Protein AF-A0A4Z1T992-F1 (afdb_monomer)

Secondary structure (DSSP, 8-state):
--------------------------------PPP-TTPBPTT-EE--TTS-S-EESSBSSTTEEEETTEEEEGGGSTTEEEETTEEEEE-TT-SSEEEETTEEEETTSTTGGGTEEEEETTEEEEEPTT-SEEEETTEEEETT--STTT---TTEEEEEEE---TT------------SS--EEEEEEEPTTEEEE-TTT-EEEE-SSTTEEEE-SSTTSEEEEPTTEEEEE-TTS-EEEEEEPSTTEEEEEE-SSSEEEEEE-TTEEEETTEEEE-STTGGGTBS--SSS-S-B-TTPEEETTEEE-HHHHHHTTSB-GGGEEEETTEEEESSBSTTEEEETTEEEE--TTS--HHHHHEE-TTSPPP-TT--S-SEE--BBTBS-B-EEEETTEEEESSS--S-SSS--S----------------------------------------

pLDDT: mean 76.05, std 22.94, range [24.72, 97.44]

Organism: Giardia muris (NCBI:txid5742)

Mean predicted aligned error: 16.73 Å

Radius of gyration: 36.57 Å; Cα contacts (8 Å, |Δi|>4): 1011; chains: 1; bounding box: 57×117×129 Å

Foldseek 3Di:
DDDDDDDDDDDDDDDDDDDDDDDDDPPPPPPPDPFDQFDADVPQWDDAFPDDDIFGLFGSDQQWETELRITDGPVVAPQWCGGRRFTPARAQQDWAWADASRYTYGCVDPPNVLFADTDHGRFGDHTDDQRQWDADPRYIDGLCDVDPVRPHAHQQRGKDWDADPPPDDDDDDDDDDDDPGDIDIGRPAGAFQWEQEDDPRRHTDGAPAPQARYAYNDSQFGDHGHFQWEFDADPVRTGRYTHGAAPQARDWYQLDVGIFGLFGAAQWERELRHTDGNDPVVCQAAVDGGGFGPDGFQAFQDENRHTYDLVSCCVSQQANSVQWDDDPGYIAGLWGAFQWEAEQRGTDGNDVPDDDPCQQFADDLVRHTHDRRGGFGNDTDWRPDPDTQDWDDDSRYTYTPPPPPVPPDDDPDDDDDDPDDDDDDDDDDDDDDDDDDDDDDDDDDDDDDDDDD

InterPro domains:
  IPR005127 Giardia variant-specific surface protein [PF03302] (28-208)
  IPR009030 Growth factor receptor cysteine-rich domain superfamily [SSF57184] (242-381)
  IPR052798 Giardia Variant Surface Antigen [PTHR23275] (45-227)

Solvent-accessible surface area (backbone atoms only — not comparable to full-atom values): 25648 Å² total; per-residue (Å²): 136,85,88,85,85,90,79,90,92,81,89,85,89,84,78,90,78,91,83,86,88,79,90,78,82,81,78,76,78,76,78,78,72,79,59,52,76,64,33,53,29,92,88,25,65,47,72,52,74,98,50,93,67,76,27,23,40,24,18,42,27,52,76,24,15,8,49,48,34,38,35,36,65,51,82,80,41,69,73,38,47,60,54,76,1,19,29,85,40,22,8,74,85,21,58,50,27,20,45,46,64,30,14,35,23,34,40,91,38,78,61,22,45,52,42,30,66,37,35,54,52,9,25,54,78,35,65,27,89,85,11,30,41,44,73,56,95,75,41,61,37,48,22,39,36,62,49,84,87,66,61,33,40,60,51,22,26,21,49,46,70,42,75,53,70,92,75,74,76,90,83,76,96,74,95,75,90,86,67,102,64,57,62,48,78,44,68,73,40,40,33,81,34,16,7,52,32,58,95,90,72,47,40,44,38,67,35,71,38,61,55,30,27,25,20,37,63,43,38,76,33,40,70,39,46,31,83,33,21,15,48,38,65,46,98,82,70,46,28,64,44,31,44,76,34,50,75,70,22,45,35,29,42,55,60,78,91,46,70,26,24,36,27,22,44,80,52,12,22,14,43,67,37,36,51,40,66,58,42,85,68,44,53,51,36,25,75,39,37,69,8,36,27,82,44,32,29,80,43,16,29,46,49,77,41,17,28,18,44,57,65,51,29,28,73,51,50,51,26,46,62,92,33,50,47,77,56,90,51,25,22,26,28,31,37,25,40,67,19,15,28,13,50,70,29,26,62,35,59,44,53,76,88,51,95,30,78,41,60,60,32,35,22,29,70,90,68,44,80,64,37,60,75,32,22,43,30,53,39,46,39,58,57,87,88,56,85,79,44,46,39,44,73,52,75,29,13,29,31,56,72,72,55,78,67,86,84,78,84,84,74,95,69,95,82,83,78,82,97,67,93,76,81,90,80,92,80,89,81,89,85,87,86,81,90,81,85,90,82,92,82,86,89,84,82,91,83,84,86,80,89,85,137

Structure (mmCIF, N/CA/C/O backbone):
data_AF-A0A4Z1T992-F1
#
_entry.id   AF-A0A4Z1T992-F1
#
loop_
_atom_site.group_PDB
_atom_site.id
_atom_site.type_symbol
_atom_site.label_atom_id
_atom_site.label_alt_id
_atom_site.label_comp_id
_atom_site.label_asym_id
_atom_site.label_entity_id
_atom_site.label_seq_id
_atom_site.pdbx_PDB_ins_code
_atom_site.Cartn_x
_atom_site.Cartn_y
_atom_site.Cartn_z
_atom_site.occupancy
_atom_site.B_iso_or_equiv
_atom_site.auth_seq_id
_atom_site.auth_comp_id
_atom_site.auth_asym_id
_atom_site.auth_atom_id
_atom_site.pdbx_PDB_model_num
ATOM 1 N N . MET A 1 1 ? 26.446 76.862 36.528 1.00 33.88 1 MET A N 1
ATOM 2 C CA . MET A 1 1 ? 26.186 77.324 37.906 1.00 33.88 1 MET A CA 1
ATOM 3 C C . MET A 1 1 ? 25.173 76.369 38.517 1.00 33.88 1 MET A C 1
ATOM 5 O O . MET A 1 1 ? 24.024 76.376 38.109 1.00 33.88 1 MET A O 1
ATOM 9 N N . GLU A 1 2 ? 25.657 75.465 39.367 1.00 33.19 2 GLU A N 1
ATOM 10 C CA . GLU A 1 2 ? 24.891 74.583 40.277 1.00 33.19 2 GLU A CA 1
ATOM 11 C C . GLU A 1 2 ? 24.255 75.405 41.434 1.00 33.19 2 GLU A C 1
ATOM 13 O O . GLU A 1 2 ? 24.558 76.603 41.489 1.00 33.19 2 GLU A O 1
ATOM 18 N N . PRO A 1 3 ? 23.520 74.835 42.430 1.00 53.84 3 PRO A N 1
ATOM 19 C CA . PRO A 1 3 ? 23.007 73.456 42.619 1.00 53.84 3 PRO A CA 1
ATOM 20 C C . PRO A 1 3 ? 21.569 73.370 43.217 1.00 53.84 3 PRO A C 1
ATOM 22 O O . PRO A 1 3 ? 20.945 74.383 43.519 1.00 53.84 3 PRO A O 1
ATOM 25 N N . GLY A 1 4 ? 21.063 72.151 43.486 1.00 32.84 4 GLY A N 1
ATOM 26 C CA . GLY A 1 4 ? 19.988 71.962 44.482 1.00 32.84 4 GLY A CA 1
ATOM 27 C C . GLY A 1 4 ? 19.237 70.621 44.474 1.00 32.84 4 GLY A C 1
ATOM 28 O O . GLY A 1 4 ? 18.138 70.533 43.943 1.00 32.84 4 GLY A O 1
ATOM 29 N N . ARG A 1 5 ? 19.809 69.590 45.112 1.00 37.47 5 ARG A N 1
ATOM 30 C CA . ARG A 1 5 ? 19.173 68.300 45.475 1.00 37.47 5 ARG A CA 1
ATOM 31 C C . ARG A 1 5 ? 18.140 68.492 46.613 1.00 37.47 5 ARG A C 1
ATOM 33 O O . ARG A 1 5 ? 18.311 69.414 47.408 1.00 37.47 5 ARG A O 1
ATOM 40 N N . PRO A 1 6 ? 17.183 67.563 46.809 1.00 44.34 6 PRO A N 1
ATOM 41 C CA . PRO A 1 6 ? 17.029 67.014 48.165 1.00 44.34 6 PRO A CA 1
ATOM 42 C C . PRO A 1 6 ? 16.838 65.488 48.222 1.00 44.34 6 PRO A C 1
ATOM 44 O O . PRO A 1 6 ? 16.458 64.834 47.254 1.00 44.34 6 PRO A O 1
ATOM 47 N N . ALA A 1 7 ? 17.153 64.941 49.397 1.00 32.97 7 ALA A N 1
ATOM 48 C CA . ALA A 1 7 ? 17.085 63.539 49.787 1.00 32.97 7 ALA A CA 1
ATOM 49 C C . ALA A 1 7 ? 16.072 63.338 50.938 1.00 32.97 7 ALA A C 1
ATOM 51 O O . ALA A 1 7 ? 15.952 64.211 51.788 1.00 32.97 7 ALA A O 1
ATOM 52 N N . MET A 1 8 ? 15.402 62.175 50.926 1.00 31.38 8 MET A N 1
ATOM 53 C CA . MET A 1 8 ? 15.015 61.262 52.030 1.00 31.38 8 MET A CA 1
ATOM 54 C C . MET A 1 8 ? 14.632 61.831 53.421 1.00 31.38 8 MET A C 1
ATOM 56 O O . MET A 1 8 ? 15.491 62.403 54.079 1.00 31.38 8 MET A O 1
ATOM 60 N N . LEU A 1 9 ? 13.439 61.487 53.953 1.00 30.03 9 LEU A N 1
ATOM 61 C CA . LEU A 1 9 ? 13.254 60.632 55.158 1.00 30.03 9 LEU A CA 1
ATOM 62 C C . LEU A 1 9 ? 11.778 60.485 55.608 1.00 30.03 9 LEU A C 1
ATOM 64 O O . LEU A 1 9 ? 11.014 61.444 55.594 1.00 30.03 9 LEU A O 1
ATOM 68 N N . GLY A 1 10 ? 11.457 59.294 56.126 1.00 29.19 10 GLY A N 1
ATOM 69 C CA . GLY A 1 10 ? 10.310 58.968 56.988 1.00 29.19 10 GLY A CA 1
ATOM 70 C C . GLY A 1 10 ? 10.193 57.438 57.138 1.00 29.19 10 GLY A C 1
ATOM 71 O O . GLY A 1 10 ? 9.613 56.808 56.267 1.00 29.19 10 GLY A O 1
ATOM 72 N N . THR A 1 11 ? 11.027 56.764 57.953 1.00 29.67 11 THR A N 1
ATOM 73 C CA . THR A 1 11 ? 10.772 56.287 59.347 1.00 29.67 11 THR A CA 1
ATOM 74 C C . THR A 1 11 ? 9.511 55.418 59.488 1.00 29.67 11 THR A C 1
ATOM 76 O O . THR A 1 11 ? 8.469 55.862 59.037 1.00 29.67 11 THR A O 1
ATOM 79 N N . ILE A 1 12 ? 9.418 54.251 60.141 1.00 29.84 12 ILE A N 1
ATOM 80 C CA . ILE A 1 12 ? 10.212 53.368 61.028 1.00 29.84 12 ILE A CA 1
ATOM 81 C C . ILE A 1 12 ? 9.361 52.069 61.098 1.00 29.84 12 ILE A C 1
ATOM 83 O O . ILE A 1 12 ? 8.152 52.204 61.230 1.00 29.84 12 ILE A O 1
ATOM 87 N N . ASP A 1 13 ? 9.929 50.855 61.061 1.00 26.92 13 ASP A N 1
ATOM 88 C CA . ASP A 1 13 ? 9.727 49.849 62.130 1.00 26.92 13 ASP A CA 1
ATOM 89 C C . ASP A 1 13 ? 10.720 48.680 62.007 1.00 26.92 13 ASP A C 1
ATOM 91 O O . ASP A 1 13 ? 11.212 48.324 60.937 1.00 26.92 13 ASP A O 1
ATOM 95 N N . ARG A 1 14 ? 11.084 48.184 63.180 1.00 31.66 14 ARG A N 1
ATOM 96 C CA . ARG A 1 14 ? 12.170 47.303 63.5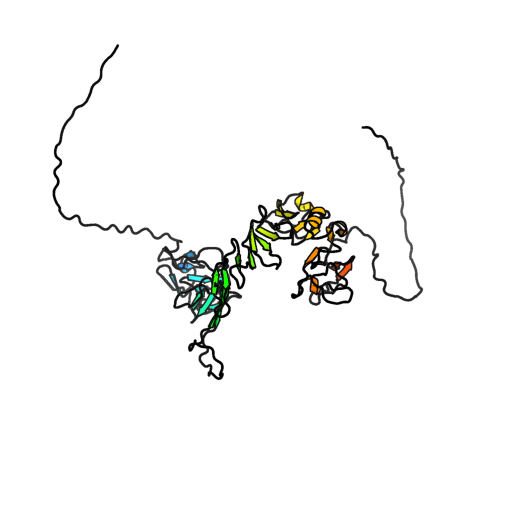60 1.00 31.66 14 ARG A CA 1
ATOM 97 C C . ARG A 1 14 ? 11.798 45.825 63.418 1.00 31.66 14 ARG A C 1
ATOM 99 O O . ARG A 1 14 ? 10.664 45.410 63.596 1.00 31.66 14 ARG A O 1
ATOM 106 N N . SER A 1 15 ? 12.878 45.050 63.364 1.00 30.42 15 SER A N 1
ATOM 107 C CA . SER A 1 15 ? 13.039 43.747 64.018 1.00 30.42 15 SER A CA 1
ATOM 108 C C . SER A 1 15 ? 12.667 42.493 63.227 1.00 30.42 15 SER A C 1
ATOM 110 O O . SER A 1 15 ? 11.578 41.941 63.307 1.00 30.42 15 SER A O 1
ATOM 112 N N . SER A 1 16 ? 13.711 41.950 62.601 1.00 34.00 16 SER A N 1
ATOM 113 C CA . SER A 1 16 ? 13.962 40.511 62.507 1.00 34.00 16 SER A CA 1
ATOM 114 C C . SER A 1 16 ? 13.819 39.830 63.880 1.00 34.00 16 SER A C 1
ATOM 116 O O . SER A 1 16 ? 14.447 40.259 64.848 1.00 34.00 16 SER A O 1
ATOM 118 N N . GLY A 1 17 ? 13.083 38.720 63.930 1.00 30.17 17 GLY A N 1
ATOM 119 C CA . GLY A 1 17 ? 13.064 37.778 65.049 1.00 30.17 17 GLY A CA 1
ATOM 120 C C . GLY A 1 17 ? 12.374 36.473 64.646 1.00 30.17 17 GLY A C 1
ATOM 121 O O . GLY A 1 17 ? 11.154 36.383 64.663 1.00 30.17 17 GLY A O 1
ATOM 122 N N . ARG A 1 18 ? 13.159 35.465 64.251 1.00 32.31 18 ARG A N 1
ATOM 123 C CA . ARG A 1 18 ? 12.724 34.062 64.121 1.00 32.31 18 ARG A CA 1
ATOM 124 C C . ARG A 1 18 ? 12.409 33.484 65.509 1.00 32.31 18 ARG A C 1
ATOM 126 O O . ARG A 1 18 ? 13.279 33.584 66.367 1.00 32.31 18 ARG A O 1
ATOM 133 N N . ALA A 1 19 ? 11.283 32.777 65.669 1.00 27.88 19 ALA A N 1
ATOM 134 C CA . ALA A 1 19 ? 11.243 31.339 66.004 1.00 27.88 19 ALA A CA 1
ATOM 135 C C . ALA A 1 19 ? 9.816 30.804 66.290 1.00 27.88 19 ALA A C 1
ATOM 137 O O . ALA A 1 19 ? 9.136 31.294 67.180 1.00 27.88 19 ALA A O 1
ATOM 138 N N . ALA A 1 20 ? 9.499 29.714 65.576 1.00 30.11 20 ALA A N 1
ATOM 139 C CA . ALA A 1 20 ? 8.668 28.549 65.922 1.00 30.11 20 ALA A CA 1
ATOM 140 C C . ALA A 1 20 ? 7.120 28.626 65.993 1.00 30.11 20 ALA A C 1
ATOM 142 O O . ALA A 1 20 ? 6.535 29.023 66.990 1.00 30.11 20 ALA A O 1
ATOM 143 N N . SER A 1 21 ? 6.537 28.048 64.931 1.00 39.34 21 SER A N 1
ATOM 144 C CA . SER A 1 21 ? 5.567 26.936 64.885 1.00 39.34 21 SER A CA 1
ATOM 145 C C . SER A 1 21 ? 4.194 27.059 65.554 1.00 39.34 21 SER A C 1
ATOM 147 O O . SER A 1 21 ? 4.052 26.733 66.725 1.00 39.34 21 SER A O 1
ATOM 149 N N . GLU A 1 22 ? 3.160 27.250 64.728 1.00 29.02 22 GLU A N 1
ATOM 150 C CA . GLU A 1 22 ? 1.873 26.573 64.914 1.00 29.02 22 GLU A CA 1
ATOM 151 C C . GLU A 1 22 ? 1.229 26.246 63.551 1.00 29.02 22 GLU A C 1
ATOM 153 O O . GLU A 1 22 ? 1.060 27.106 62.696 1.00 29.02 22 GLU A O 1
ATOM 158 N N . ILE A 1 23 ? 1.022 24.942 63.362 1.00 42.75 23 ILE A N 1
ATOM 159 C CA . ILE A 1 23 ? 0.140 24.187 62.456 1.00 42.75 23 ILE A CA 1
ATOM 160 C C . ILE A 1 23 ? -0.719 25.034 61.494 1.00 42.75 23 ILE A C 1
ATOM 162 O O . ILE A 1 23 ? -1.724 25.603 61.907 1.00 42.75 23 ILE A O 1
ATOM 166 N N . ASP A 1 24 ? -0.393 24.988 60.196 1.00 30.33 24 ASP A N 1
ATOM 167 C CA . ASP A 1 24 ? -1.313 25.380 59.122 1.00 30.33 24 ASP A CA 1
ATOM 168 C C . ASP A 1 24 ? -1.914 24.119 58.489 1.00 30.33 24 ASP A C 1
ATOM 170 O O . ASP A 1 24 ? -1.213 23.216 58.018 1.00 30.33 24 ASP A O 1
ATOM 174 N N . VAL A 1 25 ? -3.239 24.042 58.536 1.00 35.78 25 VAL A N 1
ATOM 175 C CA . VAL A 1 25 ? -4.049 22.995 57.919 1.00 35.78 25 VAL A CA 1
ATOM 176 C C . VAL A 1 25 ? -3.916 23.141 56.403 1.00 35.78 25 VAL A C 1
ATOM 178 O O . VAL A 1 25 ? -4.382 24.116 55.823 1.00 35.78 25 VAL A O 1
ATOM 181 N N . LEU A 1 26 ? -3.272 22.169 55.753 1.00 34.31 26 LEU A N 1
ATOM 182 C CA . LEU A 1 26 ? -3.256 22.045 54.295 1.00 34.31 26 LEU A CA 1
ATOM 183 C C . LEU A 1 26 ? -4.685 21.774 53.795 1.00 34.31 26 LEU A C 1
ATOM 185 O O . LEU A 1 26 ? -5.116 20.623 53.712 1.00 34.31 26 LEU A O 1
ATOM 189 N N . GLU A 1 27 ? -5.412 22.828 53.425 1.00 41.97 27 GLU A N 1
ATOM 190 C CA . GLU A 1 27 ? -6.503 22.726 52.458 1.00 41.97 27 GLU A CA 1
ATOM 191 C C . GLU A 1 27 ? -5.894 22.326 51.108 1.00 41.97 27 GLU A C 1
ATOM 193 O O . GLU A 1 27 ? -5.412 23.147 50.327 1.00 41.97 27 GLU A O 1
ATOM 198 N N . GLY A 1 28 ? -5.870 21.021 50.844 1.00 37.41 28 GLY A N 1
ATOM 199 C CA . GLY A 1 28 ? -5.603 20.491 49.517 1.00 37.41 28 GLY A CA 1
ATOM 200 C C . GLY A 1 28 ? -6.733 20.891 48.574 1.00 37.41 28 GLY A C 1
ATOM 201 O O . GLY A 1 28 ? -7.710 20.159 48.438 1.00 37.41 28 GLY A O 1
ATOM 202 N N . SER A 1 29 ? -6.599 22.035 47.902 1.00 42.22 29 SER A N 1
ATOM 203 C CA . SER A 1 29 ? -7.359 22.311 46.682 1.00 42.22 29 SER A CA 1
ATOM 204 C C . SER A 1 29 ? -6.937 21.295 45.621 1.00 42.22 29 SER A C 1
ATOM 206 O O . SER A 1 29 ? -5.952 21.480 44.910 1.00 42.22 29 SER A O 1
ATOM 208 N N . MET A 1 30 ? -7.670 20.183 45.526 1.00 40.59 30 MET A N 1
ATOM 209 C CA . MET A 1 30 ? -7.748 19.433 44.278 1.00 40.59 30 MET A CA 1
ATOM 210 C C . MET A 1 30 ? -8.446 20.343 43.268 1.00 40.59 30 MET A C 1
ATOM 212 O O . MET A 1 30 ? -9.668 20.479 43.284 1.00 40.59 30 MET A O 1
ATOM 216 N N . GLU A 1 31 ? -7.676 20.989 42.397 1.00 42.19 31 GLU A N 1
ATOM 217 C CA . GLU A 1 31 ? -8.233 21.612 41.202 1.00 42.19 31 GLU A CA 1
ATOM 218 C C . GLU A 1 31 ? -8.830 20.499 40.329 1.00 42.19 31 GLU A C 1
ATOM 220 O O . GLU A 1 31 ? -8.120 19.755 39.649 1.00 42.19 31 GLU A O 1
ATOM 225 N N . VAL A 1 32 ? -10.155 20.344 40.373 1.00 45.44 32 VAL A N 1
ATOM 226 C CA . VAL A 1 32 ? -10.884 19.487 39.436 1.00 45.44 32 VAL A CA 1
ATOM 227 C C . VAL A 1 32 ? -10.828 20.185 38.083 1.00 45.44 32 VAL A C 1
ATOM 229 O O . VAL A 1 32 ? -11.654 21.041 37.769 1.00 45.44 32 VAL A O 1
ATOM 232 N N . LYS A 1 33 ? -9.808 19.859 37.289 1.00 53.69 33 LYS A N 1
ATOM 233 C CA . LYS A 1 33 ? -9.723 20.282 35.892 1.00 53.69 33 LYS A CA 1
ATOM 234 C C . LYS A 1 33 ? -11.014 19.824 35.202 1.00 53.69 33 LYS A C 1
ATOM 236 O O . LYS A 1 33 ? -11.331 18.634 35.228 1.00 53.69 33 LYS A O 1
ATOM 241 N N . ALA A 1 34 ? -11.791 20.762 34.661 1.00 58.47 34 ALA A N 1
ATOM 242 C CA . ALA A 1 34 ? -12.993 20.428 33.905 1.00 58.47 34 ALA A CA 1
ATOM 243 C C . ALA A 1 34 ? -12.615 19.442 32.787 1.00 58.47 34 ALA A C 1
ATOM 245 O O . ALA A 1 34 ? -11.603 19.627 32.114 1.00 58.47 34 ALA A O 1
ATOM 246 N N . ARG A 1 35 ? -13.383 18.359 32.642 1.00 65.56 35 ARG A N 1
ATOM 247 C CA . ARG A 1 35 ? -13.155 17.352 31.599 1.00 65.56 35 ARG A CA 1
ATOM 248 C C . ARG A 1 35 ? -13.489 17.977 30.247 1.00 65.56 35 ARG A C 1
ATOM 250 O O . ARG A 1 35 ? -14.603 18.466 30.068 1.00 65.56 35 ARG A O 1
ATOM 257 N N . ASP A 1 36 ? -12.543 17.952 29.316 1.00 76.25 36 ASP A N 1
ATOM 258 C CA . ASP A 1 36 ? -12.736 18.514 27.980 1.00 76.25 36 ASP A CA 1
ATOM 259 C C . ASP A 1 36 ? -13.710 17.628 27.180 1.00 76.25 36 ASP A C 1
ATOM 261 O O . ASP A 1 36 ? -13.411 16.470 26.878 1.00 76.25 36 ASP A O 1
ATOM 265 N N . ALA A 1 37 ? -14.897 18.156 26.864 1.00 79.75 37 ALA A N 1
ATOM 266 C CA . ALA A 1 37 ? -15.877 17.475 26.016 1.00 79.75 37 ALA A CA 1
ATOM 267 C C . ALA A 1 37 ? -15.282 17.184 24.627 1.00 79.75 37 ALA A C 1
ATOM 269 O O . ALA A 1 37 ? -14.562 18.008 24.059 1.00 79.75 37 ALA A O 1
ATOM 270 N N . GLY A 1 38 ? -15.565 16.003 24.082 1.00 86.75 38 GLY A N 1
ATOM 271 C CA . GLY A 1 38 ? -15.025 15.521 22.814 1.00 86.75 38 GLY A CA 1
ATOM 272 C C . GLY A 1 38 ? -13.570 15.036 22.866 1.00 86.75 38 GLY A C 1
ATOM 273 O O . GLY A 1 38 ? -13.066 14.556 21.848 1.00 86.75 38 GLY A O 1
ATOM 274 N N . ALA A 1 39 ? -12.885 15.117 24.013 1.00 93.44 39 ALA A N 1
ATOM 275 C CA . ALA A 1 39 ? -11.504 14.660 24.159 1.00 93.44 39 ALA A CA 1
ATOM 276 C C . ALA A 1 39 ? -11.415 13.232 24.720 1.00 93.44 39 ALA A C 1
ATOM 278 O O . ALA A 1 39 ? -12.139 12.855 25.647 1.00 93.44 39 ALA A O 1
ATOM 279 N N . CYS A 1 40 ? -10.453 12.448 24.219 1.00 95.69 40 CYS A N 1
ATOM 280 C CA . CYS A 1 40 ? -10.077 11.198 24.877 1.00 95.69 40 CYS A CA 1
ATOM 281 C C . CYS A 1 40 ? -9.511 11.495 26.273 1.00 95.69 40 CYS A C 1
ATOM 283 O O . CYS A 1 40 ? -8.884 12.533 26.488 1.00 95.69 40 CYS A O 1
ATOM 285 N N . GLU A 1 41 ? -9.680 10.566 27.208 1.00 95.38 41 GLU A N 1
ATOM 286 C CA . GLU A 1 41 ? -8.963 10.618 28.482 1.00 95.38 41 GLU A CA 1
ATOM 287 C C . GLU A 1 41 ? -7.443 10.501 28.253 1.00 95.38 41 GLU A C 1
ATOM 289 O O . GLU A 1 41 ? -6.984 9.864 27.299 1.00 95.38 41 GLU A O 1
ATOM 294 N N . THR A 1 42 ? -6.643 11.123 29.123 1.00 93.44 42 THR A N 1
ATOM 295 C CA . THR A 1 42 ? -5.175 11.072 29.057 1.00 93.44 42 THR A CA 1
ATOM 296 C C . THR A 1 42 ? -4.673 9.627 29.002 1.00 93.44 42 THR A C 1
ATOM 298 O O . THR A 1 42 ? -4.944 8.837 29.900 1.00 93.44 42 THR A O 1
ATOM 301 N N . GLY A 1 43 ? -3.907 9.286 27.960 1.00 92.25 43 GLY A N 1
ATOM 302 C CA . GLY A 1 43 ? -3.372 7.932 27.758 1.00 92.25 43 GLY A CA 1
ATOM 303 C C . GLY A 1 43 ? -4.371 6.923 27.176 1.00 92.25 43 GLY A C 1
ATOM 304 O O . GLY A 1 43 ? -3.991 5.790 26.894 1.00 92.25 43 GLY A O 1
ATOM 305 N N . SER A 1 44 ? -5.61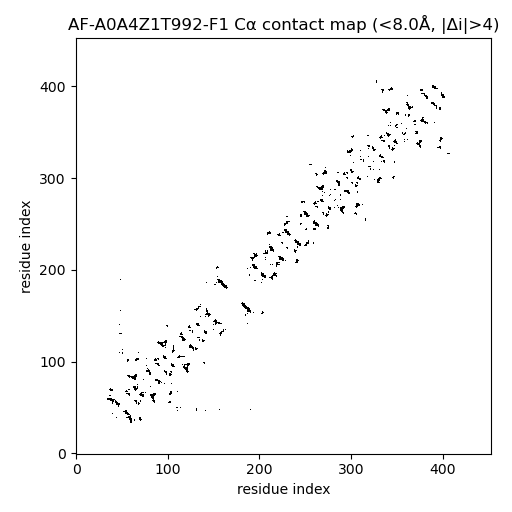7 7.329 26.926 1.00 94.88 44 SER A N 1
ATOM 306 C CA . SER A 1 44 ? -6.679 6.476 26.376 1.00 94.88 44 SER A CA 1
ATOM 307 C C . SER A 1 44 ? -6.803 6.604 24.857 1.00 94.88 44 SER A C 1
ATOM 309 O O . SER A 1 44 ? -7.898 6.487 24.307 1.00 94.88 44 SER A O 1
ATOM 311 N N . THR A 1 45 ? -5.692 6.846 24.162 1.00 95.56 45 THR A N 1
ATOM 312 C CA . THR A 1 45 ? -5.627 6.916 22.698 1.00 95.56 45 THR A CA 1
ATOM 313 C C . THR A 1 45 ? -4.993 5.664 22.097 1.00 95.56 45 THR A C 1
ATOM 315 O O . THR A 1 45 ? -4.183 4.986 22.728 1.00 95.56 45 THR A O 1
ATOM 318 N N . PHE A 1 46 ? -5.363 5.332 20.861 1.00 94.25 46 PHE A N 1
ATOM 319 C CA . PHE A 1 46 ? -4.742 4.257 20.087 1.00 94.25 46 PHE A CA 1
ATOM 320 C C . PHE A 1 46 ? -4.869 4.494 18.582 1.00 94.25 46 PHE A C 1
ATOM 322 O O . PHE A 1 46 ? -5.597 5.380 18.139 1.00 94.25 46 PHE A O 1
ATOM 329 N N . THR A 1 47 ? -4.164 3.689 17.794 1.00 94.44 47 THR A N 1
ATOM 330 C CA . THR A 1 47 ? -4.234 3.691 16.330 1.00 94.44 47 THR A CA 1
ATOM 331 C C . THR A 1 47 ? -4.715 2.336 15.826 1.00 94.44 47 THR A C 1
ATOM 333 O O . THR A 1 47 ? -4.538 1.309 16.485 1.00 94.44 47 THR A O 1
ATOM 336 N N . ILE A 1 48 ? -5.343 2.332 14.652 1.00 94.75 48 ILE A N 1
ATOM 337 C CA . ILE A 1 48 ? -5.775 1.109 13.972 1.00 94.75 48 ILE A CA 1
ATOM 338 C C . ILE A 1 48 ? -4.904 0.957 12.724 1.00 94.75 48 ILE A C 1
ATOM 340 O O . ILE A 1 48 ? -4.874 1.877 11.901 1.00 94.75 48 ILE A O 1
ATOM 344 N N . PRO A 1 49 ? -4.183 -0.165 12.552 1.00 91.56 49 PRO A N 1
ATOM 345 C CA . PRO A 1 49 ? -3.335 -0.360 11.383 1.00 91.56 49 PRO A CA 1
ATOM 346 C C . PRO A 1 49 ? -4.120 -0.207 10.076 1.00 91.56 49 PRO A C 1
ATOM 348 O O . PRO A 1 49 ? -5.179 -0.804 9.900 1.00 91.56 49 PRO A O 1
ATOM 351 N N . GLY A 1 50 ? -3.593 0.600 9.152 1.00 86.56 50 GLY A N 1
ATOM 352 C CA . GLY A 1 50 ? -4.246 0.875 7.869 1.00 86.56 50 GLY A CA 1
ATOM 353 C C . GLY A 1 50 ? -5.383 1.902 7.927 1.00 86.56 50 GLY A C 1
ATOM 354 O O . GLY A 1 50 ? -6.053 2.099 6.913 1.00 86.56 50 GLY A O 1
ATOM 355 N N . VAL A 1 51 ? -5.591 2.567 9.069 1.00 91.31 51 VAL A N 1
ATOM 356 C CA . VAL A 1 51 ? -6.515 3.698 9.193 1.00 91.31 51 VAL A CA 1
ATOM 357 C C . VAL A 1 51 ? -5.772 4.934 9.677 1.00 91.31 51 VAL A C 1
ATOM 359 O O . VAL A 1 51 ? -5.023 4.884 10.649 1.00 91.31 51 VAL A O 1
ATOM 362 N N . GLU A 1 52 ? -5.992 6.054 8.997 1.00 88.44 52 GLU A N 1
ATOM 363 C CA . GLU A 1 52 ? -5.438 7.336 9.412 1.00 88.44 52 GLU A CA 1
ATOM 364 C C . GLU A 1 52 ? -6.198 7.905 10.613 1.00 88.44 52 GLU A C 1
ATOM 366 O O . GLU A 1 52 ? -7.431 7.937 10.639 1.00 88.44 52 GLU A O 1
ATOM 371 N N . GLY A 1 53 ? -5.442 8.398 11.591 1.00 90.25 53 GLY A N 1
ATOM 372 C CA . GLY A 1 53 ? -5.971 9.068 12.772 1.00 90.25 53 GLY A CA 1
ATOM 373 C C . GLY A 1 53 ? -5.712 8.326 14.079 1.00 90.25 53 GLY A C 1
ATOM 374 O O . GLY A 1 53 ? -5.212 7.200 14.120 1.00 90.25 53 GLY A O 1
ATOM 375 N N . THR A 1 54 ? -6.062 9.014 15.160 1.00 94.19 54 THR A N 1
ATOM 376 C CA . THR A 1 54 ? -5.973 8.525 16.535 1.00 94.19 54 THR A CA 1
ATOM 377 C C . THR A 1 54 ? -7.383 8.396 17.095 1.00 94.19 54 THR A C 1
ATOM 379 O O . THR A 1 54 ? -8.204 9.297 16.916 1.00 94.19 54 THR A O 1
ATOM 382 N N . PHE A 1 55 ? -7.651 7.290 17.781 1.00 95.88 55 PHE A N 1
ATOM 383 C CA . PHE A 1 55 ? -8.969 6.919 18.287 1.00 95.88 55 PHE A CA 1
ATOM 384 C C . PHE A 1 55 ? -8.968 6.822 19.813 1.00 95.88 55 PHE A C 1
ATOM 386 O O . PHE A 1 55 ? -7.937 6.531 20.421 1.00 95.88 55 PHE A O 1
ATOM 393 N N . CYS A 1 56 ? -10.121 7.052 20.438 1.00 96.50 56 CYS A N 1
ATOM 394 C CA . CYS A 1 56 ? -10.287 6.967 21.885 1.00 96.50 56 CYS A CA 1
ATOM 395 C C . CYS A 1 56 ? -10.704 5.555 22.319 1.00 96.50 56 CYS A C 1
ATOM 397 O O . CYS A 1 56 ? -11.657 4.996 21.780 1.00 96.50 56 CYS A O 1
ATOM 399 N N . LYS A 1 57 ? -10.043 5.015 23.347 1.00 95.12 57 LYS A N 1
ATOM 400 C CA . LYS A 1 57 ? -10.531 3.869 24.136 1.00 95.12 57 LYS A CA 1
ATOM 401 C C . LYS A 1 57 ? -11.524 4.300 25.217 1.00 95.12 57 LYS A C 1
ATOM 403 O O . LYS A 1 57 ? -12.360 3.513 25.637 1.00 95.12 57 LYS A O 1
ATOM 408 N N . LYS A 1 58 ? -11.390 5.544 25.690 1.00 95.94 58 LYS A N 1
ATOM 409 C CA . LYS A 1 58 ? -12.209 6.151 26.741 1.00 95.94 58 LYS A CA 1
ATOM 410 C C . LYS A 1 58 ? -12.242 7.669 26.596 1.00 95.94 58 LYS A C 1
ATOM 412 O O . LYS A 1 58 ? -11.228 8.283 26.256 1.00 95.94 58 LYS A O 1
ATOM 417 N N . CYS A 1 59 ? -13.403 8.254 26.852 1.00 96.56 59 CYS A N 1
ATOM 418 C CA . CYS A 1 59 ? -13.641 9.690 26.816 1.00 96.56 59 CYS A CA 1
ATOM 419 C C . CYS A 1 59 ? -13.411 10.345 28.171 1.00 96.56 59 CYS A C 1
ATOM 421 O O . CYS A 1 59 ? -13.640 9.738 29.217 1.00 96.56 59 CYS A O 1
ATOM 423 N N . SER A 1 60 ? -12.961 11.599 28.140 1.00 94.75 60 SER A N 1
ATOM 424 C CA . SER A 1 60 ? -12.757 12.396 29.349 1.00 94.75 60 SER A CA 1
ATOM 425 C C . SER A 1 60 ? -14.082 12.722 30.034 1.00 94.75 60 SER A C 1
ATOM 427 O O . SER A 1 60 ? -14.162 12.699 31.262 1.00 94.75 60 SER A O 1
ATOM 429 N N . ALA A 1 61 ? -15.129 13.020 29.261 1.00 92.88 61 ALA A N 1
ATOM 430 C CA . ALA A 1 61 ? -16.461 13.300 29.782 1.00 92.88 61 ALA A CA 1
ATOM 431 C C . ALA A 1 61 ? -17.243 12.004 30.065 1.00 92.88 61 ALA A C 1
ATOM 433 O O . ALA A 1 61 ? -17.329 11.124 29.213 1.00 92.88 61 ALA A O 1
ATOM 434 N N . ASP A 1 62 ? -17.870 11.911 31.245 1.00 89.31 62 ASP A N 1
ATOM 435 C CA . ASP A 1 62 ? -18.626 10.712 31.660 1.00 89.31 62 ASP A CA 1
ATOM 436 C C . ASP A 1 62 ? -19.881 10.456 30.813 1.00 89.31 62 ASP A C 1
ATOM 438 O O . ASP A 1 62 ? -20.325 9.313 30.708 1.00 89.31 62 ASP A O 1
ATOM 442 N N . ALA A 1 63 ? -20.443 11.514 30.220 1.00 90.00 63 ALA A N 1
ATOM 443 C CA . ALA A 1 63 ? -21.628 11.465 29.361 1.00 90.00 63 ALA A CA 1
ATOM 444 C C . ALA A 1 63 ? -21.304 11.172 27.883 1.00 90.00 63 ALA A C 1
ATOM 446 O O . ALA A 1 63 ? -22.204 11.159 27.042 1.00 90.00 63 ALA A O 1
ATOM 447 N N . GLU A 1 64 ? -20.030 10.961 27.558 1.00 94.69 64 GLU A N 1
ATOM 448 C CA . GLU A 1 64 ? -19.570 10.622 26.217 1.00 94.69 64 GLU A CA 1
ATOM 449 C C . GLU A 1 64 ? -19.038 9.193 26.183 1.00 94.69 64 GLU A C 1
ATOM 451 O O . GLU A 1 64 ? -18.668 8.614 27.202 1.00 94.69 64 GLU A O 1
ATOM 456 N N . ALA A 1 65 ? -18.967 8.625 24.987 1.00 96.31 65 ALA A N 1
ATOM 457 C CA . ALA A 1 65 ? -18.217 7.406 24.741 1.00 96.31 65 ALA A CA 1
ATOM 458 C C . ALA A 1 65 ? -17.615 7.429 23.329 1.00 96.31 65 ALA A C 1
ATOM 460 O O . ALA A 1 65 ? -18.044 8.232 22.491 1.00 96.31 65 ALA A O 1
ATOM 461 N N . PRO A 1 66 ? -16.617 6.577 23.036 1.00 97.12 66 PRO A N 1
ATOM 462 C CA . PRO A 1 66 ? -16.060 6.489 21.700 1.00 97.12 66 PRO A CA 1
ATOM 463 C C . PRO A 1 66 ? -17.090 5.912 20.723 1.00 97.12 66 PRO A C 1
ATOM 465 O O . PRO A 1 66 ? -17.429 4.731 20.777 1.00 97.12 66 PRO A O 1
ATOM 468 N N . ILE A 1 67 ? -17.555 6.739 19.790 1.00 95.81 67 ILE A N 1
ATOM 469 C CA . ILE A 1 67 ? -18.407 6.349 18.668 1.00 95.81 67 ILE A CA 1
ATOM 470 C C . ILE A 1 67 ? -17.585 6.513 17.393 1.00 95.81 67 ILE A C 1
ATOM 472 O O . ILE A 1 67 ? -17.114 7.607 17.079 1.00 95.81 67 ILE A O 1
ATOM 476 N N . ASN A 1 68 ? -17.347 5.410 16.678 1.00 95.12 68 ASN A N 1
ATOM 477 C CA . ASN A 1 68 ? -16.388 5.357 15.565 1.00 95.12 68 ASN A CA 1
ATOM 478 C C . ASN A 1 68 ? -15.005 5.924 15.950 1.00 95.12 68 ASN A C 1
ATOM 480 O O . ASN A 1 68 ? -14.338 6.600 15.166 1.00 95.12 68 ASN A O 1
ATOM 484 N N . GLY A 1 69 ? -14.592 5.666 17.195 1.00 93.69 69 GLY A N 1
ATOM 485 C CA . GLY A 1 69 ? -13.298 6.060 17.747 1.00 93.69 69 GLY A CA 1
ATOM 486 C C . GLY A 1 69 ? -13.155 7.537 18.124 1.00 93.69 69 GLY A C 1
ATOM 487 O O . GLY A 1 69 ? -12.072 7.930 18.548 1.00 93.69 69 GLY A O 1
ATOM 488 N N . LYS A 1 70 ? -14.214 8.351 18.028 1.00 95.62 70 LYS A N 1
ATOM 489 C CA . LYS A 1 70 ? -14.239 9.733 18.536 1.00 95.62 70 LYS A CA 1
ATOM 490 C C . LYS A 1 70 ? -15.211 9.859 19.698 1.00 95.62 70 LYS A C 1
ATOM 492 O O . LYS A 1 70 ? -16.253 9.214 19.694 1.00 95.62 70 LYS A O 1
ATOM 497 N N . CYS A 1 71 ? -14.890 10.706 20.667 1.00 96.38 71 CYS A N 1
ATOM 498 C CA . CYS A 1 71 ? -15.798 10.976 21.772 1.00 96.38 71 CYS A CA 1
ATOM 499 C C . CYS A 1 71 ? -17.024 11.744 21.293 1.00 96.38 71 CYS A C 1
ATOM 501 O O . CYS A 1 71 ? -16.910 12.791 20.658 1.00 96.38 71 CYS A O 1
ATOM 503 N N . GLY A 1 72 ? -18.194 11.175 21.563 1.00 93.56 72 GLY A N 1
ATOM 504 C CA . GLY A 1 72 ? -19.475 11.739 21.179 1.00 93.56 72 GLY A CA 1
ATOM 505 C C . GLY A 1 72 ? -20.592 11.274 22.101 1.00 93.56 72 GLY A C 1
ATOM 506 O O . GLY A 1 72 ? -20.379 10.491 23.029 1.00 93.56 72 GLY A O 1
ATOM 507 N N . ALA A 1 73 ? -21.796 11.777 21.836 1.00 91.00 73 ALA A N 1
ATOM 508 C CA . ALA A 1 73 ? -22.975 11.451 22.624 1.00 91.00 73 ALA A CA 1
ATOM 509 C C . ALA A 1 73 ? -23.309 9.953 22.541 1.00 91.00 73 ALA A C 1
ATOM 511 O O . ALA A 1 73 ? -23.374 9.373 21.455 1.00 91.00 73 ALA A O 1
ATOM 512 N N . THR A 1 74 ? -23.589 9.345 23.693 1.00 86.12 74 THR A N 1
ATOM 513 C CA . THR A 1 74 ? -23.939 7.919 23.812 1.00 86.12 74 THR A CA 1
ATOM 514 C C . THR A 1 74 ? -25.265 7.569 23.134 1.00 86.12 74 THR A C 1
ATOM 516 O O . THR A 1 74 ? -25.470 6.434 22.723 1.00 86.12 74 THR A O 1
ATOM 519 N N . THR A 1 75 ? -26.137 8.559 22.922 1.00 86.69 75 THR A N 1
ATOM 520 C CA . THR A 1 75 ? -27.416 8.418 22.209 1.00 86.69 75 THR A CA 1
ATOM 521 C C . THR A 1 75 ? -27.271 8.165 20.706 1.00 86.69 75 THR A C 1
ATOM 523 O O . THR A 1 75 ? -28.270 7.905 20.039 1.00 86.69 75 THR A O 1
ATOM 526 N N . ALA A 1 76 ? -26.052 8.229 20.157 1.00 86.12 76 ALA A N 1
ATOM 527 C CA . ALA A 1 76 ? -25.785 7.927 18.753 1.00 86.12 76 ALA A CA 1
ATOM 528 C C . ALA A 1 76 ? -25.995 6.444 18.395 1.00 86.12 76 ALA A C 1
ATOM 530 O O . ALA A 1 76 ? -26.154 6.129 17.217 1.00 86.12 76 ALA A O 1
ATOM 531 N N . VAL A 1 77 ? -25.988 5.544 19.385 1.00 89.00 77 VAL A N 1
ATOM 532 C CA . VAL A 1 77 ? -26.188 4.103 19.196 1.00 89.00 77 VAL A CA 1
ATOM 533 C C . VAL A 1 77 ? -27.356 3.656 20.066 1.00 89.00 77 VAL A C 1
ATOM 535 O O . VAL A 1 77 ? -27.329 3.793 21.288 1.00 89.00 77 VAL A O 1
ATOM 538 N N . THR A 1 78 ? -28.409 3.149 19.429 1.00 89.56 78 THR A N 1
ATOM 539 C CA . THR A 1 78 ? -29.609 2.671 20.123 1.00 89.56 78 THR A CA 1
ATOM 540 C C . THR A 1 78 ? -29.271 1.475 21.014 1.00 89.56 78 THR A C 1
ATOM 542 O O . THR A 1 78 ? -28.516 0.594 20.611 1.00 89.56 78 THR A O 1
ATOM 545 N N . ASP A 1 79 ? -29.821 1.459 22.229 1.00 89.56 79 ASP A N 1
ATOM 546 C CA . ASP A 1 79 ? -29.620 0.410 23.242 1.00 89.56 79 ASP A CA 1
ATOM 547 C C . ASP A 1 79 ? -28.157 0.184 23.675 1.00 89.56 79 ASP A C 1
ATOM 549 O O . ASP A 1 79 ? -27.837 -0.830 24.297 1.00 89.56 79 ASP A O 1
ATOM 553 N N . ALA A 1 80 ? -27.249 1.118 23.375 1.00 93.31 80 ALA A N 1
ATOM 554 C CA . ALA A 1 80 ? -25.878 1.032 23.856 1.00 93.31 80 ALA A CA 1
ATOM 555 C C . ALA A 1 80 ? -25.804 1.269 25.372 1.00 93.31 80 ALA A C 1
ATOM 557 O O . ALA A 1 80 ? -26.371 2.221 25.911 1.00 93.31 80 ALA A O 1
ATOM 558 N N . GLU A 1 81 ? -25.052 0.413 26.061 1.00 95.12 81 GLU A N 1
ATOM 559 C CA . GLU A 1 81 ? -24.740 0.578 27.478 1.00 95.12 81 GLU A CA 1
ATOM 560 C C . GLU A 1 81 ? -23.400 1.304 27.578 1.00 95.12 81 GLU A C 1
ATOM 562 O O . GLU A 1 81 ? -22.340 0.688 27.440 1.00 95.12 81 GLU A O 1
ATOM 567 N N . CYS A 1 82 ? -23.451 2.620 27.784 1.00 94.75 82 CYS A N 1
ATOM 568 C CA . CYS A 1 82 ? -22.261 3.451 27.916 1.00 94.75 82 CYS A CA 1
ATOM 569 C C . CYS A 1 82 ? -22.304 4.277 29.203 1.00 94.75 82 CYS A C 1
ATOM 571 O O . CYS A 1 82 ? -23.301 4.932 29.506 1.00 94.75 82 CYS A O 1
ATOM 573 N N . ALA A 1 83 ? -21.211 4.239 29.958 1.00 92.94 83 ALA A N 1
ATOM 574 C CA . A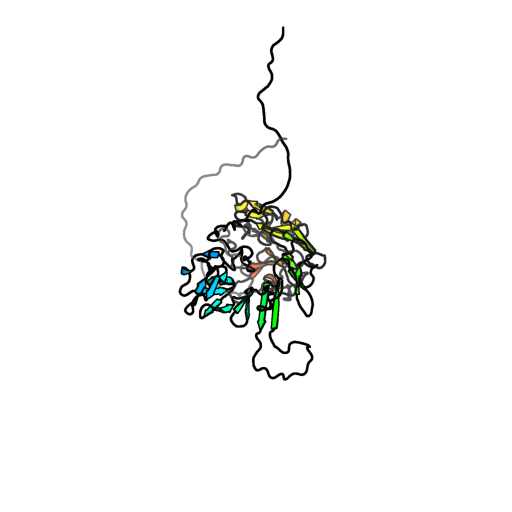LA A 1 83 ? -21.036 4.960 31.209 1.00 92.94 83 ALA A CA 1
ATOM 575 C C . ALA A 1 83 ? -19.551 5.250 31.448 1.00 92.94 83 ALA A C 1
ATOM 577 O O . ALA A 1 83 ? -18.682 4.474 31.050 1.00 92.94 83 ALA A O 1
ATOM 578 N N . ASN A 1 84 ? -19.259 6.344 32.156 1.00 93.00 84 ASN A N 1
ATOM 579 C CA . ASN A 1 84 ? -17.901 6.710 32.574 1.00 93.00 84 ASN A CA 1
ATOM 580 C C . ASN A 1 84 ? -16.904 6.780 31.404 1.00 93.00 84 ASN A C 1
ATOM 582 O O . ASN A 1 84 ? -15.772 6.298 31.507 1.00 93.00 84 ASN A O 1
ATOM 586 N N . GLY A 1 85 ? -17.332 7.337 30.269 1.00 94.38 85 GLY A N 1
ATOM 587 C CA . GLY A 1 85 ? -16.456 7.527 29.118 1.00 94.38 85 GLY A CA 1
ATOM 588 C C . GLY A 1 85 ? -16.298 6.311 28.198 1.00 94.38 85 GLY A C 1
ATOM 589 O O . GLY A 1 85 ? -15.516 6.406 27.255 1.00 94.38 85 GLY A O 1
ATOM 590 N N . VAL A 1 86 ? -16.960 5.173 28.451 1.00 96.94 86 VAL A N 1
ATOM 591 C CA . VAL A 1 86 ? -16.839 3.934 27.651 1.00 96.94 86 VAL A CA 1
ATOM 592 C C . VAL A 1 86 ? -18.185 3.248 27.437 1.00 96.94 86 VAL A C 1
ATOM 594 O O . VAL A 1 86 ? -19.114 3.431 28.218 1.00 96.94 86 VAL A O 1
ATOM 597 N N . CYS A 1 87 ? -18.272 2.408 26.412 1.00 96.62 87 CYS A N 1
ATOM 598 C CA . CYS A 1 87 ? -19.364 1.469 26.188 1.00 96.62 87 CYS A CA 1
ATOM 599 C C . CYS A 1 87 ? -18.950 0.047 26.576 1.00 96.62 87 CYS A C 1
ATOM 601 O O . CYS A 1 87 ? -17.834 -0.387 26.289 1.00 96.62 87 CYS A O 1
ATOM 603 N N . THR A 1 88 ? -19.863 -0.690 27.203 1.00 95.62 88 THR A N 1
ATOM 604 C CA . THR A 1 88 ? -19.738 -2.130 27.482 1.00 95.62 88 THR A CA 1
ATOM 605 C C . THR A 1 88 ? -20.572 -2.971 26.527 1.00 95.62 88 THR A C 1
ATOM 607 O O . THR A 1 88 ? -20.303 -4.160 26.375 1.00 95.62 88 THR A O 1
ATOM 610 N N . LYS A 1 89 ? -21.564 -2.361 25.866 1.00 95.19 89 LYS A N 1
ATOM 611 C CA . LYS A 1 89 ? -22.368 -2.963 24.798 1.00 95.19 89 LYS A CA 1
ATOM 612 C C . LYS A 1 89 ? -22.797 -1.906 23.791 1.00 95.19 89 LYS A C 1
ATOM 614 O O . LYS A 1 89 ? -23.011 -0.754 24.156 1.00 95.19 89 LYS A O 1
ATOM 619 N N . CYS A 1 90 ? -23.006 -2.332 22.552 1.00 95.12 90 CYS A N 1
ATOM 620 C CA . CYS A 1 90 ? -23.480 -1.479 21.460 1.00 95.12 90 CYS A CA 1
ATOM 621 C C . CYS A 1 90 ? -24.915 -1.810 21.029 1.00 95.12 90 CYS A C 1
ATOM 623 O O . CYS A 1 90 ? -25.261 -1.586 19.876 1.00 95.12 90 CYS A O 1
ATOM 625 N N . GLY A 1 91 ? -25.713 -2.360 21.952 1.00 90.50 91 GLY A N 1
ATOM 626 C CA . GLY A 1 91 ? -27.094 -2.793 21.737 1.00 90.50 91 GLY A CA 1
ATOM 627 C C . GLY A 1 91 ? -27.221 -4.270 21.356 1.00 90.50 91 GLY A C 1
ATOM 628 O O . GLY A 1 91 ? -26.601 -4.731 20.399 1.00 90.50 91 GLY A O 1
ATOM 629 N N . ASP A 1 92 ? -28.077 -5.010 22.065 1.00 89.62 92 ASP A N 1
ATOM 630 C CA . ASP A 1 92 ? -28.350 -6.436 21.793 1.00 89.62 92 ASP A CA 1
ATOM 631 C C . ASP A 1 92 ? -29.121 -6.649 20.474 1.00 89.62 92 ASP A C 1
ATOM 633 O O . ASP A 1 92 ? -29.092 -7.728 19.884 1.00 89.62 92 ASP A O 1
ATOM 637 N N . SER A 1 93 ? -29.781 -5.598 19.984 1.00 90.56 93 SER A N 1
ATOM 638 C CA . SER A 1 93 ? -30.481 -5.569 18.693 1.00 90.56 93 SER A CA 1
ATOM 639 C C . SER A 1 93 ? -29.602 -5.043 17.551 1.00 90.56 93 SER A C 1
ATOM 641 O O . SER A 1 93 ? -30.050 -4.983 16.406 1.00 90.56 93 SER A O 1
ATOM 643 N N . SER A 1 94 ? -28.372 -4.613 17.850 1.00 91.56 94 SER A N 1
ATOM 644 C CA . SER A 1 94 ? -27.507 -3.955 16.873 1.00 91.56 94 SER A CA 1
ATOM 645 C C . SER A 1 94 ? -26.957 -4.941 15.844 1.00 91.56 94 SER A C 1
ATOM 647 O O . SER A 1 94 ? -26.451 -6.016 16.188 1.00 91.56 94 SER A O 1
ATOM 649 N N . THR A 1 95 ? -27.043 -4.538 14.575 1.00 94.19 95 THR A N 1
ATOM 650 C CA . THR A 1 95 ? -26.600 -5.308 13.396 1.00 94.19 95 THR A CA 1
ATOM 651 C C . THR A 1 95 ? -25.558 -4.569 12.555 1.00 94.19 95 THR A C 1
ATOM 653 O O . THR A 1 95 ? -25.031 -5.124 11.593 1.00 94.19 95 THR A O 1
ATOM 656 N N . ASP A 1 96 ? -25.226 -3.332 12.921 1.00 94.50 96 ASP A N 1
ATOM 657 C CA . ASP A 1 96 ? -24.276 -2.472 12.217 1.00 94.50 96 ASP A CA 1
ATOM 658 C C . ASP A 1 96 ? -23.219 -1.857 13.146 1.00 94.50 96 ASP A C 1
ATOM 660 O O . ASP A 1 96 ? -22.124 -1.558 12.669 1.00 94.50 96 ASP A O 1
ATOM 664 N N . TYR A 1 97 ? -23.488 -1.732 14.453 1.00 96.25 97 TYR A N 1
ATOM 665 C CA . TYR A 1 97 ? -22.510 -1.306 15.459 1.00 96.25 97 TYR A CA 1
ATOM 666 C C . TYR A 1 97 ? -21.968 -2.467 16.282 1.00 96.25 97 TYR A C 1
ATOM 668 O O . TYR A 1 97 ? -22.740 -3.178 16.914 1.00 96.25 97 TYR A O 1
ATOM 676 N N . PHE A 1 98 ? -20.646 -2.593 16.377 1.00 97.12 98 PHE A N 1
ATOM 677 C CA . PHE A 1 98 ? -19.985 -3.568 17.243 1.00 97.12 98 PHE A CA 1
ATOM 678 C C . PHE A 1 98 ? -19.126 -2.915 18.324 1.00 97.12 98 PHE A C 1
ATOM 680 O O . PHE A 1 98 ? -18.584 -1.822 18.140 1.00 97.12 98 PHE A O 1
ATOM 687 N N . LEU A 1 99 ? -18.976 -3.624 19.442 1.00 97.25 99 LEU A N 1
ATOM 688 C CA . LEU A 1 99 ? -18.099 -3.235 20.535 1.00 97.25 99 LEU A CA 1
ATOM 689 C C . LEU A 1 99 ? -16.631 -3.489 20.185 1.00 97.25 99 LEU A C 1
ATOM 691 O O . LEU A 1 99 ? -16.250 -4.597 19.803 1.00 97.25 99 LEU A O 1
ATOM 695 N N . PHE A 1 100 ? -15.793 -2.475 20.380 1.00 97.06 100 PHE A N 1
ATOM 696 C CA . PHE A 1 100 ? -14.347 -2.580 20.222 1.00 97.06 100 PHE A CA 1
ATOM 697 C C . PHE A 1 100 ? -13.642 -1.551 21.113 1.00 97.06 100 PHE A C 1
ATOM 699 O O . PHE A 1 100 ? -13.971 -0.372 21.070 1.00 97.06 100 PHE A O 1
ATOM 706 N N . TYR A 1 101 ? -12.710 -1.992 21.966 1.00 94.88 101 TYR A N 1
ATOM 707 C CA . TYR A 1 101 ? -11.978 -1.149 22.931 1.00 94.88 101 TYR A CA 1
ATOM 708 C C . TYR A 1 101 ? -12.804 -0.037 23.597 1.00 94.88 101 TYR A C 1
ATOM 710 O O . TYR A 1 101 ? -12.446 1.136 23.537 1.00 94.88 101 TYR A O 1
ATOM 718 N N . GLY A 1 102 ? -13.918 -0.411 24.230 1.00 93.62 102 GLY A N 1
ATOM 719 C CA . GLY A 1 102 ? -14.738 0.527 24.998 1.00 93.62 102 GLY A CA 1
ATOM 720 C C . GLY A 1 102 ? -15.564 1.497 24.151 1.00 93.62 102 GLY A C 1
ATOM 721 O O . GLY A 1 102 ? -16.103 2.452 24.698 1.00 93.62 102 GLY A O 1
ATOM 722 N N . GLY A 1 103 ? -15.678 1.279 22.840 1.00 96.06 103 GLY A N 1
ATOM 723 C CA . GLY A 1 103 ? -16.485 2.099 21.942 1.00 96.06 103 GLY A CA 1
ATOM 724 C C . GLY A 1 103 ? -17.347 1.289 20.983 1.00 96.06 103 GLY A C 1
ATOM 725 O O . GLY A 1 103 ? -17.150 0.084 20.81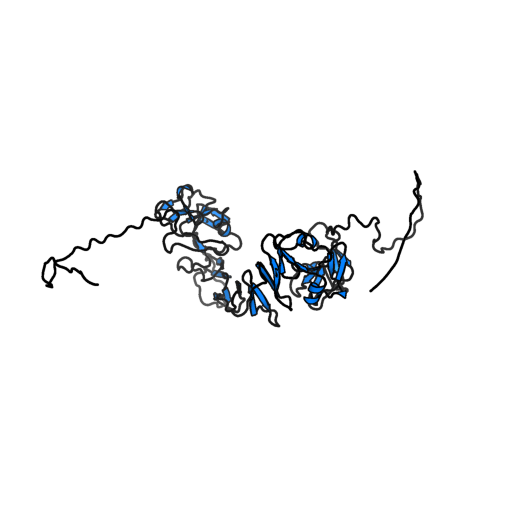6 1.00 96.06 103 GLY A O 1
ATOM 726 N N . CYS A 1 104 ? -18.276 1.978 20.324 1.00 97.25 104 CYS A N 1
ATOM 727 C CA . CYS A 1 104 ? -19.174 1.408 19.325 1.00 97.25 104 CYS A CA 1
ATOM 728 C C . CYS A 1 104 ? -18.789 1.860 17.918 1.00 97.25 104 CYS A C 1
ATOM 730 O O . CYS A 1 104 ? -18.723 3.056 17.626 1.00 97.25 104 CYS A O 1
ATOM 732 N N . TYR A 1 105 ? -18.540 0.891 17.040 1.00 97.19 105 TYR A N 1
ATOM 733 C CA . TYR A 1 105 ? -17.989 1.109 15.705 1.00 97.19 105 TYR A CA 1
ATOM 734 C C . TYR A 1 105 ? -18.921 0.558 14.641 1.00 97.19 105 TYR A C 1
ATOM 736 O O . TYR A 1 105 ? -19.405 -0.561 14.770 1.00 97.19 105 TYR A O 1
ATOM 744 N N . LYS A 1 106 ? -19.145 1.335 13.584 1.00 96.31 106 LYS A N 1
ATOM 745 C CA . LYS A 1 106 ? -20.075 0.991 12.512 1.00 96.31 106 LYS A CA 1
ATOM 746 C C . LYS A 1 106 ? -19.379 0.249 11.369 1.00 96.31 106 LYS A C 1
ATOM 748 O O . LYS A 1 106 ? -18.270 0.614 10.986 1.00 96.31 106 LYS A O 1
ATOM 753 N N . THR A 1 107 ? -20.017 -0.763 10.787 1.00 95.81 107 THR A N 1
ATOM 754 C CA . THR A 1 107 ? -19.427 -1.589 9.710 1.00 95.81 107 THR A CA 1
ATOM 755 C C . THR A 1 107 ? -19.330 -0.907 8.346 1.00 95.81 107 THR A C 1
ATOM 757 O O . THR A 1 107 ? -18.568 -1.364 7.498 1.00 95.81 107 THR A O 1
ATOM 760 N N . ASP A 1 108 ? -20.060 0.182 8.108 1.00 94.69 108 ASP A N 1
ATOM 761 C CA . ASP A 1 108 ? -20.059 0.917 6.832 1.00 94.69 108 ASP A CA 1
ATOM 762 C C . ASP A 1 108 ? -19.185 2.184 6.858 1.00 94.69 108 ASP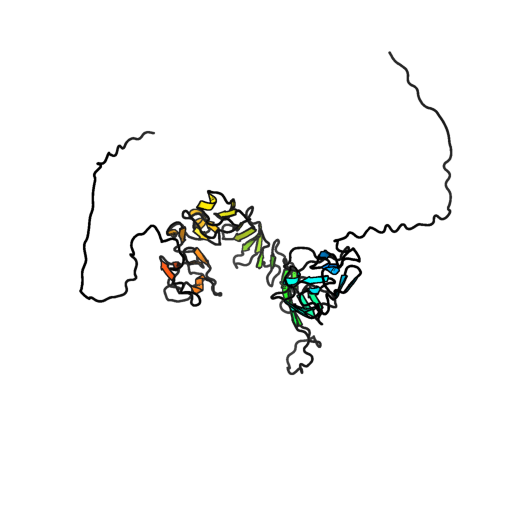 A C 1
ATOM 764 O O . ASP A 1 108 ? -18.937 2.800 5.821 1.00 94.69 108 ASP A O 1
ATOM 768 N N . THR A 1 109 ? -18.672 2.553 8.034 1.00 93.19 109 THR A N 1
ATOM 769 C CA . THR A 1 109 ? -17.958 3.810 8.269 1.00 93.19 109 THR A CA 1
ATOM 770 C C . THR A 1 109 ? -16.571 3.546 8.849 1.00 93.19 109 THR A C 1
ATOM 772 O O . THR A 1 109 ? -16.382 2.656 9.676 1.00 93.19 109 THR A O 1
ATOM 775 N N . SER A 1 110 ? -15.573 4.328 8.427 1.00 93.50 110 SER A N 1
ATOM 776 C CA . SER A 1 110 ? -14.226 4.249 9.004 1.00 93.50 110 SER A CA 1
ATOM 777 C C . SER A 1 110 ? -14.236 4.707 10.473 1.00 93.50 110 SER A C 1
ATOM 779 O O . SER A 1 110 ? -14.859 5.729 10.773 1.00 93.50 110 SER A O 1
ATOM 781 N N . PRO A 1 111 ? -13.561 3.992 11.394 1.00 96.00 111 PRO A N 1
ATOM 782 C CA . PRO A 1 111 ? -12.647 2.873 11.133 1.00 96.00 111 PRO A CA 1
ATOM 783 C C . PRO A 1 111 ? -13.305 1.481 11.139 1.00 96.00 111 PRO A C 1
ATOM 785 O O . PRO A 1 111 ? -12.649 0.500 10.791 1.00 96.00 111 PRO A O 1
ATOM 788 N N . GLY A 1 112 ? -14.573 1.356 11.543 1.00 96.06 112 GLY A N 1
ATOM 789 C CA . GLY A 1 112 ? -15.213 0.057 11.768 1.00 96.06 112 GLY A CA 1
ATOM 790 C C . GLY A 1 112 ? -15.328 -0.811 10.510 1.00 96.06 112 GLY A C 1
ATOM 791 O O . GLY A 1 112 ? -15.127 -2.025 10.585 1.00 96.06 112 GLY A O 1
ATOM 792 N N . ASN A 1 113 ? -15.500 -0.188 9.340 1.00 95.31 113 ASN A N 1
ATOM 793 C CA . ASN A 1 113 ? -15.509 -0.858 8.035 1.00 95.31 113 ASN A CA 1
ATOM 794 C C . ASN A 1 113 ? -14.179 -1.516 7.624 1.00 95.31 113 ASN A C 1
ATOM 796 O O . ASN A 1 113 ? -14.134 -2.209 6.609 1.00 95.31 113 ASN A O 1
ATOM 800 N N . LYS A 1 114 ? -13.094 -1.308 8.379 1.00 96.25 114 LYS A N 1
ATOM 801 C CA . LYS A 1 114 ? -11.813 -2.014 8.205 1.00 96.25 114 LYS A CA 1
ATOM 802 C C . LYS A 1 114 ? -11.650 -3.208 9.137 1.00 96.25 114 LYS A C 1
ATOM 804 O O . LYS A 1 114 ? -10.744 -4.009 8.933 1.00 96.25 114 LYS A O 1
ATOM 809 N N . LEU A 1 115 ? -12.503 -3.322 10.153 1.00 96.75 115 LEU A N 1
ATOM 810 C CA . LEU A 1 115 ? -12.378 -4.326 11.203 1.00 96.75 115 LEU A CA 1
ATOM 811 C C . LEU A 1 115 ? -13.393 -5.450 11.028 1.00 96.75 115 LEU A C 1
ATOM 813 O O . LEU A 1 115 ? -13.010 -6.621 10.992 1.00 96.75 115 LEU A O 1
ATOM 817 N N . CYS A 1 116 ? -14.670 -5.082 10.909 1.00 97.44 116 CYS A N 1
ATOM 818 C CA . CYS A 1 116 ? -15.787 -6.008 11.002 1.00 97.44 116 CYS A CA 1
ATOM 819 C C . CYS A 1 116 ? -16.679 -5.983 9.762 1.00 97.44 116 CYS A C 1
ATOM 821 O O . CYS A 1 116 ? -16.978 -4.920 9.214 1.00 97.44 116 CYS A O 1
ATOM 823 N N . LYS A 1 117 ? -17.095 -7.173 9.333 1.00 96.75 117 LYS A N 1
ATOM 824 C CA . LYS A 1 117 ? -17.998 -7.408 8.207 1.00 96.75 117 LYS A CA 1
ATOM 825 C C . LYS A 1 117 ? -19.409 -7.736 8.687 1.00 96.75 117 LYS A C 1
ATOM 827 O O . LYS A 1 117 ? -20.359 -7.151 8.177 1.00 96.75 117 LYS A O 1
ATOM 832 N N . THR A 1 118 ? -19.531 -8.617 9.681 1.00 96.19 118 THR A N 1
ATOM 833 C CA . THR A 1 118 ? -20.827 -9.071 10.209 1.00 96.19 118 THR A CA 1
ATOM 834 C C . THR A 1 118 ? -20.939 -8.773 11.694 1.00 96.19 118 THR A C 1
ATOM 836 O O . THR A 1 118 ? -20.077 -9.171 12.482 1.00 96.19 118 THR A O 1
ATOM 839 N N . VAL A 1 119 ? -22.035 -8.122 12.084 1.00 96.88 119 VAL A N 1
ATOM 840 C CA . VAL A 1 119 ? -22.355 -7.827 13.482 1.00 96.88 119 VAL A CA 1
ATOM 841 C C . VAL A 1 119 ? -23.602 -8.585 13.901 1.00 96.88 119 VAL A C 1
ATOM 843 O O . VAL A 1 119 ? -24.609 -8.587 13.196 1.00 96.88 119 VAL A O 1
ATOM 846 N N . VAL A 1 120 ? -23.530 -9.206 15.075 1.00 95.81 120 VAL A N 1
ATOM 847 C CA . VAL A 1 120 ? -24.668 -9.847 15.734 1.00 95.81 120 VAL A CA 1
ATOM 848 C C . VAL A 1 120 ? -24.681 -9.400 17.186 1.00 95.81 120 VAL A C 1
ATOM 850 O O . VAL A 1 120 ? -23.668 -9.526 17.874 1.00 95.81 120 VAL A O 1
ATOM 853 N N . ALA A 1 121 ? -25.819 -8.877 17.643 1.00 94.25 121 ALA A N 1
ATOM 854 C CA . ALA A 1 121 ? -26.024 -8.422 19.017 1.00 94.25 121 ALA A CA 1
ATOM 855 C C . ALA A 1 121 ? -24.908 -7.494 19.525 1.00 94.25 121 ALA A C 1
ATOM 857 O O . ALA A 1 121 ? -24.332 -7.695 20.595 1.00 94.25 121 ALA A O 1
ATOM 858 N N . GLY A 1 122 ? -24.533 -6.514 18.701 1.00 94.94 122 GLY A N 1
ATOM 859 C CA . GLY A 1 122 ? -23.509 -5.547 19.080 1.00 94.94 122 GLY A CA 1
ATOM 860 C C . GLY A 1 122 ? -22.078 -6.098 19.112 1.00 94.94 122 GLY A C 1
ATOM 861 O O . GLY A 1 122 ? -21.184 -5.427 19.631 1.00 94.94 122 GLY A O 1
ATOM 862 N N . LYS A 1 123 ? -21.827 -7.303 18.582 1.00 96.31 123 LYS A N 1
ATOM 863 C CA . LYS A 1 123 ? -20.500 -7.936 18.525 1.00 96.31 123 LYS A CA 1
ATOM 864 C C . LYS A 1 123 ? -20.080 -8.234 17.097 1.00 96.31 123 LYS A C 1
ATOM 866 O O . LYS A 1 123 ? -20.901 -8.611 16.264 1.00 96.31 123 LYS A O 1
ATOM 871 N N . CYS A 1 124 ? -18.781 -8.130 16.835 1.00 97.12 124 CYS A N 1
ATOM 872 C CA . CYS A 1 124 ? -18.229 -8.574 15.567 1.00 97.12 124 CYS A CA 1
ATOM 873 C C . CYS A 1 124 ? -18.150 -10.102 15.527 1.00 97.12 124 CYS A C 1
ATOM 875 O O . CYS A 1 124 ? -17.552 -10.707 16.413 1.00 97.12 124 CYS A O 1
ATOM 877 N N . THR A 1 125 ? -18.734 -10.710 14.497 1.00 95.81 125 THR A N 1
ATOM 878 C CA . THR A 1 125 ? -18.742 -12.171 14.301 1.00 95.81 125 THR A CA 1
ATOM 879 C C . THR A 1 125 ? -17.915 -12.593 13.096 1.00 95.81 125 THR A C 1
ATOM 881 O O . THR A 1 125 ? -17.226 -13.606 13.169 1.00 95.81 125 THR A O 1
ATOM 884 N N . ASP A 1 126 ? -17.882 -11.759 12.052 1.00 95.50 126 ASP A N 1
ATOM 885 C CA . ASP A 1 126 ? -17.004 -11.938 10.900 1.00 95.50 126 ASP A CA 1
ATOM 886 C C . ASP A 1 126 ? -16.123 -10.712 10.705 1.00 95.50 126 ASP A C 1
ATOM 888 O O . ASP A 1 126 ? -16.600 -9.575 10.659 1.00 95.50 126 ASP A O 1
ATOM 892 N N . LEU A 1 127 ? -14.829 -10.954 10.535 1.00 96.50 127 LEU A N 1
ATOM 893 C CA . LEU A 1 127 ? -13.841 -9.924 10.242 1.00 96.50 127 LEU A CA 1
ATOM 894 C C . LEU A 1 127 ? -13.904 -9.511 8.770 1.00 96.50 127 LEU A C 1
ATOM 896 O O . LEU A 1 127 ? -14.293 -10.292 7.901 1.00 96.50 127 LEU A O 1
ATOM 900 N N . GLN A 1 128 ? -13.462 -8.289 8.486 1.00 95.06 128 GLN A N 1
ATOM 901 C CA . GLN A 1 128 ? -13.174 -7.887 7.110 1.00 95.06 128 GLN A CA 1
ATOM 902 C C . GLN A 1 128 ? -11.970 -8.639 6.539 1.00 95.06 128 GLN A C 1
ATOM 904 O O . GLN A 1 128 ? -11.085 -9.100 7.269 1.00 95.06 128 GLN A O 1
ATOM 909 N N . ASP A 1 129 ? -11.904 -8.709 5.211 1.00 90.69 129 ASP A N 1
ATOM 910 C CA . ASP A 1 129 ? -10.752 -9.277 4.518 1.00 90.69 129 ASP A CA 1
ATOM 911 C C . ASP A 1 129 ? -9.481 -8.492 4.869 1.00 90.69 129 ASP A C 1
ATOM 913 O O . ASP A 1 129 ? -9.434 -7.266 4.759 1.00 90.69 129 ASP A O 1
ATOM 917 N N . ASN A 1 130 ? -8.435 -9.209 5.290 1.00 88.81 130 ASN A N 1
ATOM 918 C CA . ASN A 1 130 ? -7.179 -8.629 5.785 1.00 88.81 130 ASN A CA 1
ATOM 919 C C . ASN A 1 130 ? -7.355 -7.652 6.965 1.00 88.81 130 ASN A C 1
ATOM 921 O O . ASN A 1 130 ? -6.538 -6.745 7.132 1.00 88.81 130 ASN A O 1
ATOM 925 N N . SER A 1 131 ? -8.398 -7.840 7.784 1.00 94.56 131 SER A N 1
ATOM 926 C CA . SER A 1 131 ? -8.602 -7.072 9.014 1.00 94.56 131 SER A CA 1
ATOM 927 C C . SER A 1 131 ? -7.341 -7.087 9.896 1.00 94.56 131 SER A C 1
ATOM 929 O O . SER A 1 131 ? -6.707 -8.138 10.050 1.00 94.56 131 SER A O 1
ATOM 931 N N . PRO A 1 132 ? -6.969 -5.948 10.511 1.00 95.81 132 PRO A N 1
ATOM 932 C CA . PRO A 1 132 ? -5.860 -5.871 11.458 1.00 95.81 132 PRO A CA 1
ATOM 933 C C . PRO A 1 132 ? -6.229 -6.394 12.857 1.00 95.81 132 PRO A C 1
ATOM 935 O O . PRO A 1 132 ? -5.537 -6.119 13.840 1.00 95.81 132 PRO A O 1
ATOM 938 N N . ALA A 1 133 ? -7.347 -7.111 12.962 1.00 96.50 133 ALA A N 1
ATOM 939 C CA . ALA A 1 133 ? -7.908 -7.624 14.195 1.00 96.50 133 ALA A CA 1
ATOM 940 C C . ALA A 1 133 ? -8.204 -9.124 14.097 1.00 96.50 133 ALA A C 1
ATOM 942 O O . ALA A 1 133 ? -8.243 -9.708 13.015 1.00 96.50 133 ALA A O 1
ATOM 943 N N . PHE A 1 134 ? -8.433 -9.740 15.249 1.00 95.75 134 PHE A N 1
ATOM 944 C CA . PHE A 1 134 ? -8.899 -11.112 15.382 1.00 95.75 134 PHE A CA 1
ATOM 945 C C . PHE A 1 134 ? -9.949 -11.210 16.489 1.00 95.75 134 PHE A C 1
ATOM 947 O O . PHE A 1 134 ? -10.018 -10.355 17.373 1.00 95.75 134 PHE A O 1
ATOM 954 N N . ILE A 1 135 ? -10.774 -12.255 16.433 1.00 94.19 135 ILE A N 1
ATOM 955 C CA . ILE A 1 135 ? -11.800 -12.525 17.443 1.00 94.19 135 ILE A CA 1
ATOM 956 C C . ILE A 1 135 ? -11.313 -13.668 18.329 1.00 94.19 135 ILE A C 1
ATOM 958 O O . ILE A 1 135 ? -11.000 -14.751 17.833 1.00 94.19 135 ILE A O 1
ATOM 962 N N . LYS A 1 136 ? -11.287 -13.434 19.640 1.00 92.19 136 LYS A N 1
ATOM 963 C CA . LYS A 1 136 ? -10.999 -14.436 20.668 1.00 92.19 136 LYS A CA 1
ATOM 964 C C . LYS A 1 136 ? -12.101 -14.378 21.714 1.00 92.19 136 LYS A C 1
ATOM 966 O O . LYS A 1 136 ? -12.365 -13.319 22.270 1.00 92.19 136 LYS A O 1
ATOM 971 N N . SER A 1 137 ? -12.762 -15.510 21.955 1.00 89.88 137 SER A N 1
ATOM 972 C CA . SER A 1 137 ? -13.865 -15.611 22.924 1.00 89.88 137 SER A CA 1
ATOM 973 C C . SER A 1 137 ? -14.959 -14.547 22.723 1.00 89.88 137 SER A C 1
ATOM 975 O O . SER A 1 137 ? -15.389 -13.912 23.679 1.00 89.88 137 SER A O 1
ATOM 977 N N . GLU A 1 138 ? -15.381 -14.327 21.470 1.00 90.19 138 GLU A N 1
ATOM 978 C CA . GLU A 1 138 ? -16.357 -13.292 21.058 1.00 90.19 138 GLU A CA 1
ATOM 979 C C . GLU A 1 138 ? -15.917 -11.830 21.271 1.00 90.19 138 GLU A C 1
ATOM 981 O O . GLU A 1 138 ? -16.705 -10.911 21.043 1.00 90.19 138 GLU A O 1
ATOM 986 N N . VAL A 1 139 ? -14.668 -11.594 21.680 1.00 92.69 139 VAL A N 1
ATOM 987 C CA . VAL A 1 139 ? -14.092 -10.256 21.842 1.00 92.69 139 VAL A CA 1
ATOM 988 C C . VAL A 1 139 ? -13.140 -9.964 20.686 1.00 92.69 139 VAL A C 1
ATOM 990 O O . VAL A 1 139 ? -12.344 -10.812 20.279 1.00 92.69 139 VAL A O 1
ATOM 993 N N . LEU A 1 140 ? -13.242 -8.754 20.141 1.00 95.69 140 LEU A N 1
ATOM 994 C CA . LEU A 1 140 ? -12.414 -8.274 19.042 1.00 95.69 140 LEU A CA 1
ATOM 995 C C . LEU A 1 140 ? -11.152 -7.583 19.579 1.00 95.69 140 LEU A C 1
ATOM 997 O O . LEU A 1 140 ? -11.254 -6.607 20.323 1.00 95.69 140 LEU A O 1
ATOM 1001 N N . TYR A 1 141 ? -9.979 -8.042 19.144 1.00 96.00 141 TYR A N 1
ATOM 1002 C CA . TYR A 1 141 ? -8.672 -7.495 19.521 1.00 96.00 141 TYR A CA 1
ATOM 1003 C C . TYR A 1 141 ? -7.846 -7.140 18.289 1.00 96.00 141 TYR A C 1
ATOM 1005 O O . TYR A 1 141 ? -7.952 -7.805 17.260 1.00 96.00 141 TYR A O 1
ATOM 1013 N N . LEU A 1 142 ? -6.973 -6.135 18.384 1.00 96.62 142 LEU A N 1
ATOM 1014 C CA . LEU A 1 142 ? -5.969 -5.902 17.341 1.00 96.62 142 LEU A CA 1
ATOM 1015 C C . LEU A 1 142 ? -4.911 -7.003 17.356 1.00 96.62 142 LEU A C 1
ATOM 1017 O O . LEU A 1 142 ? -4.490 -7.457 18.416 1.00 96.62 142 LEU A O 1
ATOM 1021 N N . CYS A 1 143 ? -4.389 -7.358 16.184 1.00 95.38 143 CYS A N 1
ATOM 1022 C CA . CYS A 1 143 ? -3.273 -8.299 16.063 1.00 95.38 143 CYS A CA 1
ATOM 1023 C C . CYS A 1 143 ? -2.024 -7.850 16.846 1.00 95.38 143 CYS A C 1
ATOM 1025 O O . CYS A 1 143 ? -1.233 -8.693 17.273 1.00 95.38 143 CYS A O 1
ATOM 1027 N N . SER A 1 144 ? -1.867 -6.538 17.046 1.00 94.12 144 SER A N 1
ATOM 1028 C CA . SER A 1 144 ? -0.787 -5.918 17.813 1.00 94.12 144 SER A CA 1
ATOM 1029 C C . SER A 1 144 ? -1.044 -5.817 19.319 1.00 94.12 144 SER A C 1
ATOM 1031 O O . SER A 1 144 ? -0.188 -5.303 20.035 1.00 94.12 144 SER A O 1
ATOM 1033 N N . ASP A 1 145 ? -2.213 -6.238 19.807 1.00 94.25 145 ASP A N 1
ATOM 1034 C CA . ASP A 1 145 ? -2.562 -6.156 21.225 1.00 94.25 145 ASP A CA 1
ATOM 1035 C C . ASP A 1 145 ? -1.852 -7.251 22.019 1.00 94.25 145 ASP A C 1
ATOM 1037 O O . ASP A 1 145 ? -2.198 -8.428 21.942 1.00 94.25 145 ASP A O 1
ATOM 1041 N N . THR A 1 146 ? -0.834 -6.856 22.775 1.00 92.50 146 THR A N 1
ATOM 1042 C CA . THR A 1 146 ? -0.006 -7.756 23.583 1.00 92.50 146 THR A CA 1
ATOM 1043 C C . THR A 1 146 ? -0.529 -7.949 25.003 1.00 92.50 146 THR A C 1
ATOM 1045 O O . THR A 1 146 ? 0.167 -8.560 25.815 1.00 92.50 146 THR A O 1
ATOM 1048 N N . SER A 1 147 ? -1.728 -7.446 25.323 1.00 90.31 147 SER A N 1
ATOM 1049 C CA . SER A 1 147 ? -2.364 -7.740 26.607 1.00 90.31 147 SER A CA 1
ATOM 1050 C C . SER A 1 147 ? -2.520 -9.247 26.803 1.00 90.31 147 SER A C 1
ATOM 1052 O O . SER A 1 147 ? -2.669 -10.012 25.844 1.00 90.31 147 SER A O 1
ATOM 1054 N N . GLU A 1 148 ? -2.478 -9.678 28.063 1.00 87.69 148 GLU A N 1
ATOM 1055 C CA . GLU A 1 148 ? -2.586 -11.095 28.424 1.00 87.69 148 GLU A CA 1
ATOM 1056 C C . GLU A 1 148 ? -3.896 -11.714 27.908 1.00 87.69 148 GLU A C 1
ATOM 1058 O O . GLU A 1 148 ? -3.899 -12.848 27.423 1.00 87.69 148 GLU A O 1
ATOM 1063 N N . ASP A 1 149 ? -4.982 -10.935 27.922 1.00 87.69 149 ASP A N 1
ATOM 1064 C CA . ASP A 1 149 ? -6.291 -11.351 27.418 1.00 87.69 149 ASP A CA 1
ATOM 1065 C C . ASP A 1 149 ? -6.285 -11.554 25.898 1.00 87.69 149 ASP A C 1
ATOM 1067 O O . ASP A 1 149 ? -6.749 -12.589 25.405 1.00 87.69 149 ASP A O 1
ATOM 1071 N N . ALA A 1 150 ? -5.717 -10.605 25.147 1.00 89.00 150 ALA A N 1
ATOM 1072 C CA . ALA A 1 150 ? -5.660 -10.673 23.692 1.00 89.00 150 ALA A CA 1
ATOM 1073 C C . ALA A 1 150 ? -4.709 -11.785 23.219 1.00 89.00 150 ALA A C 1
ATOM 1075 O O . ALA A 1 150 ? -5.102 -12.673 22.460 1.00 89.00 150 ALA A O 1
ATOM 1076 N N . GLY A 1 151 ? -3.458 -11.772 23.688 1.00 87.38 151 GLY A N 1
ATOM 1077 C CA . GLY A 1 151 ? -2.413 -12.695 23.235 1.00 87.38 151 GLY A CA 1
ATOM 1078 C C . GLY A 1 151 ? -1.884 -12.410 21.822 1.00 87.38 151 GLY A C 1
ATOM 1079 O O . GLY A 1 151 ? -1.298 -13.299 21.195 1.00 87.38 151 GLY A O 1
ATOM 1080 N N . GLY A 1 152 ? -2.079 -11.189 21.314 1.00 90.88 152 GLY A N 1
ATOM 1081 C CA . GLY A 1 152 ? -1.496 -10.719 20.061 1.00 90.88 152 GLY A CA 1
ATOM 1082 C C . GLY A 1 152 ? 0.025 -10.558 20.140 1.00 90.88 152 GLY A C 1
ATOM 1083 O O . GLY A 1 152 ? 0.681 -10.885 21.135 1.00 90.88 152 GLY A O 1
ATOM 1084 N N . LYS A 1 153 ? 0.624 -10.089 19.043 1.00 90.38 153 LYS A N 1
ATOM 1085 C CA . LYS A 1 153 ? 2.080 -9.947 18.913 1.00 90.38 153 LYS A CA 1
ATOM 1086 C C . LYS A 1 153 ? 2.442 -8.519 18.573 1.00 90.38 153 LYS A C 1
ATOM 1088 O O . LYS A 1 153 ? 1.878 -7.937 17.653 1.00 90.38 153 LYS A O 1
ATOM 1093 N N . GLU A 1 154 ? 3.424 -7.988 19.291 1.00 91.38 154 GLU A N 1
ATOM 1094 C CA . GLU A 1 154 ? 3.919 -6.634 19.082 1.00 91.38 154 GLU A CA 1
ATOM 1095 C C . GLU A 1 154 ? 4.246 -6.396 17.602 1.00 91.38 154 GLU A C 1
ATOM 1097 O O . GLU A 1 154 ? 4.804 -7.264 16.924 1.00 91.38 154 GLU A O 1
ATOM 1102 N N . ASN A 1 155 ? 3.871 -5.222 17.100 1.00 92.19 155 ASN A N 1
ATOM 1103 C CA . ASN A 1 155 ? 4.119 -4.796 15.724 1.00 92.19 155 ASN A CA 1
ATOM 1104 C C . ASN A 1 155 ? 3.481 -5.686 14.640 1.00 92.19 155 ASN A C 1
ATOM 1106 O O . ASN A 1 155 ? 3.821 -5.558 13.463 1.00 92.19 155 ASN A O 1
ATOM 1110 N N . CYS A 1 156 ? 2.532 -6.554 15.001 1.00 92.81 156 CYS A N 1
ATOM 1111 C CA . CYS A 1 156 ? 1.766 -7.335 14.041 1.00 92.81 156 CYS A CA 1
ATOM 1112 C C . CYS A 1 156 ? 0.623 -6.510 13.434 1.00 92.81 156 CYS A C 1
ATOM 1114 O O . CYS A 1 156 ? -0.252 -6.023 14.144 1.00 92.81 156 CYS A O 1
ATOM 1116 N N . GLY A 1 157 ? 0.627 -6.368 12.109 1.00 92.25 157 GLY A N 1
ATOM 1117 C CA . GLY A 1 157 ? -0.381 -5.621 11.359 1.00 92.25 157 GLY A CA 1
ATOM 1118 C C . GLY A 1 157 ? -1.602 -6.456 10.997 1.00 92.25 157 GLY A C 1
ATOM 1119 O O . GLY A 1 157 ? -2.717 -5.992 11.184 1.00 92.25 157 GLY A O 1
ATOM 1120 N N . THR A 1 158 ? -1.408 -7.684 10.515 1.00 93.12 158 THR A N 1
ATOM 1121 C CA . THR A 1 158 ? -2.502 -8.636 10.250 1.00 93.12 158 THR A CA 1
ATOM 1122 C C . THR A 1 158 ? -2.135 -10.017 10.762 1.00 93.12 158 THR A C 1
ATOM 1124 O O . THR A 1 158 ? -0.957 -10.376 10.826 1.00 93.12 158 THR A O 1
ATOM 1127 N N . CYS A 1 159 ? -3.135 -10.817 11.113 1.00 92.69 159 CYS A N 1
ATOM 1128 C CA . CYS A 1 159 ? -2.920 -12.103 11.752 1.00 92.69 159 CYS A CA 1
ATOM 1129 C C . CYS A 1 159 ? -3.986 -13.131 11.373 1.00 92.69 159 CYS A C 1
ATOM 1131 O O . CYS A 1 159 ? -5.018 -12.826 10.779 1.00 92.69 159 CYS A O 1
ATOM 1133 N N . THR A 1 160 ? -3.705 -14.384 11.706 1.00 91.00 160 THR A N 1
ATOM 1134 C CA . THR A 1 160 ? -4.706 -15.441 11.823 1.00 91.00 160 THR A CA 1
ATOM 1135 C C . THR A 1 160 ? -4.740 -15.943 13.238 1.00 91.00 160 THR A C 1
ATOM 1137 O O . THR A 1 160 ? -3.696 -16.133 13.859 1.00 91.00 160 THR A O 1
ATOM 1140 N N . TYR A 1 161 ? -5.949 -16.215 13.696 1.00 89.94 161 TYR A N 1
ATOM 1141 C CA . TYR A 1 161 ? -6.202 -16.834 14.973 1.00 89.94 161 TYR A CA 1
ATOM 1142 C C . TYR A 1 161 ? -7.095 -18.050 14.748 1.00 89.94 161 TYR A C 1
ATOM 1144 O O . TYR A 1 161 ? -8.170 -17.934 14.161 1.00 89.94 161 TYR A O 1
ATOM 1152 N N . ALA A 1 162 ? -6.622 -19.216 15.172 1.00 86.25 162 ALA A N 1
ATOM 1153 C CA . ALA A 1 162 ? -7.418 -20.430 15.225 1.00 86.25 162 ALA A CA 1
ATOM 1154 C C . ALA A 1 162 ? -7.731 -20.736 16.689 1.00 86.25 162 ALA A C 1
ATOM 1156 O O . ALA A 1 162 ? -6.819 -21.001 17.475 1.00 86.25 162 ALA A O 1
ATOM 1157 N N . ALA A 1 163 ? -9.018 -20.687 17.035 1.00 76.06 163 ALA A N 1
ATOM 1158 C CA . ALA A 1 163 ? -9.502 -21.109 18.341 1.00 76.06 163 ALA A CA 1
ATOM 1159 C C . ALA A 1 163 ? -9.297 -22.627 18.522 1.00 76.06 163 ALA A C 1
ATOM 1161 O O . ALA A 1 163 ? -9.296 -23.375 17.534 1.00 76.06 163 ALA A O 1
ATOM 1162 N N . PRO A 1 164 ? -9.166 -23.118 19.766 1.00 69.75 164 PRO A N 1
ATOM 1163 C CA . PRO A 1 164 ? -9.019 -24.538 20.011 1.00 69.75 164 PRO A CA 1
ATOM 1164 C C . PRO A 1 164 ? -10.313 -25.243 19.617 1.00 69.75 164 PRO A C 1
ATOM 1166 O O . PRO A 1 164 ? -11.395 -24.898 20.092 1.00 69.75 164 PRO A O 1
ATOM 1169 N N . THR A 1 165 ? -10.212 -26.276 18.786 1.00 62.38 165 THR A N 1
ATOM 1170 C CA . THR A 1 165 ? -11.353 -27.162 18.560 1.00 62.38 165 THR A CA 1
ATOM 1171 C C . THR A 1 165 ? -11.538 -28.044 19.792 1.00 62.38 165 THR A C 1
ATOM 1173 O O . THR A 1 165 ? -10.692 -28.871 20.142 1.00 62.38 165 THR A O 1
ATOM 1176 N N . THR A 1 166 ? -12.662 -27.876 20.482 1.00 51.88 166 THR A N 1
ATOM 1177 C CA . THR A 1 166 ? -13.095 -28.772 21.554 1.00 51.88 166 THR A CA 1
ATOM 1178 C C . THR A 1 166 ? -13.507 -30.116 20.943 1.00 51.88 166 THR A C 1
ATOM 1180 O O . THR A 1 166 ? -14.664 -30.337 20.609 1.00 51.88 166 THR A O 1
ATOM 1183 N N . GLY A 1 167 ? -12.548 -31.030 20.747 1.00 53.31 167 GLY A N 1
ATOM 1184 C CA . GLY A 1 167 ? -12.855 -32.401 20.304 1.00 53.31 167 GLY A CA 1
ATOM 1185 C C . GLY A 1 167 ? -11.820 -33.122 19.437 1.00 53.31 167 GLY A C 1
ATOM 1186 O O . GLY A 1 167 ? -12.046 -34.280 19.086 1.00 53.31 167 GLY A O 1
ATOM 1187 N N . GLY A 1 168 ? -10.684 -32.505 19.098 1.00 49.00 168 GLY A N 1
ATOM 1188 C CA . GLY A 1 168 ? -9.631 -33.181 18.336 1.00 49.00 168 GLY A CA 1
ATOM 1189 C C . GLY A 1 168 ? -8.956 -34.295 19.144 1.00 49.00 168 GLY A C 1
ATOM 1190 O O . GLY A 1 168 ? -8.041 -34.031 19.923 1.00 49.00 168 GLY A O 1
ATOM 1191 N N . ARG A 1 169 ? -9.380 -35.555 18.967 1.00 48.94 169 ARG A N 1
ATOM 1192 C CA . ARG A 1 169 ? -8.604 -36.720 19.423 1.00 48.94 169 ARG A CA 1
ATOM 1193 C C . ARG A 1 169 ? -7.236 -36.673 18.744 1.00 48.94 169 ARG A C 1
ATOM 1195 O O . ARG A 1 169 ? -7.139 -36.842 17.533 1.00 48.94 169 ARG A O 1
ATOM 1202 N N . SER A 1 170 ? -6.196 -36.447 19.542 1.00 51.12 170 SER A N 1
ATOM 1203 C CA . SER A 1 170 ? -4.803 -36.531 19.114 1.00 51.12 170 SER A CA 1
ATOM 1204 C C . SER A 1 170 ? -4.516 -37.947 18.607 1.00 51.12 170 SER A C 1
ATOM 1206 O O . SER A 1 170 ? -4.456 -38.898 19.385 1.00 51.12 170 SER A O 1
ATOM 1208 N N . GLY A 1 171 ? -4.412 -38.090 17.289 1.00 47.94 171 GLY A N 1
ATOM 1209 C CA . GLY A 1 171 ? -4.034 -39.314 16.595 1.00 47.94 171 GLY A CA 1
ATOM 1210 C C . GLY A 1 171 ? -2.928 -38.999 15.600 1.00 47.94 171 GLY A C 1
ATOM 1211 O O . GLY A 1 171 ? -3.185 -38.902 14.407 1.00 47.94 171 GLY A O 1
ATOM 1212 N N . GLY A 1 172 ? -1.706 -38.793 16.090 1.00 46.94 172 GLY A N 1
ATOM 1213 C CA . GLY A 1 172 ? -0.541 -38.579 15.237 1.00 46.94 172 GLY A CA 1
ATOM 1214 C C . GLY A 1 172 ? 0.753 -38.496 16.038 1.00 46.94 172 GLY A C 1
ATOM 1215 O O . GLY A 1 172 ? 0.997 -37.515 16.733 1.00 46.94 172 GLY A O 1
ATOM 1216 N N . ASN A 1 173 ? 1.581 -39.537 15.934 1.00 46.81 173 ASN A N 1
ATOM 1217 C CA . ASN A 1 173 ? 2.972 -39.527 16.381 1.00 46.81 173 ASN A CA 1
ATOM 1218 C C . ASN A 1 173 ? 3.786 -38.577 15.488 1.00 46.81 173 ASN A C 1
ATOM 1220 O O . ASN A 1 173 ? 3.917 -38.829 14.293 1.00 46.81 173 ASN A O 1
ATOM 1224 N N . GLY A 1 174 ? 4.368 -37.528 16.064 1.00 40.91 174 GLY A N 1
ATOM 1225 C CA . GLY A 1 174 ? 5.322 -36.655 15.376 1.00 40.91 174 GLY A CA 1
ATOM 1226 C C . GLY A 1 174 ? 5.577 -35.385 16.175 1.00 40.91 174 GLY A C 1
ATOM 1227 O O . GLY A 1 174 ? 4.718 -34.515 16.241 1.00 40.91 174 GLY A O 1
ATOM 1228 N N . GLY A 1 175 ? 6.731 -35.320 16.839 1.00 44.94 175 GLY A N 1
ATOM 1229 C CA . GLY A 1 175 ? 7.074 -34.310 17.836 1.00 44.94 175 GLY A CA 1
ATOM 1230 C C . GLY A 1 175 ? 6.939 -32.863 17.362 1.00 44.94 175 GLY A C 1
ATOM 1231 O O . GLY A 1 175 ? 7.649 -32.418 16.468 1.00 44.94 175 GLY A O 1
ATOM 1232 N N . SER A 1 176 ? 6.095 -32.109 18.059 1.00 42.94 176 SER A N 1
ATOM 1233 C CA . SER A 1 176 ? 6.252 -30.670 18.229 1.00 42.94 176 SER A CA 1
ATOM 1234 C C . SER A 1 176 ? 5.981 -30.360 19.694 1.00 42.94 176 SER A C 1
ATOM 1236 O O . SER A 1 176 ? 4.895 -30.606 20.226 1.00 42.94 176 SER A O 1
ATOM 1238 N N . THR A 1 177 ? 7.025 -29.938 20.394 1.00 43.66 177 THR A N 1
ATOM 1239 C CA . THR A 1 177 ? 6.974 -29.610 21.812 1.00 43.66 177 THR A CA 1
ATOM 1240 C C . THR A 1 177 ? 6.218 -28.298 22.012 1.00 43.66 177 THR A C 1
ATOM 1242 O O . THR A 1 177 ? 6.637 -27.253 21.519 1.00 43.66 177 THR A O 1
ATOM 1245 N N . THR A 1 178 ? 5.179 -28.367 22.851 1.00 40.69 178 THR A N 1
ATOM 1246 C CA . THR A 1 178 ? 4.457 -27.265 23.527 1.00 40.69 178 THR A CA 1
ATOM 1247 C C . THR A 1 178 ? 3.397 -26.488 22.732 1.00 40.69 178 THR A C 1
ATOM 1249 O O . THR A 1 178 ? 3.628 -25.389 22.246 1.00 40.69 178 THR A O 1
ATOM 1252 N N . SER A 1 179 ? 2.158 -26.993 22.756 1.00 46.38 179 SER A N 1
ATOM 1253 C CA . SER A 1 179 ? 0.993 -26.249 23.292 1.00 46.38 179 SER A CA 1
ATOM 1254 C C . SER A 1 179 ? -0.193 -27.204 23.475 1.00 46.38 179 SER A C 1
ATOM 1256 O O . SER A 1 179 ? -0.986 -27.467 22.577 1.00 46.38 179 SER A O 1
ATOM 1258 N N . ARG A 1 180 ? -0.322 -27.753 24.687 1.00 45.62 180 ARG A N 1
ATOM 1259 C CA . ARG A 1 180 ? -1.468 -28.569 25.124 1.00 45.62 180 ARG A CA 1
ATOM 1260 C C . ARG A 1 180 ? -2.656 -27.668 25.512 1.00 45.62 180 ARG A C 1
ATOM 1262 O O . ARG A 1 180 ? -3.172 -27.785 26.617 1.00 45.62 180 ARG A O 1
ATOM 1269 N N . ALA A 1 181 ? -3.007 -26.747 24.613 1.00 50.69 181 ALA A N 1
ATOM 1270 C CA . ALA A 1 181 ? -4.202 -25.898 24.573 1.00 50.69 181 ALA A CA 1
ATOM 1271 C C . ALA A 1 181 ? -4.169 -25.162 23.216 1.00 50.69 181 ALA A C 1
ATOM 1273 O O . ALA A 1 181 ? -3.405 -24.219 23.043 1.00 50.69 181 ALA A O 1
ATOM 1274 N N . GLY A 1 182 ? -4.882 -25.697 22.222 1.00 62.22 182 GLY A N 1
ATOM 1275 C CA . GLY A 1 182 ? -4.670 -25.453 20.788 1.00 62.22 182 GLY A CA 1
ATOM 1276 C C . GLY A 1 182 ? -5.151 -24.112 20.227 1.00 62.22 182 GLY A C 1
ATOM 1277 O O . GLY A 1 182 ? -5.869 -24.119 19.233 1.00 62.22 182 GLY A O 1
ATOM 1278 N N . GLU A 1 183 ? -4.756 -22.989 20.823 1.00 70.19 183 GLU A N 1
ATOM 1279 C CA . GLU A 1 183 ? -4.882 -21.673 20.186 1.00 70.19 183 GLU A CA 1
ATOM 1280 C C . GLU A 1 183 ? -3.657 -21.404 19.313 1.00 70.19 183 GLU A C 1
ATOM 1282 O O . GLU A 1 183 ? -2.525 -21.426 19.799 1.00 70.19 183 GLU A O 1
ATOM 1287 N N . VAL A 1 184 ? -3.868 -21.141 18.024 1.00 81.62 184 VAL A N 1
ATOM 1288 C CA . VAL A 1 184 ? -2.774 -20.817 17.099 1.00 81.62 184 VAL A CA 1
ATOM 1289 C C . VAL A 1 184 ? -2.945 -19.387 16.613 1.00 81.62 184 VAL A C 1
ATOM 1291 O O . VAL A 1 184 ? -3.759 -19.111 15.733 1.00 81.62 184 VAL A O 1
ATOM 1294 N N . PHE A 1 185 ? -2.155 -18.477 17.183 1.00 88.31 185 PHE A N 1
ATOM 1295 C CA . PHE A 1 185 ? -1.976 -17.125 16.661 1.00 88.31 185 PHE A CA 1
ATOM 1296 C C . PHE A 1 185 ? -0.787 -17.103 15.699 1.00 88.31 185 PHE A C 1
ATOM 1298 O O . PHE A 1 185 ? 0.305 -17.569 16.025 1.00 88.31 185 PHE A O 1
ATOM 1305 N N . THR A 1 186 ? -0.964 -16.536 14.512 1.00 89.00 186 THR A N 1
ATOM 1306 C CA . THR A 1 186 ? 0.115 -16.356 13.535 1.00 89.00 186 THR A CA 1
ATOM 1307 C C . THR A 1 186 ? 0.053 -14.956 12.960 1.00 89.00 186 THR A C 1
ATOM 1309 O O . THR A 1 186 ? -0.962 -14.563 12.388 1.00 89.00 186 THR A O 1
ATOM 1312 N N . CYS A 1 187 ? 1.153 -14.213 13.073 1.00 90.50 187 CYS A N 1
ATOM 1313 C CA . CYS A 1 187 ? 1.274 -12.928 12.404 1.00 90.50 187 CYS A CA 1
ATOM 1314 C C . CYS A 1 187 ? 1.504 -13.136 10.901 1.00 90.50 187 CYS A C 1
ATOM 1316 O O . CYS A 1 187 ? 2.415 -13.862 10.500 1.00 90.50 187 CYS A O 1
ATOM 1318 N N . LYS A 1 188 ? 0.666 -12.515 10.070 1.00 89.88 188 LYS A N 1
ATOM 1319 C CA . LYS A 1 188 ? 0.722 -12.597 8.604 1.00 89.88 188 LYS A CA 1
ATOM 1320 C C . LYS A 1 188 ? 1.514 -11.452 7.989 1.00 89.88 188 LYS A C 1
ATOM 1322 O O . LYS A 1 188 ? 2.248 -11.668 7.029 1.00 89.88 188 LYS A O 1
ATOM 1327 N N . SER A 1 189 ? 1.369 -10.248 8.531 1.00 89.94 189 SER A N 1
ATOM 1328 C CA . SER A 1 189 ? 2.126 -9.070 8.111 1.00 89.94 189 SER A CA 1
ATOM 1329 C C . SER A 1 189 ? 2.415 -8.168 9.300 1.00 89.94 189 SER A C 1
ATOM 1331 O O . SER A 1 189 ? 1.654 -8.145 10.266 1.00 89.94 189 SER A O 1
ATOM 1333 N N . CYS A 1 190 ? 3.506 -7.413 9.220 1.00 91.88 190 CYS A N 1
ATOM 1334 C CA . CYS A 1 190 ? 3.898 -6.465 10.253 1.00 91.88 190 CYS A CA 1
ATOM 1335 C C . CYS A 1 190 ? 3.381 -5.053 9.970 1.00 91.88 190 CYS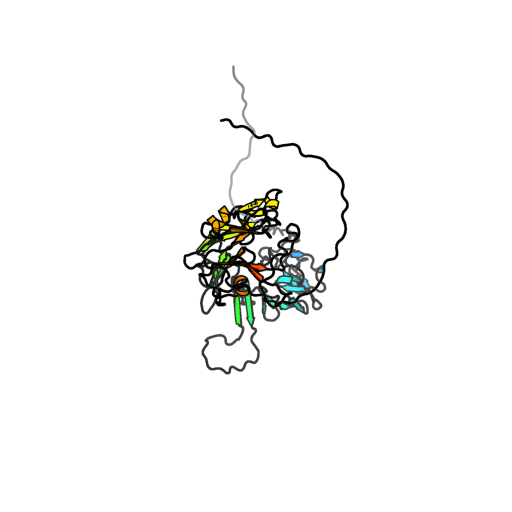 A C 1
ATOM 1337 O O . CYS A 1 190 ? 2.987 -4.729 8.847 1.00 91.88 190 CYS A O 1
ATOM 1339 N N . LEU A 1 191 ? 3.399 -4.213 11.002 1.00 90.75 191 LEU A N 1
ATOM 1340 C CA . LEU A 1 191 ? 3.182 -2.778 10.871 1.00 90.75 191 LEU A CA 1
ATOM 1341 C C . LEU A 1 191 ? 4.279 -2.126 10.006 1.00 90.75 191 LEU A C 1
ATOM 1343 O O . LEU A 1 191 ? 5.377 -2.679 9.884 1.00 90.75 191 LEU A O 1
ATOM 1347 N N . PRO A 1 192 ? 4.014 -0.948 9.410 1.00 88.25 192 PRO A N 1
ATOM 1348 C CA . PRO A 1 192 ? 5.036 -0.191 8.695 1.00 88.25 192 PRO A CA 1
ATOM 1349 C C . PRO A 1 192 ? 6.281 0.051 9.560 1.00 88.25 192 PRO A C 1
ATOM 1351 O O . PRO A 1 192 ? 6.172 0.426 10.723 1.00 88.25 192 PRO A O 1
ATOM 1354 N N . GLY A 1 193 ? 7.456 -0.159 8.976 1.00 87.62 193 GLY A N 1
ATOM 1355 C CA . GLY A 1 193 ? 8.761 -0.121 9.630 1.00 87.62 193 GLY A CA 1
ATOM 1356 C C . GLY A 1 193 ? 9.242 -1.477 10.151 1.00 87.62 193 GLY A C 1
ATOM 1357 O O . GLY A 1 193 ? 10.332 -1.529 10.712 1.00 87.62 193 GLY A O 1
ATOM 1358 N N . PHE A 1 194 ? 8.477 -2.562 9.969 1.00 90.56 194 PHE A N 1
ATOM 1359 C CA . PHE A 1 194 ? 8.800 -3.885 10.512 1.00 90.56 194 PHE A CA 1
ATOM 1360 C C . PHE A 1 194 ? 8.745 -5.004 9.457 1.00 90.56 194 PHE A C 1
ATOM 1362 O O . PHE A 1 194 ? 8.026 -4.911 8.458 1.00 90.56 194 PHE A O 1
ATOM 1369 N N . GLY A 1 195 ? 9.494 -6.083 9.696 1.00 88.31 195 GLY A N 1
ATOM 1370 C CA . GLY A 1 195 ? 9.542 -7.299 8.875 1.00 88.31 195 GLY A CA 1
ATOM 1371 C C . GLY A 1 195 ? 9.409 -8.565 9.722 1.00 88.31 195 GLY A C 1
ATOM 1372 O O . GLY A 1 195 ? 9.746 -8.564 10.908 1.00 88.31 195 GLY A O 1
ATOM 1373 N N . LEU A 1 196 ? 8.886 -9.644 9.129 1.00 87.88 196 LEU A N 1
ATOM 1374 C CA . LEU A 1 196 ? 8.733 -10.942 9.796 1.00 87.88 196 LEU A CA 1
ATOM 1375 C C . LEU A 1 196 ? 10.069 -11.686 9.796 1.00 87.88 196 LEU A C 1
ATOM 1377 O O . LEU A 1 196 ? 10.400 -12.370 8.831 1.00 87.88 196 LEU A O 1
ATOM 1381 N N . VAL A 1 197 ? 10.812 -11.588 10.893 1.00 81.62 197 VAL A N 1
ATOM 1382 C CA . VAL A 1 197 ? 12.154 -12.163 11.017 1.00 81.62 197 VAL A CA 1
ATOM 1383 C C . VAL A 1 197 ? 12.117 -13.467 11.822 1.00 81.62 197 VAL A C 1
ATOM 1385 O O . VAL A 1 197 ? 11.446 -13.571 12.853 1.00 81.62 197 VAL A O 1
ATOM 1388 N N . GLY A 1 198 ? 12.891 -14.460 11.373 1.00 73.44 198 GLY A N 1
ATOM 1389 C CA . GLY A 1 198 ? 13.093 -15.746 12.050 1.00 73.44 198 GLY A CA 1
ATOM 1390 C C . GLY A 1 198 ? 12.271 -16.907 11.474 1.00 73.44 198 GLY A C 1
ATOM 1391 O O . GLY A 1 198 ? 11.137 -16.739 11.033 1.00 73.44 198 GLY A O 1
ATOM 1392 N N . GLU A 1 199 ? 12.849 -18.109 11.497 1.00 6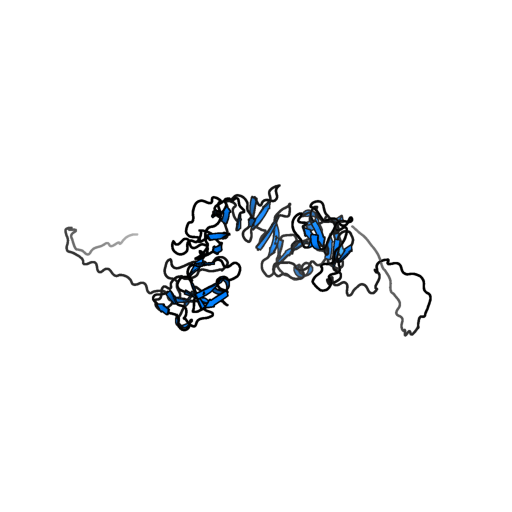6.56 199 GLU A N 1
ATOM 1393 C CA . GLU A 1 199 ? 12.322 -19.283 10.780 1.00 66.56 199 GLU A CA 1
ATOM 1394 C C . GLU A 1 199 ? 11.137 -19.966 11.484 1.00 66.56 199 GLU A C 1
ATOM 1396 O O . GLU A 1 199 ? 10.207 -20.424 10.824 1.00 66.56 199 GLU A O 1
ATOM 1401 N N . THR A 1 200 ? 11.133 -20.009 12.821 1.00 60.75 200 THR A N 1
ATOM 1402 C CA . THR A 1 200 ? 10.177 -20.811 13.613 1.00 60.75 200 THR A CA 1
ATOM 1403 C C . THR A 1 200 ? 9.209 -19.988 14.467 1.00 60.75 200 THR A C 1
ATOM 1405 O O . THR A 1 200 ? 8.170 -20.504 14.868 1.00 60.75 200 THR A O 1
ATOM 1408 N N . GLY A 1 201 ? 9.506 -18.706 14.715 1.00 62.94 201 GLY A N 1
ATOM 1409 C CA . GLY A 1 201 ? 8.691 -17.817 15.559 1.00 62.94 201 GLY A CA 1
ATOM 1410 C C . GLY A 1 201 ? 8.180 -16.541 14.883 1.00 62.94 201 GLY A C 1
ATOM 1411 O O . GLY A 1 201 ? 7.442 -15.810 15.537 1.00 62.94 201 GLY A O 1
ATOM 1412 N N . LYS A 1 202 ? 8.584 -16.283 13.623 1.00 74.56 202 LYS A N 1
ATOM 1413 C CA . LYS A 1 202 ? 8.244 -15.120 12.772 1.00 74.56 202 LYS A CA 1
ATOM 1414 C C . LYS A 1 202 ? 7.757 -13.900 13.564 1.00 74.56 202 LYS A C 1
ATOM 1416 O O . LYS A 1 202 ? 6.555 -13.644 13.645 1.00 74.56 202 LYS A O 1
ATOM 1421 N N . THR A 1 203 ? 8.685 -13.158 14.164 1.00 83.44 203 THR A N 1
ATOM 1422 C CA . THR A 1 203 ? 8.354 -11.953 14.936 1.00 83.44 203 THR A CA 1
ATOM 1423 C C . THR A 1 203 ? 8.569 -10.697 14.105 1.00 83.44 203 THR A C 1
ATOM 1425 O O . THR A 1 203 ? 9.456 -10.646 13.254 1.00 83.44 203 THR A O 1
ATOM 1428 N N . CYS A 1 204 ? 7.749 -9.675 14.347 1.00 91.19 204 CYS A N 1
ATOM 1429 C CA . CYS A 1 204 ? 7.877 -8.389 13.675 1.00 91.19 204 CYS A CA 1
ATOM 1430 C C . CYS A 1 204 ? 9.012 -7.577 14.297 1.00 91.19 204 CYS A C 1
ATOM 1432 O O . CYS A 1 204 ? 8.872 -7.049 15.400 1.00 91.19 204 CYS A O 1
ATOM 1434 N N . LYS A 1 205 ? 10.140 -7.488 13.589 1.00 90.88 205 LYS A N 1
ATOM 1435 C CA . LYS A 1 205 ? 11.312 -6.707 14.000 1.00 90.88 205 LYS A CA 1
ATOM 1436 C C . LYS A 1 205 ? 11.437 -5.437 13.183 1.00 90.88 205 LYS A C 1
ATOM 1438 O O . LYS A 1 205 ? 11.074 -5.427 12.011 1.00 90.88 205 LYS A O 1
ATOM 1443 N N . ALA A 1 206 ? 11.938 -4.382 13.818 1.00 91.12 206 ALA A N 1
ATOM 1444 C CA . ALA A 1 206 ? 12.155 -3.103 13.162 1.00 91.12 206 ALA A CA 1
ATOM 1445 C C . ALA A 1 206 ? 13.193 -3.252 12.045 1.00 91.12 206 ALA A C 1
ATOM 1447 O O . ALA A 1 206 ? 14.231 -3.886 12.226 1.00 91.12 206 ALA A O 1
ATOM 1448 N N . CYS A 1 207 ? 12.914 -2.655 10.895 1.00 91.00 207 CYS A N 1
ATOM 1449 C CA . CYS A 1 207 ? 13.834 -2.645 9.772 1.00 91.00 207 CYS A CA 1
ATOM 1450 C C . CYS A 1 207 ? 15.028 -1.742 10.080 1.00 91.00 207 CYS A C 1
ATOM 1452 O O . CYS A 1 207 ? 14.862 -0.628 10.577 1.00 91.00 207 CYS A O 1
ATOM 1454 N N . THR A 1 208 ? 16.236 -2.193 9.743 1.00 91.44 208 THR A N 1
ATOM 1455 C CA . THR A 1 208 ? 17.455 -1.402 9.970 1.00 91.44 208 THR A CA 1
ATOM 1456 C C . THR A 1 208 ? 17.701 -0.391 8.853 1.00 91.44 208 THR A C 1
ATOM 1458 O O . THR A 1 208 ? 18.444 0.569 9.042 1.00 91.44 208 THR A O 1
ATOM 1461 N N . ILE A 1 209 ? 17.098 -0.601 7.676 1.00 90.06 209 ILE A N 1
ATOM 1462 C CA . ILE A 1 209 ? 17.182 0.339 6.555 1.00 90.06 209 ILE A CA 1
ATOM 1463 C C . ILE A 1 209 ? 16.284 1.546 6.834 1.00 90.06 209 ILE A C 1
ATOM 1465 O O . ILE A 1 209 ? 15.066 1.420 6.986 1.00 90.06 209 ILE A O 1
ATOM 1469 N N . GLN A 1 210 ? 16.893 2.730 6.846 1.00 91.56 210 GLN A N 1
ATOM 1470 C CA . GLN A 1 210 ? 16.178 3.990 7.000 1.00 91.56 210 GLN A CA 1
ATOM 1471 C C . GLN A 1 210 ? 15.173 4.194 5.859 1.00 91.56 210 GLN A C 1
ATOM 1473 O O . GLN A 1 210 ? 15.449 3.874 4.705 1.00 91.56 210 GLN A O 1
ATOM 1478 N N . ASN A 1 211 ? 14.004 4.744 6.191 1.00 91.69 211 ASN A N 1
ATOM 1479 C CA . ASN A 1 211 ? 12.892 4.986 5.265 1.00 91.69 211 ASN A CA 1
ATOM 1480 C C . ASN A 1 211 ? 12.328 3.719 4.598 1.00 91.69 211 ASN A C 1
ATOM 1482 O O . ASN A 1 211 ? 11.603 3.808 3.607 1.00 91.69 211 ASN A O 1
ATOM 1486 N N . CYS A 1 212 ? 12.621 2.538 5.143 1.00 92.00 212 CYS A N 1
ATOM 1487 C CA . CYS A 1 212 ? 11.995 1.299 4.714 1.00 92.00 212 CYS A CA 1
ATOM 1488 C C . CYS A 1 212 ? 10.593 1.161 5.326 1.00 92.00 212 CYS A C 1
ATOM 1490 O O . CYS A 1 212 ? 10.422 1.217 6.543 1.00 92.00 212 C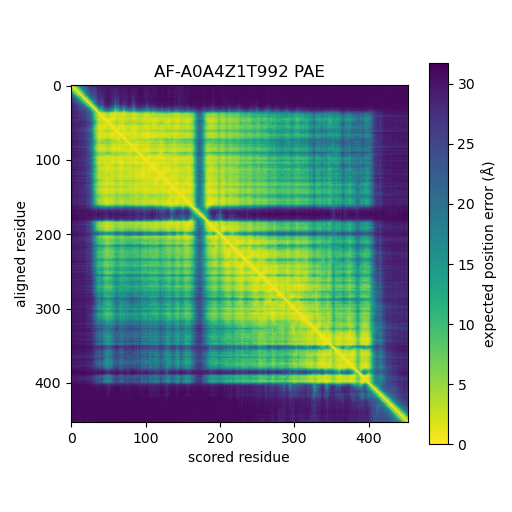YS A O 1
ATOM 1492 N N . LYS A 1 213 ? 9.577 0.946 4.484 1.00 90.31 213 LYS A N 1
ATOM 1493 C CA . LYS A 1 213 ? 8.198 0.673 4.909 1.00 90.31 213 LYS A CA 1
ATOM 1494 C C . LYS A 1 213 ? 8.036 -0.748 5.426 1.00 90.31 213 LYS A C 1
ATOM 1496 O O . LYS A 1 213 ? 7.308 -0.953 6.382 1.00 90.31 213 LYS A O 1
ATOM 1501 N N . THR A 1 214 ? 8.663 -1.729 4.795 1.00 88.31 214 THR A N 1
ATOM 1502 C CA . THR A 1 214 ? 8.647 -3.128 5.247 1.00 88.31 214 THR A CA 1
ATOM 1503 C C . THR A 1 214 ? 9.924 -3.800 4.786 1.00 88.31 214 THR A C 1
ATOM 1505 O O . THR A 1 214 ? 10.282 -3.652 3.617 1.00 88.31 214 THR A O 1
ATOM 1508 N N . CYS A 1 215 ? 10.567 -4.557 5.662 1.00 87.62 215 CYS A N 1
ATOM 1509 C CA . CYS A 1 215 ? 11.716 -5.403 5.351 1.00 87.62 215 CYS A CA 1
ATOM 1510 C C . CYS A 1 215 ? 11.272 -6.849 5.111 1.00 87.62 215 CYS A C 1
ATOM 1512 O O . CYS A 1 215 ? 10.125 -7.212 5.393 1.00 87.62 215 CYS A O 1
ATOM 1514 N N . ASP A 1 216 ? 12.158 -7.647 4.520 1.00 80.88 216 ASP A N 1
ATOM 1515 C CA . ASP A 1 216 ? 11.907 -9.066 4.259 1.00 80.88 216 ASP A CA 1
ATOM 1516 C C . ASP A 1 216 ? 12.159 -9.924 5.520 1.00 80.88 216 ASP A C 1
ATOM 1518 O O . ASP A 1 216 ? 12.111 -9.426 6.648 1.00 80.88 216 ASP A O 1
ATOM 1522 N N . THR A 1 217 ? 12.445 -11.219 5.354 1.00 77.62 217 THR A N 1
ATOM 1523 C CA . THR A 1 217 ? 12.858 -12.122 6.442 1.00 77.62 217 THR A CA 1
ATOM 1524 C C . THR A 1 217 ? 14.148 -11.699 7.151 1.00 77.62 217 THR A C 1
ATOM 1526 O O . THR A 1 217 ? 14.459 -12.237 8.214 1.00 77.62 217 THR A O 1
ATOM 1529 N N . ASP A 1 218 ? 14.891 -10.750 6.574 1.00 81.56 218 ASP A N 1
ATOM 1530 C CA . ASP A 1 218 ? 16.051 -10.087 7.167 1.00 81.56 218 ASP A CA 1
ATOM 1531 C C . ASP A 1 218 ? 15.776 -8.580 7.314 1.00 81.56 218 ASP A C 1
ATOM 1533 O O . ASP A 1 218 ? 15.480 -7.884 6.338 1.00 81.56 218 ASP A O 1
ATOM 1537 N N . GLU A 1 219 ? 15.933 -8.067 8.538 1.00 84.81 219 GLU A N 1
ATOM 1538 C CA . GLU A 1 219 ? 15.791 -6.648 8.900 1.00 84.81 219 GLU A CA 1
ATOM 1539 C C . GLU A 1 219 ? 16.719 -5.714 8.102 1.00 84.81 219 GLU A C 1
ATOM 1541 O O . GLU A 1 219 ? 16.434 -4.519 7.975 1.00 84.81 219 GLU A O 1
ATOM 1546 N N . LYS A 1 220 ? 17.791 -6.269 7.519 1.00 85.94 220 LYS A N 1
ATOM 1547 C CA . LYS A 1 220 ? 18.778 -5.575 6.681 1.00 85.94 220 LYS A CA 1
ATOM 1548 C C . LYS A 1 220 ? 18.402 -5.490 5.209 1.00 85.94 220 LYS A C 1
ATOM 1550 O O . LYS A 1 220 ? 19.151 -4.903 4.434 1.00 85.94 220 LYS A O 1
ATOM 1555 N N . THR A 1 221 ? 17.284 -6.084 4.809 1.00 84.50 221 THR A N 1
ATOM 1556 C CA . THR A 1 221 ? 16.821 -6.087 3.419 1.00 84.50 221 THR A CA 1
ATOM 1557 C C . THR A 1 221 ? 15.455 -5.435 3.338 1.00 84.50 221 THR A C 1
ATOM 1559 O O . THR A 1 221 ? 14.514 -5.857 4.008 1.00 84.50 221 THR A O 1
ATOM 1562 N N . CYS A 1 222 ? 15.333 -4.375 2.540 1.00 90.31 222 CYS A N 1
ATOM 1563 C CA . CYS A 1 222 ? 14.065 -3.681 2.404 1.00 90.31 222 CYS A CA 1
ATOM 1564 C C . CYS A 1 222 ? 13.234 -4.324 1.291 1.00 90.31 222 CYS A C 1
ATOM 1566 O O . CYS A 1 222 ? 13.760 -4.777 0.277 1.00 90.31 222 CYS A O 1
ATOM 1568 N N . LYS A 1 223 ? 11.918 -4.360 1.479 1.00 88.81 223 LYS A N 1
ATOM 1569 C CA . LYS A 1 223 ? 10.962 -4.844 0.481 1.00 88.81 223 LYS A CA 1
ATOM 1570 C C . LYS A 1 223 ? 10.213 -3.698 -0.189 1.00 88.81 223 LYS A C 1
ATOM 1572 O O . LYS A 1 223 ? 9.953 -3.752 -1.385 1.00 88.81 223 LYS A O 1
ATOM 1577 N N . VAL A 1 224 ? 9.848 -2.674 0.580 1.00 88.62 224 VAL A N 1
ATOM 1578 C CA . VAL A 1 224 ? 9.105 -1.501 0.097 1.00 88.62 224 VAL A CA 1
ATOM 1579 C C . VAL A 1 224 ? 9.598 -0.276 0.856 1.00 88.62 224 VAL A C 1
ATOM 1581 O O . VAL A 1 224 ? 9.717 -0.339 2.078 1.00 88.62 224 VAL A O 1
ATOM 1584 N N . CYS A 1 225 ? 9.859 0.830 0.163 1.00 92.12 225 CYS A N 1
ATOM 1585 C CA . CYS A 1 225 ? 10.210 2.110 0.781 1.00 92.12 225 CYS A CA 1
ATOM 1586 C C . CYS A 1 225 ? 8.963 2.870 1.269 1.00 92.12 225 CYS A C 1
ATOM 1588 O O . CYS A 1 225 ? 7.840 2.604 0.836 1.00 92.12 225 CYS A O 1
ATOM 1590 N N . LEU A 1 226 ? 9.142 3.792 2.217 1.00 90.75 226 LEU A N 1
ATOM 1591 C CA . LEU A 1 226 ? 8.089 4.726 2.624 1.00 90.75 226 LEU A CA 1
ATOM 1592 C C . LEU A 1 226 ? 7.703 5.654 1.455 1.00 90.75 226 LEU A C 1
ATOM 1594 O O . LEU A 1 226 ? 8.523 5.867 0.561 1.00 90.75 226 LEU A O 1
ATOM 1598 N N . PRO A 1 227 ? 6.486 6.235 1.457 1.00 89.62 227 PRO A N 1
ATOM 1599 C CA . PRO A 1 227 ? 6.115 7.267 0.489 1.00 89.62 227 PRO A CA 1
ATOM 1600 C C . PRO A 1 227 ? 7.155 8.392 0.434 1.00 89.62 227 PRO A C 1
ATOM 1602 O O . PRO A 1 227 ? 7.738 8.745 1.460 1.00 89.62 227 PRO A O 1
ATOM 1605 N N . SER A 1 228 ? 7.377 8.945 -0.757 1.00 91.06 228 SER A N 1
ATOM 1606 C CA . SER A 1 228 ? 8.422 9.934 -1.063 1.00 91.06 228 SER A CA 1
ATOM 1607 C C . SER A 1 228 ? 9.864 9.416 -0.967 1.00 91.06 228 SER A C 1
ATOM 1609 O O . SER A 1 228 ? 10.801 10.212 -1.072 1.00 91.06 228 SER A O 1
ATOM 1611 N N . PHE A 1 229 ? 10.064 8.101 -0.821 1.00 93.44 229 PHE A N 1
ATOM 1612 C CA . PHE A 1 229 ? 11.371 7.451 -0.910 1.00 93.44 229 PHE A CA 1
ATOM 1613 C C . PHE A 1 229 ? 11.366 6.340 -1.960 1.00 93.44 229 PHE A C 1
ATOM 1615 O O . PHE A 1 229 ? 10.414 5.567 -2.068 1.00 93.44 229 PHE A O 1
ATOM 1622 N N . GLY A 1 230 ? 12.455 6.247 -2.717 1.00 91.25 230 GLY A N 1
ATOM 1623 C CA . GLY A 1 230 ? 12.641 5.260 -3.771 1.00 91.25 230 GLY A CA 1
ATOM 1624 C C . GLY A 1 230 ? 13.766 4.275 -3.459 1.00 91.25 230 GLY A C 1
ATOM 1625 O O . GLY A 1 230 ? 14.708 4.615 -2.742 1.00 91.25 230 GLY A O 1
ATOM 1626 N N . PRO A 1 231 ? 13.694 3.053 -4.001 1.00 92.00 231 PRO A N 1
ATOM 1627 C CA . PRO A 1 231 ? 14.656 2.000 -3.708 1.00 92.00 231 PRO A CA 1
ATOM 1628 C C . PRO A 1 231 ? 16.001 2.227 -4.399 1.00 92.00 231 PRO A C 1
ATOM 1630 O O . PRO A 1 231 ? 16.053 2.587 -5.573 1.00 92.00 231 PRO A O 1
ATOM 1633 N N . THR A 1 232 ? 17.096 1.900 -3.721 1.00 88.25 232 THR A N 1
ATOM 1634 C CA . THR A 1 232 ? 18.373 1.574 -4.367 1.00 88.25 232 THR A CA 1
ATOM 1635 C C . THR A 1 232 ? 18.592 0.076 -4.317 1.00 88.25 232 THR A C 1
ATOM 1637 O O . THR A 1 232 ? 18.303 -0.570 -3.310 1.00 88.25 232 THR A O 1
ATOM 1640 N N . TYR A 1 233 ? 19.093 -0.488 -5.410 1.00 85.69 233 TYR A N 1
ATOM 1641 C CA . TYR A 1 233 ? 19.260 -1.927 -5.539 1.00 85.69 233 TYR A CA 1
ATOM 1642 C C . TYR A 1 233 ? 20.734 -2.314 -5.501 1.00 85.69 233 TYR A C 1
ATOM 1644 O O . TYR A 1 233 ? 21.582 -1.674 -6.124 1.00 85.69 233 TYR A O 1
ATOM 1652 N N . SER A 1 234 ? 21.024 -3.416 -4.817 1.00 81.88 234 SER A N 1
ATOM 1653 C CA . SER A 1 234 ? 22.285 -4.140 -4.980 1.00 81.88 234 SER A CA 1
ATOM 1654 C C . SER A 1 234 ? 22.358 -4.837 -6.345 1.00 81.88 234 SER A C 1
ATOM 1656 O O . SER A 1 234 ? 21.366 -4.952 -7.068 1.00 81.88 234 SER A O 1
ATOM 1658 N N . SER A 1 235 ? 23.519 -5.413 -6.665 1.00 77.00 235 SER A N 1
ATOM 1659 C CA . SER A 1 235 ? 23.697 -6.278 -7.842 1.00 77.00 235 SER A CA 1
ATOM 1660 C C . SER A 1 235 ? 22.765 -7.497 -7.865 1.00 77.00 235 SER A C 1
ATOM 1662 O O . SER A 1 235 ? 22.540 -8.069 -8.926 1.00 77.00 235 SER A O 1
ATOM 1664 N N . SER A 1 236 ? 22.211 -7.888 -6.712 1.00 77.12 236 SER A N 1
ATOM 1665 C CA . SER A 1 236 ? 21.253 -8.993 -6.571 1.00 77.12 236 SER A CA 1
ATOM 1666 C C . SER A 1 236 ? 19.789 -8.529 -6.589 1.00 77.12 236 SER A C 1
ATOM 1668 O O . SER A 1 236 ? 18.906 -9.303 -6.239 1.00 77.12 236 SER A O 1
ATOM 1670 N N . LEU A 1 237 ? 19.525 -7.266 -6.954 1.00 77.81 237 LEU A N 1
ATOM 1671 C CA . LEU A 1 237 ? 18.195 -6.635 -6.978 1.00 77.81 237 LEU A CA 1
ATOM 1672 C C . LEU A 1 237 ? 17.488 -6.539 -5.612 1.00 77.81 237 LEU A C 1
ATOM 1674 O O . LEU A 1 237 ? 16.306 -6.213 -5.546 1.00 77.81 237 LEU A O 1
ATOM 1678 N N . ALA A 1 238 ? 18.206 -6.761 -4.509 1.00 83.69 238 ALA A N 1
ATOM 1679 C CA . ALA A 1 238 ? 17.702 -6.486 -3.165 1.00 83.69 238 ALA A CA 1
ATOM 1680 C C . ALA A 1 238 ? 17.792 -4.985 -2.854 1.00 83.69 238 ALA A C 1
ATOM 1682 O O . ALA A 1 238 ? 18.815 -4.370 -3.179 1.00 83.69 238 ALA A O 1
ATOM 1683 N N . ILE A 1 239 ? 16.764 -4.416 -2.210 1.00 88.62 239 ILE A N 1
ATOM 1684 C CA . ILE A 1 239 ? 16.752 -2.998 -1.824 1.00 88.62 239 ILE A CA 1
ATOM 1685 C C . ILE A 1 239 ? 17.699 -2.788 -0.639 1.00 88.62 239 ILE A C 1
ATOM 1687 O O . ILE A 1 239 ? 17.494 -3.355 0.438 1.00 88.62 239 ILE A O 1
ATOM 1691 N N . THR A 1 240 ? 18.716 -1.953 -0.841 1.00 87.25 240 THR A N 1
ATOM 1692 C CA . THR A 1 240 ? 19.768 -1.655 0.143 1.00 87.25 240 THR A CA 1
ATOM 1693 C C . THR A 1 240 ? 19.588 -0.315 0.847 1.00 87.25 240 THR A C 1
ATOM 1695 O O . THR A 1 240 ? 20.005 -0.171 1.993 1.00 87.25 240 THR A O 1
ATOM 1698 N N . SER A 1 241 ? 18.956 0.662 0.196 1.00 90.38 241 SER A N 1
ATOM 1699 C CA . SER A 1 241 ? 18.557 1.930 0.812 1.00 90.38 241 SER A CA 1
ATOM 1700 C C . SER A 1 241 ? 17.260 2.452 0.200 1.00 90.38 241 SER A C 1
ATOM 1702 O O . SER A 1 241 ? 16.845 2.020 -0.877 1.00 90.38 241 SER A O 1
ATOM 1704 N N . CYS A 1 242 ? 16.620 3.372 0.917 1.00 93.44 242 CYS A N 1
ATOM 1705 C CA . CYS A 1 242 ? 15.453 4.110 0.462 1.00 93.44 242 CYS A CA 1
ATOM 1706 C C . CYS A 1 242 ? 15.787 5.605 0.495 1.00 93.44 242 CYS A C 1
ATOM 1708 O O . CYS A 1 242 ? 15.804 6.226 1.565 1.00 93.44 242 CYS A O 1
ATOM 1710 N N . ASP A 1 243 ? 16.075 6.160 -0.679 1.00 93.94 243 ASP A N 1
ATOM 1711 C CA . ASP A 1 243 ? 16.565 7.528 -0.840 1.00 93.94 243 ASP A CA 1
ATOM 1712 C C . ASP A 1 243 ? 15.418 8.464 -1.229 1.00 93.94 243 ASP A C 1
ATOM 1714 O O . ASP A 1 243 ? 14.432 8.042 -1.835 1.00 93.94 243 ASP A O 1
ATOM 1718 N N . SER A 1 244 ? 15.522 9.744 -0.870 1.00 94.50 244 SER A N 1
ATOM 1719 C CA . SER A 1 244 ? 14.455 10.714 -1.128 1.00 94.50 244 SER A CA 1
ATOM 1720 C C . SER A 1 244 ? 14.158 10.843 -2.622 1.00 94.50 244 SER A C 1
ATOM 1722 O O . SER A 1 244 ? 15.061 11.047 -3.437 1.00 94.50 244 SER A O 1
ATOM 1724 N N . CYS A 1 245 ? 12.875 10.780 -2.969 1.00 94.00 245 CYS A N 1
ATOM 1725 C CA . CYS A 1 245 ? 12.411 10.999 -4.329 1.00 94.00 245 CYS A CA 1
ATOM 1726 C C . CYS A 1 245 ? 12.688 12.437 -4.814 1.00 94.00 245 CYS A C 1
ATOM 1728 O O . CYS A 1 245 ? 12.915 13.347 -4.005 1.00 94.00 245 CYS A O 1
ATOM 1730 N N . PRO A 1 246 ? 12.628 12.677 -6.140 1.00 91.56 246 PRO A N 1
ATOM 1731 C CA . PRO A 1 246 ? 12.638 14.028 -6.697 1.00 91.56 246 PRO A CA 1
ATOM 1732 C C . PRO A 1 246 ? 11.576 14.938 -6.056 1.00 91.56 246 PRO A C 1
ATOM 1734 O O . PRO A 1 246 ? 10.581 14.476 -5.499 1.00 91.56 246 PRO A O 1
ATOM 1737 N N . LYS A 1 247 ? 11.761 16.261 -6.137 1.00 89.69 247 LYS A N 1
ATOM 1738 C CA . LYS A 1 247 ? 10.825 17.223 -5.525 1.00 89.69 247 LYS A CA 1
ATOM 1739 C C . LYS A 1 247 ? 9.388 17.016 -6.023 1.00 89.69 247 LYS A C 1
ATOM 1741 O O . LYS A 1 247 ? 9.174 16.839 -7.219 1.00 89.69 247 LYS A O 1
ATOM 1746 N N . ASN A 1 248 ? 8.431 17.119 -5.097 1.00 88.00 248 ASN A N 1
ATOM 1747 C CA . ASN A 1 248 ? 6.985 16.953 -5.322 1.00 88.00 248 ASN A CA 1
ATOM 1748 C C . ASN A 1 248 ? 6.564 15.570 -5.852 1.00 88.00 248 ASN A C 1
ATOM 1750 O O . ASN A 1 248 ? 5.446 15.405 -6.331 1.00 88.00 248 ASN A O 1
ATOM 1754 N N . CYS A 1 249 ? 7.447 14.581 -5.735 1.00 91.81 249 CYS A N 1
ATOM 1755 C CA . CYS A 1 249 ? 7.182 13.205 -6.104 1.00 91.81 249 CYS A CA 1
ATOM 1756 C C . CYS A 1 249 ? 6.682 12.406 -4.896 1.00 91.81 249 CYS A C 1
ATOM 1758 O O . CYS A 1 249 ? 7.349 12.382 -3.859 1.00 91.81 249 CYS A O 1
ATOM 1760 N N . THR A 1 250 ? 5.527 11.754 -5.025 1.00 92.44 250 THR A N 1
ATOM 1761 C CA . THR A 1 250 ? 4.939 10.900 -3.981 1.00 92.44 250 THR A CA 1
ATOM 1762 C C . THR A 1 250 ? 5.475 9.471 -4.050 1.00 92.44 250 THR A C 1
ATOM 1764 O O . THR A 1 250 ? 5.686 8.856 -3.004 1.00 92.44 250 THR A O 1
ATOM 1767 N N . SER A 1 251 ? 5.780 8.977 -5.254 1.00 91.00 251 SER A N 1
ATOM 1768 C CA . SER A 1 251 ? 6.363 7.649 -5.481 1.00 91.00 251 SER A CA 1
ATOM 1769 C C . SER A 1 251 ? 7.423 7.703 -6.581 1.00 91.00 251 SER A C 1
ATOM 1771 O O . SER A 1 251 ? 7.198 8.286 -7.641 1.00 91.00 251 SER A O 1
ATOM 1773 N N . CYS A 1 252 ? 8.582 7.081 -6.360 1.00 92.31 252 CYS A N 1
ATOM 1774 C CA . CYS A 1 252 ? 9.659 7.016 -7.347 1.00 92.31 252 CYS A CA 1
ATOM 1775 C C . CYS A 1 252 ? 10.332 5.642 -7.387 1.00 92.31 252 CYS A C 1
ATOM 1777 O O . CYS A 1 252 ? 10.268 4.860 -6.437 1.00 92.31 252 CYS A O 1
ATOM 1779 N N . THR A 1 253 ? 11.024 5.360 -8.489 1.00 89.69 253 THR A N 1
ATOM 1780 C CA . THR A 1 253 ? 11.752 4.104 -8.702 1.00 89.69 253 THR A CA 1
ATOM 1781 C C . THR A 1 253 ? 13.122 4.346 -9.318 1.00 89.69 253 THR A C 1
ATOM 1783 O O . THR A 1 253 ? 13.333 5.346 -10.004 1.00 89.69 253 THR A O 1
ATOM 1786 N N . ASN A 1 254 ? 14.067 3.435 -9.088 1.00 87.06 254 ASN A N 1
ATOM 1787 C CA . ASN A 1 254 ? 15.408 3.522 -9.655 1.00 87.06 254 ASN A CA 1
ATOM 1788 C C . ASN A 1 254 ? 15.485 2.766 -10.981 1.00 87.06 254 ASN A C 1
ATOM 1790 O O . ASN A 1 254 ? 15.209 1.567 -11.038 1.00 87.06 254 ASN A O 1
ATOM 1794 N N . LEU A 1 255 ? 15.879 3.469 -12.042 1.00 78.88 255 LEU A N 1
ATOM 1795 C CA . LEU A 1 255 ? 16.004 2.899 -13.387 1.00 78.88 255 LEU A CA 1
ATOM 1796 C C . LEU A 1 255 ? 17.442 2.614 -13.821 1.00 78.88 255 LEU A C 1
ATOM 1798 O O . LEU A 1 255 ? 17.667 2.276 -14.980 1.00 78.88 255 LEU A O 1
ATOM 1802 N N . GLY A 1 256 ? 18.411 2.743 -12.918 1.00 74.81 256 GLY A N 1
ATOM 1803 C CA . GLY A 1 256 ? 19.837 2.619 -13.205 1.00 74.81 256 GLY A CA 1
ATOM 1804 C C . GLY A 1 256 ? 20.567 3.942 -12.989 1.00 74.81 256 GLY A C 1
ATOM 1805 O O . GLY A 1 256 ? 21.333 4.039 -12.032 1.00 74.81 256 GLY A O 1
ATOM 1806 N N . PRO A 1 257 ? 20.335 4.978 -13.821 1.00 77.44 257 PRO A N 1
ATOM 1807 C CA . PRO A 1 257 ? 21.036 6.254 -13.676 1.00 77.44 257 PRO A CA 1
ATOM 1808 C C . PRO A 1 257 ? 20.527 7.099 -12.496 1.00 77.44 257 PRO A C 1
ATOM 1810 O O . PRO A 1 257 ? 21.182 8.067 -12.119 1.00 77.44 257 PRO A O 1
ATOM 1813 N N . GLY A 1 258 ? 19.381 6.754 -11.902 1.00 84.69 258 GLY A N 1
ATOM 1814 C CA . GLY A 1 258 ? 18.856 7.435 -10.722 1.00 84.69 258 GLY A CA 1
ATOM 1815 C C . GLY A 1 258 ? 17.383 7.145 -10.448 1.00 84.69 258 GLY A C 1
ATOM 1816 O O . GLY A 1 258 ? 16.737 6.368 -11.161 1.00 84.69 258 GLY A O 1
ATOM 1817 N N . LEU A 1 259 ? 16.867 7.792 -9.399 1.00 90.06 259 LEU A N 1
ATOM 1818 C CA . LEU A 1 259 ? 15.448 7.789 -9.054 1.00 90.06 259 LEU A CA 1
ATOM 1819 C C . LEU A 1 259 ? 14.662 8.682 -10.013 1.00 90.06 259 LEU A C 1
ATOM 1821 O O . LEU A 1 259 ? 14.954 9.870 -10.147 1.00 90.06 259 LEU A O 1
ATOM 1825 N N . VAL A 1 260 ? 13.635 8.112 -10.633 1.00 90.31 260 VAL A N 1
ATOM 1826 C CA . VAL A 1 260 ? 12.657 8.842 -11.438 1.00 90.31 260 VAL A CA 1
ATOM 1827 C C . VAL A 1 260 ? 11.295 8.776 -10.776 1.00 90.31 260 VAL A C 1
ATOM 1829 O O . VAL A 1 260 ? 10.926 7.761 -10.182 1.00 90.31 260 VAL A O 1
ATOM 1832 N N . CYS A 1 261 ? 10.548 9.862 -10.889 1.00 92.25 261 CYS A N 1
ATOM 1833 C CA . CYS A 1 261 ? 9.206 9.929 -10.360 1.00 92.25 261 CYS A CA 1
ATOM 1834 C C . CYS A 1 261 ? 8.223 9.101 -11.190 1.00 92.25 261 CYS A C 1
ATOM 1836 O O . CYS A 1 261 ? 8.216 9.213 -12.416 1.00 92.25 261 CYS A O 1
ATOM 1838 N N . THR A 1 262 ? 7.407 8.301 -10.508 1.00 89.06 262 THR A N 1
ATOM 1839 C CA . THR A 1 262 ? 6.314 7.515 -11.097 1.00 89.06 262 THR A CA 1
ATOM 1840 C C . THR A 1 262 ? 4.949 8.058 -10.693 1.00 89.06 262 THR A C 1
ATOM 1842 O O . THR A 1 262 ? 3.980 7.823 -11.395 1.00 89.06 262 THR A O 1
ATOM 1845 N N . GLU A 1 263 ? 4.872 8.797 -9.585 1.00 91.00 263 GLU A N 1
ATOM 1846 C CA . GLU A 1 263 ? 3.632 9.394 -9.098 1.00 91.00 263 GLU A CA 1
ATOM 1847 C C . GLU A 1 263 ? 3.914 10.764 -8.478 1.00 91.00 263 GLU A C 1
ATOM 1849 O O . GLU A 1 263 ? 4.828 10.935 -7.666 1.00 91.00 263 GLU A O 1
ATOM 1854 N N . CYS A 1 264 ? 3.121 11.745 -8.879 1.00 92.38 264 CYS A N 1
ATOM 1855 C CA . CYS A 1 264 ? 3.202 13.130 -8.456 1.00 92.38 264 CYS A CA 1
ATOM 1856 C C . CYS A 1 264 ? 1.999 13.518 -7.595 1.00 92.38 264 CYS A C 1
ATOM 1858 O O . CYS A 1 264 ? 0.995 12.812 -7.516 1.00 92.38 264 CYS A O 1
ATOM 1860 N N . GLN A 1 265 ? 2.079 14.695 -6.974 1.00 90.25 265 GLN A N 1
ATOM 1861 C CA . GLN A 1 265 ? 0.915 15.304 -6.334 1.00 90.25 265 GLN A CA 1
ATOM 1862 C C . GLN A 1 265 ? -0.213 15.579 -7.343 1.00 90.25 265 GLN A C 1
ATOM 1864 O O . GLN A 1 265 ? -0.000 15.626 -8.557 1.00 90.25 265 GLN A O 1
ATOM 1869 N N . THR A 1 266 ? -1.420 15.813 -6.825 1.00 84.75 266 THR A N 1
ATOM 1870 C CA . THR A 1 266 ? -2.554 16.297 -7.622 1.00 84.75 266 THR A CA 1
ATOM 1871 C C . THR A 1 266 ? -2.171 17.558 -8.404 1.00 84.75 266 THR A C 1
ATOM 1873 O O . THR A 1 266 ? -1.425 18.397 -7.898 1.00 84.75 266 THR A O 1
ATOM 1876 N N . ASP A 1 267 ? -2.674 17.685 -9.636 1.00 86.25 267 ASP A N 1
ATOM 1877 C CA . ASP A 1 267 ? -2.349 18.761 -10.589 1.00 86.25 267 ASP A CA 1
ATOM 1878 C C . ASP A 1 267 ? -0.890 18.777 -11.081 1.00 86.25 267 ASP A C 1
ATOM 1880 O O . ASP A 1 267 ? -0.348 19.823 -11.452 1.00 86.25 267 ASP A O 1
ATOM 1884 N N . GLN A 1 268 ? -0.232 17.620 -11.110 1.00 90.62 268 GLN A N 1
ATOM 1885 C CA . GLN A 1 268 ? 1.093 17.438 -11.701 1.00 90.62 268 GLN A CA 1
ATOM 1886 C C . GLN A 1 268 ? 1.138 16.162 -12.547 1.00 90.62 268 GLN A C 1
ATOM 1888 O O . GLN A 1 268 ? 0.322 15.257 -12.376 1.00 90.62 268 GLN A O 1
ATOM 1893 N N . ALA A 1 269 ? 2.102 16.092 -13.464 1.00 90.81 269 ALA A N 1
ATOM 1894 C CA . ALA A 1 269 ? 2.354 14.911 -14.281 1.00 90.81 269 ALA A CA 1
ATOM 1895 C C . ALA A 1 269 ? 3.845 14.522 -14.258 1.00 90.81 269 ALA A C 1
ATOM 1897 O O . ALA A 1 269 ? 4.704 15.414 -14.294 1.00 90.81 269 ALA A O 1
ATOM 1898 N N . PRO A 1 270 ? 4.163 13.215 -14.239 1.00 92.75 270 PRO A N 1
ATOM 1899 C CA . PRO A 1 270 ? 5.529 12.717 -14.346 1.00 92.75 270 PRO A CA 1
ATOM 1900 C C . PRO A 1 270 ? 6.037 12.838 -15.792 1.00 92.75 270 PRO A C 1
ATOM 1902 O O . PRO A 1 270 ? 5.648 12.077 -16.682 1.00 92.75 270 PRO A O 1
ATOM 1905 N N . ILE A 1 271 ? 6.926 13.806 -16.029 1.00 91.50 271 ILE A N 1
ATOM 1906 C CA . ILE A 1 271 ? 7.577 14.041 -17.323 1.00 91.50 271 ILE A CA 1
ATOM 1907 C C . ILE A 1 271 ? 9.092 14.008 -17.137 1.00 91.50 271 ILE A C 1
ATOM 1909 O O . ILE A 1 271 ? 9.637 14.665 -16.251 1.00 91.50 271 ILE A O 1
ATOM 1913 N N . ASP A 1 272 ? 9.778 13.225 -17.972 1.00 91.69 272 ASP A N 1
ATOM 1914 C CA . ASP A 1 272 ? 11.237 13.047 -17.935 1.00 91.69 272 ASP A CA 1
ATOM 1915 C C . ASP A 1 272 ? 11.784 12.646 -16.547 1.00 91.69 272 ASP A C 1
ATOM 1917 O O . ASP A 1 272 ? 12.929 12.933 -16.194 1.00 91.69 272 ASP A O 1
ATOM 1921 N N . GLY A 1 273 ? 10.961 11.948 -15.757 1.00 88.88 273 GLY A N 1
ATOM 1922 C CA . GLY A 1 273 ? 11.296 11.473 -14.415 1.00 88.88 273 GLY A CA 1
ATOM 1923 C C . GLY A 1 273 ? 11.145 12.503 -13.293 1.00 88.88 273 GLY A C 1
ATOM 1924 O O . GLY A 1 273 ? 11.517 12.203 -12.159 1.00 88.88 273 GLY A O 1
ATOM 1925 N N . GLY A 1 274 ? 10.590 13.686 -13.569 1.00 92.38 274 GLY A N 1
ATOM 1926 C CA . GLY A 1 274 ? 10.240 14.692 -12.565 1.00 92.38 274 GLY A CA 1
ATOM 1927 C C . GLY A 1 274 ? 8.766 15.090 -12.629 1.00 92.38 274 GLY A C 1
ATOM 1928 O O . GLY A 1 274 ? 8.092 14.866 -13.630 1.00 92.38 274 GLY A O 1
ATOM 1929 N N . CYS A 1 275 ? 8.268 15.707 -11.559 1.00 93.38 275 CYS A N 1
ATOM 1930 C CA . CYS A 1 275 ? 6.905 16.227 -11.529 1.00 93.38 275 CYS A CA 1
ATOM 1931 C C . CYS A 1 275 ? 6.835 17.628 -12.125 1.00 93.38 275 CYS A C 1
ATOM 1933 O O . CYS A 1 275 ? 7.513 18.551 -11.664 1.00 93.38 275 CYS A O 1
ATOM 1935 N N . VAL A 1 276 ? 5.982 17.788 -13.135 1.00 92.38 276 VAL A N 1
ATOM 1936 C CA . VAL A 1 276 ? 5.737 19.064 -13.808 1.00 92.38 276 VAL A CA 1
ATOM 1937 C C . VAL A 1 276 ? 4.296 19.510 -13.535 1.00 92.38 276 VAL A C 1
ATOM 1939 O O . VAL A 1 276 ? 3.387 18.689 -13.664 1.00 92.38 276 VAL A O 1
ATOM 1942 N N . PRO A 1 277 ? 4.048 20.787 -13.174 1.00 91.62 277 PRO A N 1
ATOM 1943 C CA . PRO A 1 277 ? 2.695 21.299 -12.957 1.00 91.62 277 PRO A CA 1
ATOM 1944 C C . PRO A 1 277 ? 1.784 21.111 -14.168 1.00 91.62 277 PRO A C 1
ATOM 1946 O O . PRO A 1 277 ? 2.199 21.344 -15.305 1.00 91.62 277 PRO A O 1
ATOM 1949 N N . ALA A 1 278 ? 0.526 20.756 -13.923 1.00 88.00 278 ALA A N 1
ATOM 1950 C CA . ALA A 1 278 ? -0.508 20.659 -14.939 1.00 88.00 278 ALA A CA 1
ATOM 1951 C C . ALA A 1 278 ? -0.810 22.052 -15.512 1.00 88.00 278 ALA A C 1
ATOM 1953 O O . ALA A 1 278 ? -1.445 22.896 -14.885 1.00 88.00 278 ALA A O 1
ATOM 1954 N N . ASN A 1 279 ? -0.332 22.310 -16.726 1.00 88.12 279 ASN A N 1
ATOM 1955 C CA . ASN A 1 279 ? -0.589 23.537 -17.472 1.00 88.12 279 ASN A CA 1
ATOM 1956 C C . ASN A 1 279 ? -0.783 23.217 -18.962 1.00 88.12 279 ASN A C 1
ATOM 1958 O O . ASN A 1 279 ? -0.682 22.063 -19.382 1.00 88.12 279 ASN A O 1
ATOM 1962 N N . GLU A 1 280 ? -1.039 24.240 -19.775 1.00 84.94 280 GLU A N 1
ATOM 1963 C CA . GLU A 1 280 ? -1.279 24.077 -21.216 1.00 84.94 280 GLU A CA 1
ATOM 1964 C C . GLU A 1 280 ? -0.090 23.484 -21.994 1.00 84.94 280 GLU A C 1
ATOM 1966 O O . GLU A 1 280 ? -0.272 22.974 -23.096 1.00 84.94 280 GLU A O 1
ATOM 1971 N N . THR A 1 281 ? 1.125 23.508 -21.445 1.00 85.44 281 THR A N 1
ATOM 1972 C CA . THR A 1 281 ? 2.295 22.827 -22.020 1.00 85.44 281 THR A CA 1
ATOM 1973 C C . THR A 1 281 ? 2.338 21.361 -21.595 1.00 85.44 281 THR A C 1
ATOM 1975 O O . THR A 1 281 ? 2.541 20.489 -22.433 1.00 85.44 281 THR A O 1
ATOM 1978 N N . THR A 1 282 ? 2.079 21.065 -20.323 1.00 84.69 282 THR A N 1
ATOM 1979 C CA . THR A 1 282 ? 2.036 19.694 -19.787 1.00 84.69 282 THR A CA 1
ATOM 1980 C C . THR A 1 282 ? 0.928 18.870 -20.439 1.00 84.69 282 THR A C 1
ATOM 1982 O O . THR A 1 282 ? 1.170 17.734 -20.834 1.00 84.69 282 THR A O 1
ATOM 1985 N N . LYS A 1 283 ? -0.244 19.469 -20.685 1.00 85.56 283 LYS A N 1
ATOM 1986 C CA . LYS A 1 283 ? -1.361 18.834 -21.412 1.00 85.56 283 LYS A CA 1
ATOM 1987 C C . LYS A 1 283 ? -1.027 18.462 -22.859 1.00 85.56 283 LYS A C 1
ATOM 1989 O O . LYS A 1 283 ? -1.699 17.631 -23.457 1.00 85.56 283 LYS A O 1
ATOM 1994 N N . LYS A 1 284 ? 0.009 19.074 -23.445 1.00 86.75 284 LYS A N 1
ATOM 1995 C CA . LYS A 1 284 ? 0.517 18.690 -24.771 1.00 86.75 284 LYS A CA 1
ATOM 1996 C C . LYS A 1 284 ? 1.402 17.452 -24.712 1.00 86.75 284 LYS A C 1
ATOM 1998 O O . LYS A 1 284 ? 1.705 16.901 -25.758 1.00 86.75 284 LYS A O 1
ATOM 2003 N N . VAL A 1 285 ? 1.849 17.034 -23.537 1.00 89.06 285 VAL A N 1
ATOM 2004 C CA . VAL A 1 285 ? 2.694 15.849 -23.357 1.00 89.06 285 VAL A CA 1
ATOM 2005 C C . VAL A 1 285 ? 1.901 14.722 -22.719 1.00 89.06 285 VAL A C 1
ATOM 2007 O O . VAL A 1 285 ? 2.059 13.576 -23.114 1.00 89.06 285 VAL A O 1
ATOM 2010 N N . CYS A 1 286 ? 1.032 15.050 -21.771 1.00 88.19 286 CYS A N 1
ATOM 2011 C CA . CYS A 1 286 ? 0.322 14.094 -20.952 1.00 88.19 286 CYS A CA 1
ATOM 2012 C C . CYS A 1 286 ? -1.184 14.367 -20.985 1.00 88.19 286 CYS A C 1
ATOM 2014 O O . CYS A 1 286 ? -1.609 15.476 -20.660 1.00 88.19 286 CYS A O 1
ATOM 2016 N N . ALA A 1 287 ? -1.981 13.373 -21.386 1.00 81.75 287 ALA A N 1
ATOM 2017 C CA . ALA A 1 287 ? -3.423 13.557 -21.569 1.00 81.75 287 ALA A CA 1
ATOM 2018 C C . ALA A 1 287 ? -4.183 13.831 -20.256 1.00 81.75 287 ALA A C 1
ATOM 2020 O O . ALA A 1 287 ? -5.104 14.644 -20.265 1.00 81.75 287 ALA A O 1
ATOM 2021 N N . ASP A 1 288 ? -3.750 13.235 -19.139 1.00 75.75 288 ASP A N 1
ATOM 2022 C CA . ASP A 1 288 ? -4.330 13.422 -17.805 1.00 75.75 288 ASP A CA 1
ATOM 2023 C C . ASP A 1 288 ? -3.224 13.789 -16.810 1.00 75.75 288 ASP A C 1
ATOM 2025 O O . ASP A 1 288 ? -2.208 13.113 -16.743 1.00 75.75 288 ASP A O 1
ATOM 2029 N N . SER A 1 289 ? -3.378 14.876 -16.048 1.00 76.19 289 SER A N 1
ATOM 2030 C CA . SER A 1 289 ? -2.338 15.382 -15.128 1.00 76.19 289 SER A CA 1
ATOM 2031 C C . SER A 1 289 ? -2.766 15.301 -13.660 1.00 76.19 289 SER A C 1
ATOM 2033 O O . SER A 1 289 ? -2.694 16.283 -12.922 1.00 76.19 289 SER A O 1
ATOM 2035 N N . SER A 1 290 ? -3.264 14.137 -13.247 1.00 77.25 290 SER A N 1
ATOM 2036 C CA . SER A 1 290 ? -3.759 13.878 -11.890 1.00 77.25 290 SER A CA 1
ATOM 2037 C C . SER A 1 290 ? -2.784 13.022 -11.072 1.00 77.25 290 SER A C 1
ATOM 2039 O O . SER A 1 290 ? -3.205 12.069 -10.423 1.00 77.25 290 SER A O 1
ATOM 2041 N N . GLY A 1 291 ? -1.484 13.316 -11.140 1.00 82.62 291 GLY A N 1
ATOM 2042 C CA . GLY A 1 291 ? -0.435 12.585 -10.419 1.00 82.62 291 GLY A CA 1
ATOM 2043 C C . GLY A 1 291 ? 0.280 11.511 -11.246 1.00 82.62 291 GLY A C 1
ATOM 2044 O O . GLY A 1 291 ? 1.480 11.331 -11.072 1.00 82.62 291 GLY A O 1
ATOM 2045 N N . SER A 1 292 ? -0.394 10.893 -12.215 1.00 87.00 292 SER A N 1
ATOM 2046 C CA . SER A 1 292 ? 0.188 9.944 -13.182 1.00 87.00 292 SER A CA 1
ATOM 2047 C C . SER A 1 292 ? -0.216 10.318 -14.603 1.00 87.00 292 SER A C 1
ATOM 2049 O O . SER A 1 292 ? -1.197 11.039 -14.795 1.00 87.00 292 SER A O 1
ATOM 2051 N N . CYS A 1 293 ? 0.516 9.814 -15.599 1.00 86.31 293 CYS A N 1
ATOM 2052 C CA . CYS A 1 293 ? 0.193 10.024 -17.000 1.00 86.31 293 CYS A CA 1
ATOM 2053 C C . CYS A 1 293 ? -0.441 8.797 -17.661 1.00 86.31 293 CYS A C 1
ATOM 2055 O O . CYS A 1 293 ? 0.179 7.742 -17.777 1.00 86.31 293 CYS A O 1
ATOM 2057 N N . THR A 1 294 ? -1.667 8.954 -18.164 1.00 82.00 294 THR A N 1
ATOM 2058 C CA . THR A 1 294 ? -2.421 7.873 -18.823 1.00 82.00 294 THR A CA 1
ATOM 2059 C C . THR A 1 294 ? -1.992 7.630 -20.268 1.00 82.00 294 THR A C 1
ATOM 2061 O O . THR A 1 294 ? -2.066 6.505 -20.758 1.00 82.00 294 THR A O 1
ATOM 2064 N N . SER A 1 295 ? -1.553 8.675 -20.975 1.00 81.69 295 SER A N 1
ATOM 2065 C CA . SER A 1 295 ? -1.034 8.561 -22.338 1.00 81.69 295 SER A CA 1
ATOM 2066 C C . SER A 1 295 ? -0.123 9.726 -22.710 1.00 81.69 295 SER A C 1
ATOM 2068 O O . SER A 1 295 ? -0.327 10.865 -22.280 1.00 81.69 295 SER A O 1
ATOM 2070 N N . CYS A 1 296 ? 0.869 9.414 -23.547 1.00 87.44 296 CYS A N 1
ATOM 2071 C CA . CYS A 1 296 ? 1.887 10.354 -23.990 1.00 87.44 296 CYS A CA 1
ATOM 2072 C C . CYS A 1 296 ? 1.602 10.897 -25.391 1.00 87.44 296 CYS A C 1
ATOM 2074 O O . CYS A 1 296 ? 1.286 10.154 -26.324 1.00 87.44 296 CYS A O 1
ATOM 2076 N N . LEU A 1 297 ? 1.756 12.209 -25.529 1.00 87.19 297 LEU A N 1
ATOM 2077 C CA . LEU A 1 297 ? 1.504 12.999 -26.726 1.00 87.19 297 LEU A CA 1
ATOM 2078 C C . LEU A 1 297 ? 2.810 13.600 -27.262 1.00 87.19 297 LEU A C 1
ATOM 2080 O O . LEU A 1 297 ? 3.840 13.600 -26.589 1.00 87.19 297 LEU A O 1
ATOM 2084 N N . ASN A 1 298 ? 2.759 14.136 -28.484 1.00 84.75 298 ASN A N 1
ATOM 2085 C CA . ASN A 1 298 ? 3.873 14.829 -29.142 1.00 84.75 298 ASN A CA 1
ATOM 2086 C C . ASN A 1 298 ? 5.188 14.034 -29.164 1.00 84.75 298 ASN A C 1
ATOM 2088 O O . ASN A 1 298 ? 6.274 14.592 -29.017 1.00 84.75 298 ASN A O 1
ATOM 2092 N N . GLY A 1 299 ? 5.085 12.720 -29.367 1.00 81.94 299 GLY A N 1
ATOM 2093 C CA . GLY A 1 299 ? 6.249 11.860 -29.536 1.00 81.94 299 GLY A CA 1
ATOM 2094 C C . GLY A 1 299 ? 7.009 11.557 -28.243 1.00 81.94 299 GLY A C 1
ATOM 2095 O O . GLY A 1 299 ? 8.173 11.158 -28.303 1.00 81.94 299 GLY A O 1
ATOM 2096 N N . TYR A 1 300 ? 6.376 11.713 -27.082 1.00 88.31 300 TYR A N 1
ATOM 2097 C CA . TYR A 1 300 ? 6.905 11.173 -25.832 1.00 88.31 300 TYR A CA 1
ATOM 2098 C C . TYR A 1 300 ? 6.674 9.658 -25.749 1.00 88.31 300 TYR A C 1
ATOM 2100 O O . TYR A 1 300 ? 5.685 9.135 -26.271 1.00 88.31 300 TYR A O 1
ATOM 2108 N N . VAL A 1 301 ? 7.613 8.971 -25.099 1.00 85.69 301 VAL A N 1
ATOM 2109 C CA . VAL A 1 301 ? 7.612 7.526 -24.865 1.00 85.69 301 VAL A CA 1
ATOM 2110 C C . VAL A 1 301 ? 6.941 7.236 -23.519 1.00 85.69 301 VAL A C 1
ATOM 2112 O O . VAL A 1 301 ? 7.407 7.762 -22.502 1.00 85.69 301 VAL A O 1
ATOM 2115 N N . PRO A 1 302 ? 5.878 6.416 -23.483 1.00 83.56 302 PRO A N 1
ATOM 2116 C CA . PRO A 1 302 ? 5.265 5.974 -22.237 1.00 83.56 302 PRO A CA 1
ATOM 2117 C C . PRO A 1 302 ? 6.145 4.941 -21.530 1.00 83.56 302 PRO A C 1
ATOM 2119 O O . PRO A 1 302 ? 6.651 4.007 -22.160 1.00 83.56 302 PRO A O 1
ATOM 2122 N N . TYR A 1 303 ? 6.326 5.107 -20.221 1.00 81.88 303 TYR A N 1
ATOM 2123 C CA . TYR A 1 303 ? 7.007 4.130 -19.375 1.00 81.88 303 TYR A CA 1
ATOM 2124 C C . TYR A 1 303 ? 6.627 4.321 -17.900 1.00 81.88 303 TYR A C 1
ATOM 2126 O O . TYR A 1 303 ? 6.766 5.421 -17.383 1.00 81.88 303 TYR A O 1
ATOM 2134 N N . LEU A 1 304 ? 6.179 3.272 -17.200 1.00 78.19 304 LEU A N 1
ATOM 2135 C CA . LEU A 1 304 ? 5.886 3.315 -15.749 1.00 78.19 304 LEU A CA 1
ATOM 2136 C C . LEU A 1 304 ? 5.012 4.516 -15.332 1.00 78.19 304 LEU A C 1
ATOM 2138 O O . LEU A 1 304 ? 5.329 5.218 -14.374 1.00 78.19 304 LEU A O 1
ATOM 2142 N N . GLU A 1 305 ? 3.936 4.754 -16.087 1.00 81.88 305 GLU A N 1
ATOM 2143 C CA . GLU A 1 305 ? 2.973 5.850 -15.868 1.00 81.88 305 GLU A CA 1
ATOM 2144 C C . GLU A 1 305 ? 3.532 7.273 -16.061 1.00 81.88 305 GLU A C 1
ATOM 2146 O O . GLU A 1 305 ? 2.859 8.257 -15.753 1.00 81.88 305 GLU A O 1
ATOM 2151 N N . GLY A 1 306 ? 4.740 7.404 -16.617 1.00 88.19 306 GLY A N 1
ATOM 2152 C CA . GLY A 1 306 ? 5.355 8.671 -17.004 1.00 88.19 306 GLY A CA 1
ATOM 2153 C C . GLY A 1 306 ? 5.573 8.818 -18.506 1.00 88.19 306 GLY A C 1
ATOM 2154 O O . GLY A 1 306 ? 5.608 7.841 -19.258 1.00 88.19 306 GLY A O 1
ATOM 2155 N N . CYS A 1 307 ? 5.759 10.067 -18.935 1.00 90.38 307 CYS A N 1
ATOM 2156 C CA . CYS A 1 307 ? 6.116 10.402 -20.311 1.00 90.38 307 CYS A CA 1
ATOM 2157 C C . CYS A 1 307 ? 7.557 10.878 -20.403 1.00 90.38 307 CYS A C 1
ATOM 2159 O O . CYS A 1 307 ? 7.939 11.888 -19.811 1.00 90.38 307 CYS A O 1
ATOM 2161 N N . TYR A 1 308 ? 8.353 10.190 -21.212 1.00 90.44 308 TYR A N 1
ATOM 2162 C CA . TYR A 1 308 ? 9.768 10.488 -21.381 1.00 90.44 308 TYR A CA 1
ATOM 2163 C C . TYR A 1 308 ? 10.033 10.980 -22.793 1.00 90.44 308 TYR A C 1
ATOM 2165 O O . TYR A 1 308 ? 9.611 10.375 -23.777 1.00 90.44 308 TYR A O 1
ATOM 2173 N N . SER A 1 309 ? 10.747 12.090 -22.901 1.00 90.88 309 SER A N 1
ATOM 2174 C CA . SER A 1 309 ? 11.288 12.553 -24.167 1.00 90.88 309 SER A CA 1
ATOM 2175 C C . SER A 1 309 ? 12.161 11.459 -24.780 1.00 90.88 309 SER A C 1
ATOM 2177 O O . SER A 1 309 ? 12.762 10.639 -24.080 1.00 90.88 309 SER A O 1
ATOM 2179 N N . THR A 1 310 ? 12.281 11.459 -26.104 1.00 87.00 310 THR A N 1
ATOM 2180 C CA . THR A 1 310 ? 13.038 10.432 -26.836 1.00 87.00 310 THR A CA 1
ATOM 2181 C C . THR A 1 310 ? 14.479 10.286 -26.339 1.00 87.00 310 THR A C 1
ATOM 2183 O O . THR A 1 310 ? 15.027 9.187 -26.261 1.00 87.00 310 THR A O 1
ATOM 2186 N N . PHE A 1 311 ? 15.097 11.409 -25.963 1.00 87.19 311 PHE A N 1
ATOM 2187 C CA . PHE A 1 311 ? 16.450 11.446 -25.419 1.00 87.19 311 PHE A CA 1
ATOM 2188 C C . PHE A 1 311 ? 16.514 10.882 -24.002 1.00 87.19 311 PHE A C 1
ATOM 2190 O O . PHE A 1 311 ? 17.381 10.056 -23.729 1.00 87.19 311 PHE A O 1
ATOM 2197 N N . LYS A 1 312 ? 15.585 11.272 -23.120 1.00 88.56 312 LYS A N 1
ATOM 2198 C CA . LYS A 1 312 ? 15.565 10.765 -21.747 1.00 88.56 312 LYS A CA 1
ATOM 2199 C C . LYS A 1 312 ? 15.239 9.273 -21.709 1.00 88.56 312 LYS A C 1
ATOM 2201 O O . LYS A 1 312 ? 15.884 8.540 -20.972 1.00 88.56 312 LYS A O 1
ATOM 2206 N N . ALA A 1 313 ? 14.314 8.795 -22.541 1.00 85.75 313 ALA A N 1
ATOM 2207 C CA . ALA A 1 313 ? 14.010 7.368 -22.659 1.00 85.75 313 ALA A CA 1
ATOM 2208 C C . ALA A 1 313 ? 15.245 6.541 -23.073 1.00 85.75 313 ALA A C 1
ATOM 2210 O O . ALA A 1 313 ? 15.453 5.441 -22.557 1.00 85.75 313 ALA A O 1
ATOM 2211 N N . ALA A 1 314 ? 16.090 7.086 -23.956 1.00 85.75 314 ALA A N 1
ATOM 2212 C CA . ALA A 1 314 ? 17.353 6.461 -24.340 1.00 85.75 314 ALA A CA 1
ATOM 2213 C C . ALA A 1 314 ? 18.398 6.514 -23.213 1.00 85.75 314 ALA A C 1
ATOM 2215 O O . ALA A 1 314 ? 19.052 5.512 -22.942 1.00 85.75 314 ALA A O 1
ATOM 2216 N N . GLU A 1 315 ? 18.522 7.649 -22.520 1.00 86.19 315 GLU A N 1
ATOM 2217 C CA . GLU A 1 315 ? 19.429 7.828 -21.375 1.00 86.19 315 GLU A CA 1
ATOM 2218 C C . GLU A 1 315 ? 19.094 6.884 -20.211 1.00 86.19 315 GLU A C 1
ATOM 2220 O O . GLU A 1 315 ? 19.985 6.303 -19.599 1.00 86.19 315 GLU A O 1
ATOM 2225 N N . LEU A 1 316 ? 17.803 6.680 -19.939 1.00 81.94 316 LEU A N 1
ATOM 2226 C CA . LEU A 1 316 ? 17.311 5.744 -18.925 1.00 81.94 316 LEU A CA 1
ATOM 2227 C C . LEU A 1 316 ? 17.440 4.272 -19.353 1.00 81.94 316 LEU A C 1
ATOM 2229 O O . LEU A 1 316 ? 17.068 3.373 -18.598 1.00 81.94 316 LEU A O 1
ATOM 2233 N N . GLY A 1 317 ? 17.914 4.012 -20.576 1.00 79.38 317 GLY A N 1
ATOM 2234 C CA . GLY A 1 317 ? 17.998 2.673 -21.147 1.00 79.38 317 GLY A CA 1
ATOM 2235 C C . GLY A 1 317 ? 16.635 2.006 -21.330 1.00 79.38 317 GLY A C 1
ATOM 2236 O O . GLY A 1 317 ? 16.574 0.789 -21.431 1.00 79.38 317 GLY A O 1
ATOM 2237 N N . VAL A 1 318 ? 15.534 2.762 -21.341 1.00 79.62 318 VAL A N 1
ATOM 2238 C CA . VAL A 1 318 ? 14.181 2.219 -21.544 1.00 79.62 318 VAL A CA 1
ATOM 2239 C C . VAL A 1 318 ? 14.030 1.746 -22.986 1.00 79.62 318 VAL A C 1
ATOM 2241 O O . VAL A 1 318 ? 13.623 0.613 -23.231 1.00 79.62 318 VAL A O 1
ATOM 2244 N N . CYS A 1 319 ? 14.408 2.609 -23.930 1.00 84.38 319 CYS A N 1
ATOM 2245 C CA . CYS A 1 319 ? 14.391 2.316 -25.354 1.00 84.38 319 CYS A CA 1
ATOM 2246 C C . CYS A 1 319 ? 15.499 3.098 -26.058 1.00 84.38 319 CYS A C 1
ATOM 2248 O O . CYS A 1 319 ? 15.530 4.328 -25.970 1.00 84.38 319 CYS A O 1
ATOM 2250 N N . ALA A 1 320 ? 16.394 2.415 -26.774 1.00 86.00 320 ALA A N 1
ATOM 2251 C CA . ALA A 1 320 ? 17.451 3.084 -27.531 1.00 86.00 320 ALA A CA 1
ATOM 2252 C C . ALA A 1 320 ? 16.854 4.007 -28.609 1.00 86.00 320 ALA A C 1
ATOM 2254 O O . ALA A 1 320 ? 15.802 3.712 -29.174 1.00 86.00 320 ALA A O 1
ATOM 2255 N N . LYS A 1 321 ? 17.509 5.136 -28.901 1.00 85.81 321 LYS A N 1
ATOM 2256 C CA . LYS A 1 321 ? 16.957 6.194 -29.769 1.00 85.81 321 LYS A CA 1
ATOM 2257 C C . LYS A 1 321 ? 16.617 5.683 -31.174 1.00 85.81 321 LYS A C 1
ATOM 2259 O O . LYS A 1 321 ? 15.609 6.068 -31.748 1.00 85.81 321 LYS A O 1
ATOM 2264 N N . GLU A 1 322 ? 17.440 4.797 -31.713 1.00 87.06 322 GLU A N 1
ATOM 2265 C CA . GLU A 1 322 ? 17.278 4.142 -33.012 1.00 87.06 322 GLU A CA 1
ATOM 2266 C C . GLU A 1 322 ? 16.199 3.046 -33.030 1.00 87.06 322 GLU A C 1
ATOM 2268 O O . GLU A 1 322 ? 15.853 2.538 -34.094 1.00 87.06 322 GLU A O 1
ATOM 2273 N N . LYS A 1 323 ? 15.671 2.678 -31.859 1.00 88.88 323 LYS A N 1
ATOM 2274 C CA . LYS A 1 323 ? 14.587 1.702 -31.662 1.00 88.88 323 LYS A CA 1
ATOM 2275 C C . LYS A 1 323 ? 13.261 2.373 -31.304 1.00 88.88 323 LYS A C 1
ATOM 2277 O O . LYS A 1 323 ? 12.278 1.698 -31.012 1.00 88.88 323 LYS A O 1
ATOM 2282 N N . GLN A 1 324 ? 13.232 3.700 -31.315 1.00 88.06 324 GLN A N 1
ATOM 2283 C CA . GLN A 1 324 ? 12.034 4.495 -31.106 1.00 88.06 324 GLN A CA 1
ATOM 2284 C C . GLN A 1 324 ? 11.436 4.886 -32.459 1.00 88.06 324 GLN A C 1
ATOM 2286 O O . GLN A 1 324 ? 12.154 5.318 -33.361 1.00 88.06 324 GLN A O 1
ATOM 2291 N N . PHE A 1 325 ? 10.119 4.765 -32.604 1.00 85.69 325 PHE A N 1
ATOM 2292 C CA . PHE A 1 325 ? 9.406 5.192 -33.808 1.00 85.69 325 PHE A CA 1
ATOM 2293 C C . PHE A 1 325 ? 8.035 5.774 -33.465 1.00 85.69 325 PHE A C 1
ATOM 2295 O O . PHE A 1 325 ? 7.461 5.469 -32.423 1.00 85.69 325 PHE A O 1
ATOM 2302 N N . LEU A 1 326 ? 7.514 6.645 -34.327 1.00 82.19 326 LEU A N 1
ATOM 2303 C CA . LEU A 1 326 ? 6.251 7.338 -34.089 1.00 82.19 326 LEU A CA 1
ATOM 2304 C C . LEU A 1 326 ? 5.076 6.517 -34.633 1.00 82.19 326 LEU A C 1
ATOM 2306 O O . LEU A 1 326 ? 5.069 6.137 -35.804 1.00 82.19 326 LEU A O 1
ATOM 2310 N N . VAL A 1 327 ? 4.063 6.295 -33.800 1.00 75.69 327 VAL A N 1
ATOM 2311 C CA . VAL A 1 327 ? 2.773 5.718 -34.195 1.00 75.69 327 VAL A CA 1
ATOM 2312 C C . VAL A 1 327 ? 1.679 6.698 -33.781 1.00 75.69 327 VAL A C 1
ATOM 2314 O O . VAL A 1 327 ? 1.405 6.892 -32.597 1.00 75.69 327 VAL A O 1
ATOM 2317 N N . GLY A 1 328 ? 1.069 7.369 -34.761 1.00 76.12 328 GLY A N 1
ATOM 2318 C CA . GLY A 1 328 ? 0.159 8.484 -34.489 1.00 76.12 328 GLY A CA 1
ATOM 2319 C C . GLY A 1 328 ? 0.889 9.641 -33.797 1.00 76.12 328 GLY A C 1
ATOM 2320 O O . GLY A 1 328 ? 1.808 10.215 -34.373 1.00 76.12 328 GLY A O 1
ATOM 2321 N N . ASN A 1 329 ? 0.492 9.965 -32.562 1.00 72.62 329 ASN A N 1
ATOM 2322 C CA . ASN A 1 329 ? 1.091 11.040 -31.754 1.00 72.62 329 ASN A CA 1
ATOM 2323 C C . ASN A 1 329 ? 2.031 10.532 -30.646 1.00 72.62 329 ASN A C 1
ATOM 2325 O O . ASN A 1 329 ? 2.540 11.340 -29.866 1.00 72.62 329 ASN A O 1
ATOM 2329 N N . THR A 1 330 ? 2.254 9.220 -30.559 1.00 70.94 330 THR A N 1
ATOM 2330 C CA . THR A 1 330 ? 3.004 8.584 -29.470 1.00 70.94 330 THR A CA 1
ATOM 2331 C C . THR A 1 330 ? 4.253 7.916 -30.026 1.00 70.94 330 THR A C 1
ATOM 2333 O O . THR A 1 330 ? 4.197 7.238 -31.055 1.00 70.94 330 THR A O 1
ATOM 2336 N N . THR A 1 331 ? 5.389 8.106 -29.355 1.00 84.56 331 THR A N 1
ATOM 2337 C CA . THR A 1 331 ? 6.610 7.376 -29.705 1.00 84.56 331 THR A CA 1
ATOM 2338 C C . THR A 1 331 ? 6.602 6.050 -28.971 1.00 84.56 331 THR A C 1
ATOM 2340 O O . THR A 1 331 ? 6.452 5.998 -27.754 1.00 84.56 331 THR A O 1
ATOM 2343 N N . VAL A 1 332 ? 6.767 4.976 -29.725 1.00 84.00 332 VAL A N 1
ATOM 2344 C CA . VAL A 1 332 ? 6.750 3.604 -29.233 1.00 84.00 332 VAL A CA 1
ATOM 2345 C C . VAL A 1 332 ? 8.127 2.971 -29.382 1.00 84.00 332 VAL A C 1
ATOM 2347 O O . VAL A 1 332 ? 8.927 3.381 -30.227 1.00 84.00 332 VAL A O 1
ATOM 2350 N N . CYS A 1 333 ? 8.400 1.962 -28.561 1.00 87.38 333 CYS A N 1
ATOM 2351 C CA . CYS A 1 333 ? 9.638 1.202 -28.619 1.00 87.38 333 CYS A CA 1
ATOM 2352 C C . CYS A 1 333 ? 9.479 -0.081 -29.445 1.00 87.38 333 CYS A C 1
ATOM 2354 O O . CYS A 1 333 ? 8.546 -0.846 -29.214 1.00 87.38 333 CYS A O 1
ATOM 2356 N N . SER A 1 334 ? 10.396 -0.346 -30.380 1.00 87.19 334 SER A N 1
ATOM 2357 C CA . SER A 1 334 ? 10.469 -1.623 -31.112 1.00 87.19 334 SER A CA 1
ATOM 2358 C C . SER A 1 334 ? 11.291 -2.683 -30.373 1.00 87.19 334 SER A C 1
ATOM 2360 O O . SER A 1 334 ? 11.135 -3.877 -30.604 1.00 87.19 334 SER A O 1
ATOM 2362 N N . GLU A 1 335 ? 12.220 -2.255 -29.517 1.00 88.94 335 GLU A N 1
ATOM 2363 C CA . GLU A 1 335 ? 13.152 -3.143 -28.825 1.00 88.94 335 GLU A CA 1
ATOM 2364 C C . GLU A 1 335 ? 13.582 -2.532 -27.489 1.00 88.94 335 GLU A C 1
ATOM 2366 O O . GLU A 1 335 ? 14.245 -1.493 -27.447 1.00 88.94 335 GLU A O 1
ATOM 2371 N N . CYS A 1 336 ? 13.183 -3.183 -26.402 1.00 88.31 336 CYS A N 1
ATOM 2372 C CA . CYS A 1 336 ? 13.434 -2.738 -25.039 1.00 88.31 336 CYS A CA 1
ATOM 2373 C C . CYS A 1 336 ? 14.788 -3.243 -24.525 1.00 88.31 336 CYS A C 1
ATOM 2375 O O . CYS A 1 336 ? 15.434 -4.098 -25.134 1.00 88.31 336 CYS A O 1
ATOM 2377 N N . LYS A 1 337 ? 15.216 -2.757 -23.354 1.00 85.81 337 LYS A N 1
ATOM 2378 C CA . LYS A 1 337 ? 16.357 -3.360 -22.646 1.00 85.81 337 LYS A CA 1
ATOM 2379 C C . LYS A 1 337 ? 16.107 -4.840 -22.301 1.00 85.81 337 LYS A C 1
ATOM 2381 O O . LYS A 1 337 ? 14.949 -5.226 -22.135 1.00 85.81 337 LYS A O 1
ATOM 2386 N N . PRO A 1 338 ? 17.167 -5.655 -22.132 1.00 87.44 338 PRO A N 1
ATOM 2387 C CA . PRO A 1 338 ? 17.029 -7.053 -21.728 1.00 87.44 338 PRO A CA 1
ATOM 2388 C C . PRO A 1 338 ? 16.135 -7.229 -20.496 1.00 87.44 338 PRO A C 1
ATOM 2390 O O . PRO A 1 338 ? 16.266 -6.499 -19.510 1.00 87.44 338 PRO A O 1
ATOM 2393 N N . GLY A 1 339 ? 15.212 -8.187 -20.582 1.00 82.81 339 GLY A N 1
ATOM 2394 C CA . GLY A 1 339 ? 14.223 -8.476 -19.545 1.00 82.81 339 GLY A CA 1
ATOM 2395 C C . GLY A 1 339 ? 12.938 -7.656 -19.674 1.00 82.81 339 GLY A C 1
ATOM 2396 O O . GLY A 1 339 ? 12.101 -7.706 -18.775 1.00 82.81 339 GLY A O 1
ATOM 2397 N N . PHE A 1 340 ? 12.763 -6.910 -20.767 1.00 87.12 340 PHE A N 1
ATOM 2398 C CA . PHE A 1 340 ? 11.556 -6.149 -21.080 1.00 87.12 340 PHE A CA 1
ATOM 2399 C C . PHE A 1 340 ? 11.151 -6.388 -22.536 1.00 87.12 340 PHE A C 1
ATOM 2401 O O . PHE A 1 340 ? 12.000 -6.595 -23.398 1.00 87.12 340 PHE A O 1
ATOM 2408 N N . VAL A 1 341 ? 9.853 -6.328 -22.831 1.00 90.06 341 VAL A N 1
ATOM 2409 C CA . VAL A 1 341 ? 9.335 -6.448 -24.204 1.00 90.06 341 VAL A CA 1
ATOM 2410 C C . VAL A 1 341 ? 8.275 -5.380 -24.499 1.00 90.06 341 VAL A C 1
ATOM 2412 O O . VAL A 1 341 ? 7.577 -4.962 -23.568 1.00 90.06 341 VAL A O 1
ATOM 2415 N N . PRO A 1 342 ? 8.116 -4.937 -25.763 1.00 89.94 342 PRO A N 1
ATOM 2416 C CA . PRO A 1 342 ? 7.131 -3.919 -26.103 1.00 89.94 342 PRO A CA 1
ATOM 2417 C C . PRO A 1 342 ? 5.703 -4.477 -26.174 1.00 89.94 342 PRO A C 1
ATOM 2419 O O . PRO A 1 342 ? 5.401 -5.333 -27.009 1.00 89.94 342 PRO A O 1
ATOM 2422 N N . ILE A 1 343 ? 4.801 -3.937 -25.352 1.00 86.88 343 ILE A N 1
ATOM 2423 C CA . ILE A 1 343 ? 3.351 -4.177 -25.411 1.00 86.88 343 ILE A CA 1
ATOM 2424 C C . ILE A 1 343 ? 2.660 -2.827 -25.598 1.00 86.88 343 ILE A C 1
ATOM 2426 O O . ILE A 1 343 ? 2.830 -1.921 -24.787 1.00 86.88 343 ILE A O 1
ATOM 2430 N N . ASN A 1 344 ? 1.909 -2.671 -26.690 1.00 82.19 344 ASN A N 1
ATOM 2431 C CA . ASN A 1 344 ? 1.373 -1.389 -27.160 1.00 82.19 344 ASN A CA 1
ATOM 2432 C C . ASN A 1 344 ? 2.446 -0.290 -27.274 1.00 82.19 344 ASN A C 1
ATOM 2434 O O . ASN A 1 344 ? 2.155 0.894 -27.134 1.00 82.19 344 ASN A O 1
ATOM 2438 N N . GLY A 1 345 ? 3.699 -0.683 -27.522 1.00 79.31 345 GLY A N 1
ATOM 2439 C CA . GLY A 1 345 ? 4.824 0.237 -27.640 1.00 79.31 345 GLY A CA 1
ATOM 2440 C C . GLY A 1 345 ? 5.478 0.680 -26.330 1.00 79.31 345 GLY A C 1
ATOM 2441 O O . GLY A 1 345 ? 6.497 1.365 -26.395 1.00 79.31 345 GLY A O 1
ATOM 2442 N N . GLU A 1 346 ? 4.948 0.272 -25.175 1.00 83.75 346 GLU A N 1
ATOM 2443 C CA . GLU A 1 346 ? 5.563 0.469 -23.858 1.00 83.75 346 GLU A CA 1
ATOM 2444 C C . GLU A 1 346 ? 6.370 -0.775 -23.450 1.00 83.75 346 GLU A C 1
ATOM 2446 O O . GLU A 1 346 ? 5.968 -1.911 -23.709 1.00 83.75 346 GLU A O 1
ATOM 2451 N N . CYS A 1 347 ? 7.513 -0.568 -22.794 1.00 85.88 347 CYS A N 1
ATOM 2452 C CA . CYS A 1 347 ? 8.380 -1.649 -22.328 1.00 85.88 347 CYS A CA 1
ATOM 2453 C C . CYS A 1 347 ? 7.891 -2.244 -21.002 1.00 85.88 347 CYS A C 1
ATOM 2455 O O . CYS A 1 347 ? 8.095 -1.656 -19.941 1.00 85.88 347 CYS A O 1
ATOM 2457 N N . PHE A 1 348 ? 7.315 -3.449 -21.052 1.00 82.88 348 PHE A N 1
ATOM 2458 C CA . PHE A 1 348 ? 6.840 -4.179 -19.872 1.00 82.88 348 PHE A CA 1
ATOM 2459 C C . PHE A 1 348 ? 7.854 -5.227 -19.392 1.00 82.88 348 PHE A C 1
ATOM 2461 O O . PHE A 1 348 ? 8.480 -5.889 -20.223 1.00 82.88 348 PHE A O 1
ATOM 2468 N N . PRO A 1 349 ? 7.999 -5.429 -18.067 1.00 82.81 349 PRO A N 1
ATOM 2469 C CA . PRO A 1 349 ? 8.944 -6.390 -17.514 1.00 82.81 349 PRO A CA 1
ATOM 2470 C C . PRO A 1 349 ? 8.542 -7.844 -17.795 1.00 82.81 349 PRO A C 1
ATOM 2472 O O . PRO A 1 349 ? 7.382 -8.254 -17.657 1.00 82.81 349 PRO A O 1
ATOM 2475 N N . VAL A 1 350 ? 9.554 -8.646 -18.110 1.00 81.62 350 VAL A N 1
ATOM 2476 C CA . VAL A 1 350 ? 9.502 -10.103 -18.184 1.00 81.62 350 VAL A CA 1
ATOM 2477 C C . VAL A 1 350 ? 9.935 -10.645 -16.826 1.00 81.62 350 VAL A C 1
ATOM 2479 O O . VAL A 1 350 ? 11.123 -10.686 -16.512 1.00 81.62 350 VAL A O 1
ATOM 2482 N N . ALA A 1 351 ? 8.982 -11.058 -15.990 1.00 72.19 351 ALA A N 1
ATOM 2483 C CA . ALA A 1 351 ? 9.330 -11.827 -14.801 1.00 72.19 351 ALA A CA 1
ATOM 2484 C C . ALA A 1 351 ? 9.498 -13.291 -15.221 1.00 72.19 351 ALA A C 1
ATOM 2486 O O . ALA A 1 351 ? 8.544 -13.919 -15.669 1.00 72.19 351 ALA A O 1
ATOM 2487 N N . SER A 1 352 ? 10.701 -13.844 -15.069 1.00 56.25 352 SER A N 1
ATOM 2488 C CA . SER A 1 352 ? 11.017 -15.233 -15.437 1.00 56.25 352 SER A CA 1
ATOM 2489 C C . SER A 1 352 ? 10.239 -16.286 -14.631 1.00 56.25 352 SER A C 1
ATOM 2491 O O . SER A 1 352 ? 10.228 -17.454 -15.012 1.00 56.25 352 SER A O 1
ATOM 2493 N N . THR A 1 353 ? 9.583 -15.892 -13.533 1.00 51.38 353 THR A N 1
ATOM 2494 C CA . THR A 1 353 ? 8.882 -16.787 -12.595 1.00 51.38 353 THR A CA 1
ATOM 2495 C C . THR A 1 353 ? 7.425 -16.405 -12.305 1.00 51.38 353 THR A C 1
ATOM 2497 O O . THR A 1 353 ? 6.749 -17.143 -11.590 1.00 51.38 353 THR A O 1
ATOM 2500 N N . SER A 1 354 ? 6.915 -15.300 -12.863 1.00 55.53 354 SER A N 1
ATOM 2501 C CA . SER A 1 354 ? 5.557 -14.804 -12.592 1.00 55.53 354 SER A CA 1
ATOM 2502 C C . SER A 1 354 ? 4.806 -14.503 -13.882 1.00 55.53 354 SER A C 1
ATOM 2504 O O . SER A 1 354 ? 5.384 -14.005 -14.844 1.00 55.53 354 SER A O 1
ATOM 2506 N N . VAL A 1 355 ? 3.492 -14.735 -13.873 1.00 57.94 355 VAL A N 1
ATOM 2507 C CA . VAL A 1 355 ? 2.606 -14.333 -14.970 1.00 57.94 355 VAL A CA 1
ATOM 2508 C C . VAL A 1 355 ? 2.497 -12.805 -14.972 1.00 57.94 355 VAL A C 1
ATOM 2510 O O . VAL A 1 355 ? 1.764 -12.222 -14.177 1.00 57.94 355 VAL A O 1
ATOM 2513 N N . THR A 1 356 ? 3.256 -12.143 -15.842 1.00 70.44 356 THR A N 1
ATOM 2514 C CA . THR A 1 356 ? 3.120 -10.707 -16.121 1.00 70.44 356 THR A CA 1
ATOM 2515 C C . THR A 1 356 ? 2.229 -10.480 -17.334 1.00 70.44 356 THR A C 1
ATOM 2517 O O . THR A 1 356 ? 2.074 -11.360 -18.187 1.00 70.44 356 THR A O 1
ATOM 2520 N N . ARG A 1 357 ? 1.700 -9.258 -17.463 1.00 72.62 357 ARG A N 1
ATOM 2521 C CA . ARG A 1 357 ? 0.949 -8.836 -18.653 1.00 72.62 357 ARG A CA 1
ATOM 2522 C C . ARG A 1 357 ? 1.747 -9.068 -19.946 1.00 72.62 357 ARG A C 1
ATOM 2524 O O . ARG A 1 357 ? 1.174 -9.489 -20.941 1.00 72.62 357 ARG A O 1
ATOM 2531 N N . ALA A 1 358 ? 3.073 -8.898 -19.907 1.00 82.56 358 ALA A N 1
ATOM 2532 C CA . ALA A 1 358 ? 3.957 -9.232 -21.023 1.00 82.56 358 ALA A CA 1
ATOM 2533 C C . ALA A 1 358 ? 3.958 -10.736 -21.341 1.00 82.56 358 ALA A C 1
ATOM 2535 O O . ALA A 1 358 ? 3.745 -11.106 -22.489 1.00 82.56 358 ALA A O 1
ATOM 2536 N N . THR A 1 359 ? 4.129 -11.610 -20.343 1.00 83.25 359 THR A N 1
ATOM 2537 C CA . THR A 1 359 ? 4.174 -13.073 -20.566 1.00 83.25 359 THR A CA 1
ATOM 2538 C C . THR A 1 359 ? 2.849 -13.676 -21.045 1.00 83.25 359 THR A C 1
ATOM 2540 O O . THR A 1 359 ? 2.850 -14.736 -21.663 1.00 83.25 359 THR A O 1
ATOM 2543 N N . GLN A 1 360 ? 1.722 -13.005 -20.788 1.00 85.75 360 GLN A N 1
ATOM 2544 C CA . GLN A 1 360 ? 0.407 -13.418 -21.290 1.00 85.75 360 GLN A CA 1
ATOM 2545 C C . GLN A 1 360 ? 0.197 -13.059 -22.765 1.00 85.75 360 GLN A C 1
ATOM 2547 O O . GLN A 1 360 ? -0.517 -13.766 -23.464 1.00 85.75 360 GLN A O 1
ATOM 2552 N N . ILE A 1 361 ? 0.804 -11.964 -23.227 1.00 88.38 361 ILE A N 1
ATOM 2553 C CA . ILE A 1 361 ? 0.554 -11.385 -24.555 1.00 88.38 361 ILE A CA 1
ATOM 2554 C C . ILE A 1 361 ? 1.680 -11.726 -25.536 1.00 88.38 361 ILE A C 1
ATOM 2556 O O . ILE A 1 361 ? 1.459 -11.765 -26.737 1.00 88.38 361 ILE A O 1
ATOM 2560 N N . CYS A 1 362 ? 2.898 -11.970 -25.061 1.00 91.94 362 CYS A N 1
ATOM 2561 C CA . CYS A 1 362 ? 4.096 -12.008 -25.890 1.00 91.94 362 CYS A CA 1
ATOM 2562 C C . CYS A 1 362 ? 4.907 -13.289 -25.664 1.00 91.94 362 CYS A C 1
ATOM 2564 O O . CYS A 1 362 ? 5.102 -13.739 -24.537 1.00 91.94 362 CYS A O 1
ATOM 2566 N N . GLN A 1 363 ? 5.385 -13.868 -26.762 1.00 92.12 363 GLN A N 1
ATOM 2567 C CA . GLN A 1 363 ? 6.242 -15.052 -26.817 1.00 92.12 363 GLN A CA 1
ATOM 2568 C C . GLN A 1 363 ? 7.452 -14.793 -27.709 1.00 92.12 363 GLN A C 1
ATOM 2570 O O . GLN A 1 363 ? 7.471 -13.856 -28.515 1.00 92.12 363 GLN A O 1
ATOM 2575 N N . LYS A 1 364 ? 8.454 -15.666 -27.599 1.00 91.06 364 LYS A N 1
ATOM 2576 C CA . LYS A 1 364 ? 9.554 -15.717 -28.561 1.00 91.06 364 LYS A CA 1
ATOM 2577 C C . LYS A 1 364 ? 9.072 -16.230 -29.920 1.00 91.06 364 LYS A C 1
ATOM 2579 O O . LYS A 1 364 ? 7.976 -16.767 -30.069 1.00 91.06 364 LYS A O 1
ATOM 2584 N N . GLU A 1 365 ? 9.910 -16.054 -30.933 1.00 90.38 365 GLU A N 1
ATOM 2585 C CA . GLU A 1 365 ? 9.601 -16.408 -32.324 1.00 90.38 365 GLU A CA 1
ATOM 2586 C C . GLU A 1 365 ? 9.354 -17.916 -32.507 1.00 90.38 365 GLU A C 1
ATOM 2588 O O . GLU A 1 365 ? 8.440 -18.333 -33.223 1.00 90.38 365 GLU A O 1
ATOM 2593 N N . ASP A 1 366 ? 10.085 -18.745 -31.765 1.00 89.19 366 ASP A N 1
ATOM 2594 C CA . ASP A 1 366 ? 9.907 -20.198 -31.717 1.00 89.19 366 ASP A CA 1
ATOM 2595 C C . ASP A 1 366 ? 8.658 -20.646 -30.927 1.00 89.19 366 ASP A C 1
ATOM 2597 O O . ASP A 1 366 ? 8.329 -21.828 -30.916 1.00 89.19 366 ASP A O 1
ATOM 2601 N N . GLY A 1 367 ? 7.912 -19.710 -30.324 1.00 84.75 367 GLY A N 1
ATOM 2602 C CA . GLY A 1 367 ? 6.744 -19.984 -29.481 1.00 84.75 367 GLY A CA 1
ATOM 2603 C C . GLY A 1 367 ? 7.083 -20.328 -28.028 1.00 84.75 367 GLY A C 1
ATOM 2604 O O . GLY A 1 367 ? 6.185 -20.650 -27.254 1.00 84.75 367 GLY A O 1
ATOM 2605 N N . THR A 1 368 ? 8.357 -20.262 -27.632 1.00 89.12 368 THR A N 1
ATOM 2606 C CA . THR A 1 368 ? 8.759 -20.482 -26.239 1.00 89.12 368 THR A CA 1
ATOM 2607 C C . THR A 1 368 ? 8.531 -19.237 -25.373 1.00 89.12 368 THR A C 1
ATOM 2609 O O . THR A 1 368 ? 8.322 -18.119 -25.862 1.00 89.12 368 THR A O 1
ATOM 2612 N N . ALA A 1 369 ? 8.540 -19.437 -24.053 1.00 88.75 369 ALA A N 1
ATOM 2613 C CA . ALA A 1 369 ? 8.338 -18.371 -23.081 1.00 88.75 369 ALA A CA 1
ATOM 2614 C C . ALA A 1 369 ? 9.476 -17.335 -23.108 1.00 88.75 369 ALA A C 1
ATOM 2616 O O . ALA A 1 369 ? 10.638 -17.650 -23.388 1.00 88.75 369 ALA A O 1
ATOM 2617 N N . LEU A 1 370 ? 9.125 -16.089 -22.783 1.00 89.94 370 LEU A N 1
ATOM 2618 C CA . LEU A 1 370 ? 10.084 -15.003 -22.596 1.00 89.94 370 LEU A CA 1
ATOM 2619 C C . LEU A 1 370 ? 11.003 -15.282 -21.396 1.00 89.94 370 LEU A C 1
ATOM 2621 O O . LEU A 1 370 ? 10.627 -15.967 -20.447 1.00 89.94 370 LEU A O 1
ATOM 2625 N N . ASP A 1 371 ? 12.199 -14.707 -21.428 1.00 87.31 371 ASP A N 1
ATOM 2626 C CA . ASP A 1 371 ? 13.192 -14.784 -20.353 1.00 87.31 371 ASP A CA 1
ATOM 2627 C C . ASP A 1 371 ? 13.902 -13.436 -20.127 1.00 87.31 371 ASP A C 1
ATOM 2629 O O . ASP A 1 371 ? 13.623 -12.444 -20.802 1.00 87.31 371 ASP A O 1
ATOM 2633 N N . ALA A 1 372 ? 14.856 -13.399 -19.192 1.00 85.19 372 ALA A N 1
ATOM 2634 C CA . ALA A 1 372 ? 15.608 -12.191 -18.837 1.00 85.19 372 ALA A CA 1
ATOM 2635 C C . ALA A 1 372 ? 16.489 -11.618 -19.971 1.00 85.19 372 ALA A C 1
ATOM 2637 O O . ALA A 1 372 ? 16.983 -10.501 -19.851 1.00 85.19 372 ALA A O 1
ATOM 2638 N N . SER A 1 373 ? 16.699 -12.359 -21.064 1.00 88.00 373 SER A N 1
ATOM 2639 C CA . SER A 1 373 ? 17.414 -11.880 -22.255 1.00 88.00 373 SER A CA 1
ATOM 2640 C C . SER A 1 373 ? 16.480 -11.307 -23.320 1.00 88.00 373 SER A C 1
ATOM 2642 O O . SER A 1 373 ? 16.936 -10.695 -24.282 1.00 88.00 373 SER A O 1
ATOM 2644 N N . SER A 1 374 ? 15.169 -11.490 -23.155 1.00 91.12 374 SER A N 1
ATOM 2645 C CA . SER A 1 374 ? 14.174 -11.057 -24.130 1.00 91.12 374 SER A CA 1
ATOM 2646 C C . SER A 1 374 ? 14.096 -9.529 -24.178 1.00 91.12 374 SER A C 1
ATOM 2648 O O . SER A 1 374 ? 14.004 -8.879 -23.138 1.00 91.12 374 SER A O 1
ATOM 2650 N N . THR A 1 375 ? 14.152 -8.979 -25.394 1.00 92.00 375 THR A N 1
ATOM 2651 C CA . THR A 1 375 ? 14.081 -7.531 -25.691 1.00 92.00 375 THR A CA 1
ATOM 2652 C C . THR A 1 375 ? 12.907 -7.165 -26.603 1.00 92.00 375 THR A C 1
ATOM 2654 O O . THR A 1 375 ? 12.568 -5.992 -26.769 1.00 92.00 375 THR A O 1
ATOM 2657 N N . ARG A 1 376 ? 12.288 -8.175 -27.223 1.00 93.38 376 ARG A N 1
ATOM 2658 C CA . ARG A 1 376 ? 11.210 -8.057 -28.206 1.00 93.38 376 ARG A CA 1
ATOM 2659 C C . ARG A 1 376 ? 10.279 -9.265 -28.156 1.00 93.38 376 ARG A C 1
ATOM 2661 O O . ARG A 1 376 ? 10.659 -10.339 -27.694 1.00 93.38 376 ARG A O 1
ATOM 2668 N N . CYS A 1 377 ? 9.093 -9.088 -28.708 1.00 93.31 377 CYS A N 1
ATOM 2669 C CA . CYS A 1 377 ? 8.145 -10.136 -29.036 1.00 93.31 377 CYS A CA 1
ATOM 2670 C C . CYS A 1 377 ? 8.463 -10.753 -30.395 1.00 93.31 377 CYS A C 1
ATOM 2672 O O . CYS A 1 377 ? 8.744 -10.047 -31.360 1.00 93.31 377 CYS A O 1
ATOM 2674 N N . GLY A 1 378 ? 8.407 -12.080 -30.471 1.00 91.38 378 GLY A N 1
ATOM 2675 C CA . GLY A 1 378 ? 8.419 -12.821 -31.732 1.00 91.38 378 GLY A CA 1
ATOM 2676 C C . GLY A 1 378 ? 7.028 -13.294 -32.150 1.00 91.38 378 GLY A C 1
ATOM 2677 O O . GLY A 1 378 ? 6.780 -13.460 -33.339 1.00 91.38 378 GLY A O 1
ATOM 2678 N N . LYS A 1 379 ? 6.113 -13.485 -31.191 1.00 91.00 379 LYS A N 1
ATOM 2679 C CA . LYS A 1 379 ? 4.703 -13.836 -31.417 1.00 91.00 379 LYS A CA 1
ATOM 2680 C C . LYS A 1 379 ? 3.808 -13.148 -30.394 1.00 91.00 379 LYS A C 1
ATOM 2682 O O . LYS A 1 379 ? 4.218 -12.960 -29.247 1.00 91.00 379 LYS A O 1
ATOM 2687 N N . CYS A 1 380 ? 2.592 -12.815 -30.818 1.00 91.31 380 CYS A N 1
ATOM 2688 C CA . CYS A 1 380 ? 1.565 -12.227 -29.966 1.00 91.31 380 CYS A CA 1
ATOM 2689 C C . CYS A 1 380 ? 0.443 -13.231 -29.712 1.00 91.31 380 CYS A C 1
ATOM 2691 O O . CYS A 1 380 ? 0.085 -14.004 -30.599 1.00 91.31 380 CYS A O 1
ATOM 2693 N N . GLN A 1 381 ? -0.072 -13.225 -28.490 1.00 87.06 381 GLN A N 1
ATOM 2694 C CA . GLN A 1 381 ? -1.151 -14.070 -28.006 1.00 87.06 381 GLN A CA 1
ATOM 2695 C C . GLN A 1 381 ? -2.340 -13.198 -27.617 1.00 87.06 381 GLN A C 1
ATOM 2697 O O . GLN A 1 381 ? -2.173 -12.130 -27.022 1.00 87.06 381 GLN A O 1
ATOM 2702 N N . ASP A 1 382 ? -3.534 -13.705 -27.900 1.00 79.69 382 ASP A N 1
ATOM 2703 C CA . ASP A 1 382 ? -4.781 -13.084 -27.475 1.00 79.69 382 ASP A CA 1
ATOM 2704 C C . ASP A 1 382 ? -5.119 -13.527 -26.047 1.00 79.69 382 ASP A C 1
ATOM 2706 O O . ASP A 1 382 ? -4.976 -14.698 -25.682 1.00 79.69 382 ASP A O 1
ATOM 2710 N N . VAL A 1 383 ? -5.588 -12.593 -25.220 1.00 70.12 383 VAL A N 1
ATOM 2711 C CA . VAL A 1 383 ? -5.939 -12.888 -23.827 1.00 70.12 383 VAL A CA 1
ATOM 2712 C C . VAL A 1 383 ? -7.378 -13.409 -23.779 1.00 70.12 383 VAL A C 1
ATOM 2714 O O . VAL A 1 383 ? -8.333 -12.663 -23.987 1.00 70.12 383 VAL A O 1
ATOM 2717 N N . THR A 1 384 ? -7.561 -14.703 -23.508 1.00 57.97 384 THR A N 1
ATOM 2718 C CA . THR A 1 384 ? -8.891 -15.327 -23.407 1.00 57.97 384 THR A CA 1
ATOM 2719 C C . THR A 1 384 ? -9.598 -14.925 -22.103 1.00 57.97 384 THR A C 1
ATOM 2721 O O . THR A 1 384 ? -9.071 -15.212 -21.029 1.00 57.97 384 THR A O 1
ATOM 2724 N N . GLY A 1 385 ? -10.796 -14.319 -22.162 1.00 55.56 385 GLY A N 1
ATOM 2725 C CA . GLY A 1 385 ? -11.635 -14.065 -20.967 1.00 55.56 385 GLY A CA 1
ATOM 2726 C C . GLY A 1 385 ? -12.413 -12.738 -20.912 1.00 55.56 385 GLY A C 1
ATOM 2727 O O . GLY A 1 385 ? -13.235 -12.548 -20.022 1.00 55.56 385 GLY A O 1
ATOM 2728 N N . THR A 1 386 ? -12.204 -11.843 -21.871 1.00 52.06 386 THR A N 1
ATOM 2729 C CA . THR A 1 386 ? -12.923 -10.567 -22.086 1.00 52.06 386 THR A CA 1
ATOM 2730 C C . THR A 1 386 ? -13.084 -10.378 -23.607 1.00 52.06 386 THR A C 1
ATOM 2732 O O . THR A 1 386 ? -12.465 -11.163 -24.330 1.00 52.06 386 THR A O 1
ATOM 2735 N N . PRO A 1 387 ? -13.940 -9.472 -24.151 1.00 53.12 387 PRO A N 1
ATOM 2736 C CA . PRO A 1 387 ? -14.177 -9.425 -25.602 1.00 53.12 387 PRO A CA 1
ATOM 2737 C C . PRO A 1 387 ? -12.834 -9.389 -26.337 1.00 53.12 387 PRO A C 1
ATOM 2739 O O . PRO A 1 387 ? -11.977 -8.592 -25.966 1.00 53.12 387 PRO A O 1
ATOM 2742 N N . ALA A 1 388 ? -12.649 -10.333 -27.267 1.00 54.44 388 ALA A N 1
ATOM 2743 C CA . ALA A 1 388 ? -11.356 -10.759 -27.801 1.00 54.44 388 ALA A CA 1
ATOM 2744 C C . ALA A 1 388 ? -10.414 -9.572 -28.060 1.00 54.44 388 ALA A C 1
ATOM 2746 O O . ALA A 1 388 ? -10.567 -8.846 -29.043 1.00 54.44 388 ALA A O 1
ATOM 2747 N N . THR A 1 389 ? -9.450 -9.359 -27.160 1.00 64.00 389 THR A N 1
ATOM 2748 C CA . THR A 1 389 ? -8.379 -8.390 -27.381 1.00 64.00 389 THR A CA 1
ATOM 2749 C C . THR A 1 389 ? -7.386 -9.045 -28.322 1.00 64.00 389 THR A C 1
ATOM 2751 O O . THR A 1 389 ? -6.562 -9.856 -27.910 1.00 64.00 389 THR A O 1
ATOM 2754 N N . GLN A 1 390 ? -7.534 -8.752 -29.611 1.00 80.50 390 GLN A N 1
ATOM 2755 C CA . GLN A 1 390 ? -6.653 -9.299 -30.629 1.00 80.50 390 GLN A CA 1
ATOM 2756 C C . GLN A 1 390 ? -5.351 -8.490 -30.672 1.00 80.50 390 GLN A C 1
ATOM 2758 O O . GLN A 1 390 ? -5.374 -7.265 -30.816 1.00 80.50 390 GLN A O 1
ATOM 2763 N N . PHE A 1 391 ? -4.212 -9.163 -30.536 1.00 86.25 391 PHE A N 1
ATOM 2764 C CA . PHE A 1 391 ? -2.898 -8.531 -30.630 1.00 86.25 391 PHE A CA 1
ATOM 2765 C C . PHE A 1 391 ? -2.215 -8.883 -31.949 1.00 86.25 391 PHE A C 1
ATOM 2767 O O . PHE A 1 391 ? -2.154 -10.043 -32.348 1.00 86.25 391 PHE A O 1
ATOM 2774 N N . PHE A 1 392 ? -1.638 -7.884 -32.614 1.00 88.06 392 PHE A N 1
ATOM 2775 C CA . PHE A 1 392 ? -0.799 -8.089 -33.791 1.00 88.06 392 PHE A CA 1
ATOM 2776 C C . PHE A 1 392 ? 0.660 -7.749 -33.494 1.00 88.06 392 PHE A C 1
ATOM 2778 O O . PHE A 1 392 ? 0.966 -6.882 -32.672 1.00 88.06 392 PHE A O 1
ATOM 2785 N N . LEU A 1 393 ? 1.565 -8.447 -34.178 1.00 89.75 393 LEU A N 1
ATOM 2786 C CA . LEU A 1 393 ? 2.999 -8.214 -34.082 1.00 89.75 393 LEU A CA 1
ATOM 2787 C C . LEU A 1 393 ? 3.415 -7.107 -35.055 1.00 89.75 393 LEU A C 1
ATOM 2789 O O . LEU A 1 393 ? 3.149 -7.199 -36.252 1.00 89.75 393 LEU A O 1
ATOM 2793 N N . LEU A 1 394 ? 4.124 -6.097 -34.559 1.00 87.19 394 LEU A N 1
ATOM 2794 C CA . LEU A 1 394 ? 4.722 -5.041 -35.373 1.00 87.19 394 LEU A CA 1
ATOM 2795 C C . LEU A 1 394 ? 6.117 -4.716 -34.845 1.00 87.19 394 LEU A C 1
ATOM 2797 O O . LEU A 1 394 ? 6.265 -4.345 -33.687 1.00 87.19 394 LEU A O 1
ATOM 2801 N N . ASN A 1 395 ? 7.145 -4.843 -35.688 1.00 85.81 395 ASN A N 1
ATOM 2802 C CA . ASN A 1 395 ? 8.534 -4.489 -35.357 1.00 85.81 395 ASN A CA 1
ATOM 2803 C C . ASN A 1 395 ? 9.021 -5.024 -33.996 1.00 85.81 395 ASN A C 1
ATOM 2805 O O . ASN A 1 395 ? 9.739 -4.334 -33.283 1.00 85.81 395 ASN A O 1
ATOM 2809 N N . GLY A 1 396 ? 8.623 -6.244 -33.623 1.00 86.00 396 GLY A N 1
ATOM 2810 C CA . GLY A 1 396 ? 9.025 -6.845 -32.351 1.00 86.00 396 GLY A CA 1
ATOM 2811 C C . GLY A 1 396 ? 8.188 -6.433 -31.134 1.00 86.00 396 GLY A C 1
ATOM 2812 O O . GLY A 1 396 ? 8.570 -6.756 -30.016 1.00 86.00 396 GLY A O 1
ATOM 2813 N N . GLY A 1 397 ? 7.053 -5.755 -31.312 1.00 89.00 397 GLY A N 1
ATOM 2814 C CA . GLY A 1 397 ? 6.092 -5.452 -30.247 1.00 89.00 397 GLY A CA 1
ATOM 2815 C C . GLY A 1 397 ? 4.703 -6.027 -30.523 1.00 89.00 397 GLY A C 1
ATOM 2816 O O . GLY A 1 397 ? 4.336 -6.227 -31.681 1.00 89.00 397 GLY A O 1
ATOM 2817 N N . CYS A 1 398 ? 3.928 -6.271 -29.465 1.00 91.00 398 CYS A N 1
ATOM 2818 C CA . CYS A 1 398 ? 2.533 -6.713 -29.569 1.00 91.00 398 CYS A CA 1
ATOM 2819 C C . CYS A 1 398 ? 1.566 -5.559 -29.328 1.00 91.00 398 CYS A C 1
ATOM 2821 O O . CYS A 1 398 ? 1.597 -4.947 -28.262 1.00 91.00 398 CYS A O 1
ATOM 2823 N N . TYR A 1 399 ? 0.687 -5.286 -30.291 1.00 85.75 399 TYR A N 1
ATOM 2824 C CA . TYR A 1 399 ? -0.223 -4.139 -30.280 1.00 85.75 399 TYR A CA 1
ATOM 2825 C C . TYR A 1 399 ? -1.675 -4.599 -30.354 1.00 85.75 399 TYR A C 1
ATOM 2827 O O . TYR A 1 399 ? -2.027 -5.422 -31.194 1.00 85.75 399 TYR A O 1
ATOM 2835 N N . ASN A 1 400 ? -2.516 -4.075 -29.469 1.00 85.19 400 ASN A N 1
ATOM 2836 C CA . ASN A 1 400 ? -3.933 -4.406 -29.416 1.00 85.19 400 ASN A CA 1
ATOM 2837 C C . ASN A 1 400 ? -4.698 -3.713 -30.559 1.00 85.19 400 ASN A C 1
ATOM 2839 O O . ASN A 1 400 ? -4.558 -2.508 -30.761 1.00 85.19 400 ASN A O 1
ATOM 2843 N N . VAL A 1 401 ? -5.556 -4.450 -31.269 1.00 73.12 401 VAL A N 1
ATOM 2844 C CA . VAL A 1 401 ? -6.436 -3.903 -32.320 1.00 73.12 401 VAL A CA 1
ATOM 2845 C C . VAL A 1 401 ? -7.648 -3.139 -31.774 1.00 73.12 401 VAL A C 1
ATOM 2847 O O . VAL A 1 401 ? -8.252 -2.355 -32.495 1.00 73.12 401 VAL A O 1
ATOM 2850 N N . SER A 1 402 ? -8.025 -3.385 -30.516 1.00 61.62 402 SER A N 1
ATOM 2851 C CA . SER A 1 402 ? -9.231 -2.836 -29.870 1.00 61.62 402 SER A CA 1
ATOM 2852 C C . SER A 1 402 ? -8.963 -1.622 -28.983 1.00 61.62 402 SER A C 1
ATOM 2854 O O . SER A 1 402 ? -9.898 -0.921 -28.600 1.00 61.62 402 SER A O 1
ATOM 2856 N N . SER A 1 403 ? -7.696 -1.325 -28.677 1.00 53.66 403 SER A N 1
ATOM 2857 C CA . SER A 1 403 ? -7.364 0.014 -28.212 1.00 53.66 403 SER A CA 1
ATOM 2858 C C . SER A 1 403 ? -7.568 0.950 -29.388 1.00 53.66 403 SER A C 1
ATOM 2860 O O . SER A 1 403 ? -6.827 0.868 -30.367 1.00 53.66 403 SER A O 1
ATOM 2862 N N . GLU A 1 404 ? -8.516 1.874 -29.280 1.00 45.97 404 GLU A N 1
ATOM 2863 C CA . GLU A 1 404 ? -8.392 3.140 -29.981 1.00 45.97 404 GLU A CA 1
ATOM 2864 C C . GLU A 1 404 ? -7.094 3.830 -29.509 1.00 45.97 404 GLU A C 1
ATOM 2866 O O . GLU A 1 404 ? -7.103 4.810 -28.772 1.00 45.97 404 GLU A O 1
ATOM 2871 N N . ILE A 1 405 ? -5.936 3.388 -30.007 1.00 44.16 405 ILE A N 1
ATOM 2872 C CA . ILE A 1 405 ? -5.051 4.377 -30.605 1.00 44.16 405 ILE A CA 1
ATOM 2873 C C . ILE A 1 405 ? -5.977 5.051 -31.607 1.00 44.16 405 ILE A C 1
ATOM 2875 O O . ILE A 1 405 ? -6.516 4.343 -32.453 1.00 44.16 405 ILE A O 1
ATOM 2879 N N . LYS A 1 406 ? -6.270 6.348 -31.464 1.00 36.12 406 LYS A N 1
ATOM 2880 C CA . LYS A 1 406 ? -7.100 7.107 -32.414 1.00 36.12 406 LYS A CA 1
ATOM 2881 C C . LYS A 1 406 ? -6.460 7.089 -33.816 1.00 36.12 406 LYS A C 1
ATOM 2883 O O . LYS A 1 406 ? -5.978 8.100 -34.309 1.00 36.12 406 LYS A O 1
ATOM 2888 N N . MET A 1 407 ? -6.466 5.937 -34.475 1.00 38.06 407 MET A N 1
ATOM 2889 C CA . MET A 1 407 ? -6.254 5.701 -35.892 1.00 38.06 407 MET A CA 1
ATOM 2890 C C . MET A 1 407 ? -7.625 5.732 -36.570 1.00 38.06 407 MET A C 1
ATOM 2892 O O . MET A 1 407 ? -7.987 4.857 -37.343 1.00 38.06 407 MET A O 1
ATOM 2896 N N . ALA A 1 408 ? -8.432 6.732 -36.241 1.00 30.55 408 ALA A N 1
ATOM 2897 C CA . ALA A 1 408 ? -9.718 6.958 -36.873 1.00 30.55 408 ALA A CA 1
ATOM 2898 C C . ALA A 1 408 ? -9.884 8.459 -37.093 1.00 30.55 408 ALA A C 1
ATOM 2900 O O . ALA A 1 408 ? -10.727 9.085 -36.464 1.00 30.55 408 ALA A O 1
ATOM 2901 N N . SER A 1 409 ? -9.036 9.028 -37.962 1.00 28.48 409 SER A N 1
ATOM 2902 C CA . SER A 1 409 ? -9.413 10.210 -38.761 1.00 28.48 409 SER A CA 1
ATOM 2903 C C . SER A 1 409 ? -8.396 10.688 -39.813 1.00 28.48 409 SER A C 1
ATOM 2905 O O . SER A 1 409 ? -8.737 11.619 -40.532 1.00 28.48 409 SER A O 1
ATOM 2907 N N . SER A 1 410 ? -7.191 10.114 -39.981 1.00 30.02 410 SER A N 1
ATOM 2908 C CA . SER A 1 410 ? -6.237 10.643 -40.993 1.00 30.02 410 SER A CA 1
ATOM 2909 C C . SER A 1 410 ? -5.720 9.678 -42.062 1.00 30.02 410 SER A C 1
ATOM 2911 O O . SER A 1 410 ? -5.044 10.129 -42.982 1.00 30.02 410 SER A O 1
ATOM 2913 N N . LEU A 1 411 ? -6.084 8.395 -42.038 1.00 32.16 411 LEU A N 1
ATOM 2914 C CA . LEU A 1 411 ? -5.824 7.493 -43.163 1.00 32.16 411 LEU A CA 1
ATOM 2915 C C . LEU A 1 411 ? -7.151 7.010 -43.736 1.00 32.16 411 LEU A C 1
ATOM 2917 O O . LEU A 1 411 ? -7.675 5.958 -43.384 1.00 32.16 411 LEU A O 1
ATOM 2921 N N . GLY A 1 412 ? -7.706 7.812 -44.642 1.00 28.83 412 GLY A N 1
ATOM 2922 C CA . GLY A 1 412 ? -8.669 7.306 -45.604 1.00 28.83 412 GLY A CA 1
ATOM 2923 C C . GLY A 1 412 ? -7.968 6.322 -46.538 1.00 28.83 412 GLY A C 1
ATOM 2924 O O . GLY A 1 412 ? -7.398 6.749 -47.537 1.00 28.83 412 GLY A O 1
ATOM 2925 N N . SER A 1 413 ? -7.969 5.034 -46.184 1.00 27.67 413 SER A N 1
ATOM 2926 C CA . SER A 1 413 ? -8.153 3.854 -47.057 1.00 27.67 413 SER A CA 1
ATOM 2927 C C . SER A 1 413 ? -7.655 2.575 -46.356 1.00 27.67 413 SER A C 1
ATOM 2929 O O . SER A 1 413 ? -6.601 2.603 -45.721 1.00 27.67 413 SER A O 1
ATOM 2931 N N . PRO A 1 414 ? -8.373 1.440 -46.476 1.00 36.81 414 PRO A N 1
ATOM 2932 C CA . PRO A 1 414 ? -8.006 0.180 -45.842 1.00 36.81 414 PRO A CA 1
ATOM 2933 C C . PRO A 1 414 ? -6.919 -0.506 -46.674 1.00 36.81 414 PRO A C 1
ATOM 2935 O O . PRO A 1 414 ? -7.144 -0.876 -47.823 1.00 36.81 414 PRO A O 1
ATOM 2938 N N . GLY A 1 415 ? -5.725 -0.661 -46.112 1.00 30.05 415 GLY A N 1
ATOM 2939 C CA . GLY A 1 415 ? -4.578 -1.173 -46.858 1.00 30.05 415 GLY A CA 1
ATOM 2940 C C . GLY A 1 415 ? -3.582 -1.928 -45.999 1.00 30.05 415 GLY A C 1
ATOM 2941 O O . GLY A 1 415 ? -2.396 -1.675 -46.124 1.00 30.05 415 GLY A O 1
ATOM 2942 N N . CYS A 1 416 ? -4.048 -2.814 -45.118 1.00 32.81 416 CYS A N 1
ATOM 2943 C CA . CYS A 1 416 ? -3.239 -3.872 -44.503 1.00 32.81 416 CYS A CA 1
ATOM 2944 C C . CYS A 1 416 ? -4.182 -5.008 -44.074 1.00 32.81 416 CYS A C 1
ATOM 2946 O O . CYS A 1 416 ? -4.636 -5.047 -42.936 1.00 32.81 416 CYS A O 1
ATOM 2948 N N . PHE A 1 417 ? -4.506 -5.912 -45.001 1.00 26.36 417 PHE A N 1
ATOM 2949 C CA . PHE A 1 417 ? -4.986 -7.253 -44.656 1.00 26.36 417 PHE A CA 1
ATOM 2950 C C . PHE A 1 417 ? -3.826 -8.245 -44.825 1.00 26.36 417 PHE A C 1
ATOM 2952 O O . PHE A 1 417 ? -2.973 -8.034 -45.693 1.00 26.36 417 PHE A O 1
ATOM 2959 N N . PRO A 1 418 ? -3.761 -9.301 -43.995 1.00 29.25 418 PRO A N 1
ATOM 2960 C CA . PRO A 1 418 ? -2.719 -10.310 -44.073 1.00 29.25 418 PRO A CA 1
ATOM 2961 C C . PRO A 1 418 ? -2.813 -11.049 -45.411 1.00 29.25 418 PRO A C 1
ATOM 2963 O O . PRO A 1 418 ? -3.904 -11.309 -45.917 1.00 29.25 418 PRO A O 1
ATOM 2966 N N . ILE A 1 419 ? -1.658 -11.398 -45.973 1.00 30.67 419 ILE A N 1
ATOM 2967 C CA . ILE A 1 419 ? -1.536 -12.297 -47.124 1.00 30.67 419 ILE A CA 1
ATOM 2968 C C . ILE A 1 419 ? -2.015 -13.703 -46.730 1.00 30.67 419 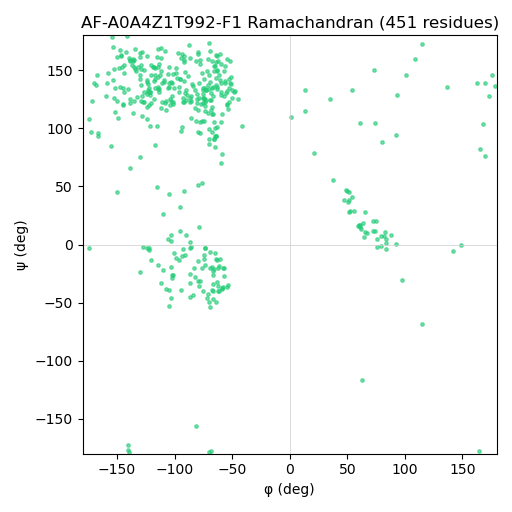ILE A C 1
ATOM 2970 O O . ILE A 1 419 ? -1.235 -14.556 -46.323 1.00 30.67 419 ILE A O 1
ATOM 2974 N N . GLY A 1 420 ? -3.327 -13.915 -46.808 1.00 29.55 420 GLY A N 1
ATOM 2975 C CA . GLY A 1 420 ? -3.972 -15.221 -46.797 1.00 29.55 420 GLY A CA 1
ATOM 2976 C C . GLY A 1 420 ? -4.387 -15.581 -48.218 1.00 29.55 420 GLY A C 1
ATOM 2977 O O . GLY A 1 420 ? -5.088 -14.812 -48.872 1.00 29.55 420 GLY A O 1
ATOM 2978 N N . GLU A 1 421 ? -3.905 -16.725 -48.692 1.00 40.50 421 GLU A N 1
ATOM 2979 C CA . GLU A 1 421 ? -4.177 -17.311 -50.005 1.00 40.50 421 GLU A CA 1
ATOM 2980 C C . GLU A 1 421 ? -5.667 -17.255 -50.381 1.00 40.50 421 GLU A C 1
ATOM 2982 O O . GLU A 1 421 ? -6.510 -17.786 -49.660 1.00 40.50 421 GLU A O 1
ATOM 2987 N N . MET A 1 422 ? -6.003 -16.679 -51.540 1.00 27.84 422 MET A N 1
ATOM 2988 C CA . MET A 1 422 ? -7.295 -16.920 -52.187 1.00 27.84 422 MET A CA 1
ATOM 2989 C C . MET A 1 422 ? -7.116 -17.086 -53.689 1.00 27.84 422 MET A C 1
ATOM 2991 O O . MET A 1 422 ? -6.516 -16.257 -54.374 1.00 27.84 422 MET A O 1
ATOM 2995 N N . GLY A 1 423 ? -7.635 -18.219 -54.159 1.00 28.45 423 GLY A N 1
ATOM 2996 C CA . GLY A 1 423 ? -7.695 -18.614 -55.549 1.00 28.45 423 GLY A CA 1
ATOM 2997 C C . GLY A 1 423 ? -8.545 -17.684 -56.408 1.00 28.45 423 GLY A C 1
ATOM 2998 O O . GLY A 1 423 ? -9.357 -16.887 -55.945 1.00 28.45 423 GLY A O 1
ATOM 2999 N N . VAL A 1 424 ? -8.293 -17.833 -57.700 1.00 32.16 424 VAL A N 1
ATOM 3000 C CA . VAL A 1 424 ? -8.924 -17.162 -58.829 1.00 32.16 424 VAL A CA 1
ATOM 3001 C C . VAL A 1 424 ? -10.437 -17.385 -58.822 1.00 32.16 424 VAL A C 1
ATOM 3003 O O . VAL A 1 424 ? -10.868 -18.534 -58.865 1.00 32.16 424 VAL A O 1
ATOM 3006 N N . ASP A 1 425 ? -11.228 -16.312 -58.901 1.00 24.72 425 ASP A N 1
ATOM 3007 C CA . ASP A 1 425 ? -12.466 -16.365 -59.680 1.00 24.72 425 ASP A CA 1
ATOM 3008 C C . ASP A 1 425 ? -12.823 -15.012 -60.318 1.00 24.72 425 ASP A C 1
ATOM 3010 O O . ASP A 1 425 ? -12.712 -13.940 -59.719 1.00 24.72 425 ASP A O 1
ATOM 3014 N N . HIS A 1 426 ? -13.222 -15.086 -61.583 1.00 34.34 426 HIS A N 1
ATOM 3015 C CA . HIS A 1 426 ? -13.691 -13.985 -62.409 1.00 34.34 426 HIS A CA 1
ATOM 3016 C C . HIS A 1 426 ? -15.161 -13.707 -62.081 1.00 34.34 426 HIS A C 1
ATOM 3018 O O . HIS A 1 426 ? -15.964 -14.620 -62.204 1.00 34.34 426 HIS A O 1
ATOM 3024 N N . THR A 1 427 ? -15.553 -12.455 -61.796 1.00 27.33 427 THR A N 1
ATOM 3025 C CA . THR A 1 427 ? -16.728 -11.773 -62.404 1.00 27.33 427 THR A CA 1
ATOM 3026 C C . THR A 1 427 ? -17.106 -10.448 -61.716 1.00 27.33 427 THR A C 1
ATOM 3028 O O . THR A 1 427 ? -17.228 -10.369 -60.502 1.00 27.33 427 THR A O 1
ATOM 3031 N N . SER A 1 428 ? -17.459 -9.461 -62.561 1.00 27.17 428 SER A N 1
ATOM 3032 C CA . SER A 1 428 ? -18.389 -8.325 -62.335 1.00 27.17 428 SER A CA 1
ATOM 3033 C C . SER A 1 428 ? -17.960 -7.145 -61.439 1.00 27.17 428 SER A C 1
ATOM 3035 O O . SER A 1 428 ? -17.261 -7.326 -60.460 1.00 27.17 428 SER A O 1
ATOM 3037 N N . ARG A 1 429 ? -18.408 -5.892 -61.613 1.00 27.88 429 ARG A N 1
ATOM 3038 C CA . ARG A 1 429 ? -18.812 -5.008 -62.735 1.00 27.88 429 ARG A CA 1
ATOM 3039 C C . ARG A 1 429 ? -19.003 -3.637 -62.044 1.00 27.88 429 ARG A C 1
ATOM 3041 O O . ARG A 1 429 ? -19.761 -3.561 -61.084 1.00 27.88 429 ARG A O 1
ATOM 3048 N N . PHE A 1 430 ? -18.320 -2.577 -62.478 1.00 26.30 430 PHE A N 1
ATOM 3049 C CA . PHE A 1 430 ? -18.508 -1.213 -61.949 1.00 26.30 430 PHE A CA 1
ATOM 3050 C C . PHE A 1 430 ? -19.851 -0.611 -62.401 1.00 26.30 430 PHE A C 1
ATOM 3052 O O . PHE A 1 430 ? -20.244 -0.839 -63.549 1.00 26.30 430 PHE A O 1
ATOM 3059 N N . PRO A 1 431 ? -20.477 0.266 -61.594 1.00 31.05 431 PRO A N 1
ATOM 3060 C CA . PRO A 1 431 ? -21.315 1.333 -62.116 1.00 31.05 431 PRO A CA 1
ATOM 3061 C C . PRO A 1 431 ? -20.677 2.715 -61.904 1.00 31.05 431 PRO A C 1
ATOM 3063 O O . PRO A 1 431 ? -20.086 3.019 -60.870 1.00 31.05 431 PRO A O 1
ATOM 3066 N N . ALA A 1 432 ? -20.814 3.536 -62.941 1.00 29.80 432 ALA A N 1
ATOM 3067 C CA . ALA A 1 432 ? -20.367 4.916 -63.046 1.00 29.80 432 ALA A CA 1
ATOM 3068 C C . ALA A 1 432 ? -21.459 5.918 -62.624 1.00 29.80 432 ALA A C 1
ATOM 3070 O O . ALA A 1 432 ? -22.649 5.610 -62.680 1.00 29.80 432 ALA A O 1
ATOM 3071 N N . GLY A 1 433 ? -21.035 7.151 -62.328 1.00 27.42 433 GLY A N 1
ATOM 3072 C CA . GLY A 1 433 ? -21.865 8.362 -62.252 1.00 27.42 433 GLY A CA 1
ATOM 3073 C C . GLY A 1 433 ? -21.510 9.206 -61.022 1.00 27.42 433 GLY A C 1
ATOM 3074 O O . GLY A 1 433 ? -21.336 8.660 -59.946 1.00 27.42 433 GLY A O 1
ATOM 3075 N N . SER A 1 434 ? -21.369 10.529 -61.064 1.00 28.88 434 SER A N 1
ATOM 3076 C CA . SER A 1 434 ? -21.568 11.527 -62.121 1.00 28.88 434 SER A CA 1
ATOM 3077 C C . SER A 1 434 ? -20.955 12.846 -61.630 1.00 28.88 434 SER A C 1
ATOM 3079 O O . SER A 1 434 ? -21.146 13.203 -60.468 1.00 28.88 434 SER A O 1
ATOM 3081 N N . GLY A 1 435 ? -20.240 13.565 -62.497 1.00 28.27 435 GLY A N 1
ATOM 3082 C CA . GLY A 1 435 ? -19.588 14.832 -62.161 1.00 28.27 435 GLY A CA 1
ATOM 3083 C C . GLY A 1 435 ? -20.525 16.042 -62.100 1.00 28.27 435 GLY A C 1
ATOM 3084 O O . GLY A 1 435 ? -21.583 16.057 -62.730 1.00 28.27 435 GLY A O 1
ATOM 3085 N N . ARG A 1 436 ? -20.066 17.075 -61.382 1.00 27.91 436 ARG A N 1
ATOM 3086 C CA . ARG A 1 436 ? -20.364 18.501 -61.595 1.00 27.91 436 ARG A CA 1
ATOM 3087 C C . ARG A 1 436 ? -19.156 19.340 -61.152 1.00 27.91 436 ARG A C 1
ATOM 3089 O O . ARG A 1 436 ? -18.885 19.448 -59.963 1.00 27.91 436 ARG A O 1
ATOM 3096 N N . GLU A 1 437 ? -18.460 19.918 -62.125 1.00 29.42 437 GLU A N 1
ATOM 3097 C CA . GLU A 1 437 ? -17.717 21.191 -62.026 1.00 29.42 437 GLU A CA 1
ATOM 3098 C C . GLU A 1 437 ? -18.721 22.365 -62.154 1.00 29.42 437 GLU A C 1
ATOM 3100 O O . GLU A 1 437 ? -19.859 22.089 -62.562 1.00 29.42 437 GLU A O 1
ATOM 3105 N N . PRO A 1 438 ? -18.406 23.645 -61.822 1.00 39.44 438 PRO A N 1
ATOM 3106 C CA . PRO A 1 438 ? -17.160 24.390 -62.129 1.00 39.44 438 PRO A CA 1
ATOM 3107 C C . PRO A 1 438 ? -16.693 25.284 -60.932 1.00 39.44 438 PRO A C 1
ATOM 3109 O O . PRO A 1 438 ? -17.260 25.178 -59.854 1.00 39.44 438 PRO A O 1
ATOM 3112 N N . ALA A 1 439 ? -15.694 26.175 -60.930 1.00 29.92 439 ALA A N 1
ATOM 3113 C CA . ALA A 1 439 ? -14.933 26.889 -61.947 1.00 29.92 439 ALA A CA 1
ATOM 3114 C C . ALA A 1 439 ? -13.582 27.377 -61.361 1.00 29.92 439 ALA A C 1
ATOM 3116 O O . ALA A 1 439 ? -13.520 27.865 -60.233 1.00 29.92 439 ALA A O 1
ATOM 3117 N N . ASP A 1 440 ? -12.540 27.252 -62.178 1.00 31.75 440 ASP A N 1
ATOM 3118 C CA . ASP A 1 440 ? -11.406 28.155 -62.432 1.00 31.75 440 ASP A CA 1
ATOM 3119 C C . ASP A 1 440 ? -11.120 29.346 -61.477 1.00 31.75 440 ASP A C 1
ATOM 3121 O O . ASP A 1 440 ? -11.846 30.344 -61.463 1.00 31.75 440 ASP A O 1
ATOM 3125 N N . ARG A 1 441 ? -9.964 29.295 -60.788 1.00 32.66 441 ARG A N 1
ATOM 3126 C CA . ARG A 1 441 ? -9.038 30.437 -60.634 1.00 32.66 441 ARG A CA 1
ATOM 3127 C C . ARG A 1 441 ? -7.581 29.953 -60.627 1.00 32.66 441 ARG A C 1
ATOM 3129 O O . ARG A 1 441 ? -7.164 29.175 -59.774 1.00 32.66 441 ARG A O 1
ATOM 3136 N N . THR A 1 442 ? -6.830 30.477 -61.588 1.00 34.69 442 THR A N 1
ATOM 3137 C CA . THR A 1 442 ? -5.395 30.331 -61.876 1.00 34.69 442 THR A CA 1
ATOM 3138 C C . THR A 1 442 ? -4.421 30.670 -60.728 1.00 34.69 442 THR A C 1
ATOM 3140 O O . THR A 1 442 ? -4.774 31.436 -59.828 1.00 34.69 442 THR A O 1
ATOM 3143 N N . PRO A 1 443 ? -3.165 30.166 -60.792 1.00 40.38 443 PRO A N 1
ATOM 3144 C CA . PRO A 1 443 ? -2.164 30.238 -59.727 1.00 40.38 443 PRO A CA 1
ATOM 3145 C C . PRO A 1 443 ? -1.260 31.480 -59.830 1.00 40.38 443 PRO A C 1
ATOM 3147 O O . PRO A 1 443 ? -1.050 32.023 -60.913 1.00 40.38 443 PRO A O 1
ATOM 3150 N N . ALA A 1 444 ? -0.659 31.888 -58.711 1.00 30.17 444 ALA A N 1
ATOM 3151 C CA . ALA A 1 444 ? 0.410 32.887 -58.672 1.00 30.17 444 ALA A CA 1
ATOM 3152 C C . ALA A 1 444 ? 1.613 32.368 -57.856 1.00 30.17 444 ALA A C 1
ATOM 3154 O O . ALA A 1 444 ? 1.432 31.511 -56.988 1.00 30.17 444 ALA A O 1
ATOM 3155 N N . PRO A 1 445 ? 2.840 32.818 -58.175 1.00 38.03 445 PRO A N 1
ATOM 3156 C CA . PRO A 1 445 ? 4.013 31.960 -58.184 1.00 38.03 445 PRO A CA 1
ATOM 3157 C C . PRO A 1 445 ? 5.000 32.215 -57.042 1.00 38.03 445 PRO A C 1
ATOM 3159 O O . PRO A 1 445 ? 4.989 33.235 -56.357 1.00 38.03 445 PRO A O 1
ATOM 3162 N N . TRP A 1 446 ? 5.895 31.242 -56.914 1.00 34.84 446 TRP A N 1
ATOM 3163 C CA . TRP A 1 446 ? 7.135 31.258 -56.158 1.00 34.84 446 TRP A CA 1
ATOM 3164 C C . TRP A 1 446 ? 7.980 32.507 -56.440 1.00 34.84 446 TRP A C 1
ATOM 3166 O O . TRP A 1 446 ? 8.298 32.798 -57.593 1.00 34.84 446 TRP A O 1
ATOM 3176 N N . LEU A 1 447 ? 8.440 33.167 -55.378 1.00 32.06 447 LEU A N 1
ATOM 3177 C CA . LEU A 1 447 ? 9.623 34.022 -55.403 1.00 32.06 447 LEU A CA 1
ATOM 3178 C C . LEU A 1 447 ? 10.542 33.589 -54.265 1.00 32.06 447 LEU A C 1
ATOM 3180 O O . LEU A 1 447 ? 10.225 33.740 -53.087 1.00 32.06 447 LEU A O 1
ATOM 3184 N N . GLY A 1 448 ? 11.665 32.995 -54.656 1.00 32.72 448 GLY A N 1
ATOM 3185 C CA . GLY A 1 448 ? 12.800 32.743 -53.789 1.00 32.72 448 GLY A CA 1
ATOM 3186 C C . GLY A 1 448 ? 13.813 33.887 -53.825 1.00 32.72 448 GLY A C 1
ATOM 3187 O O . GLY A 1 448 ? 13.914 34.616 -54.811 1.00 32.72 448 GLY A O 1
ATOM 3188 N N . GLY A 1 449 ? 14.613 33.931 -52.757 1.00 32.91 449 GLY A N 1
ATOM 3189 C CA . GLY A 1 449 ? 15.935 34.561 -52.675 1.00 32.91 449 GLY A CA 1
ATOM 3190 C C . GLY A 1 449 ? 16.003 35.851 -51.838 1.00 32.91 449 GLY A C 1
ATOM 3191 O O . GLY A 1 449 ? 14.994 36.540 -51.719 1.00 32.91 449 GLY A O 1
ATOM 3192 N N . PRO A 1 450 ? 17.197 36.273 -51.363 1.00 49.25 450 PRO A N 1
ATOM 3193 C CA . PRO A 1 450 ? 18.383 35.485 -50.994 1.00 49.25 450 PRO A CA 1
ATOM 3194 C C . PRO A 1 450 ? 19.064 35.925 -49.659 1.00 49.25 450 PRO A C 1
ATOM 3196 O O . PRO A 1 450 ? 18.876 37.030 -49.172 1.00 49.25 450 PRO A O 1
ATOM 3199 N N . TRP A 1 451 ? 19.850 35.003 -49.084 1.00 38.28 451 TRP A N 1
ATOM 3200 C CA . TRP A 1 451 ? 21.152 35.112 -48.393 1.00 38.28 451 TRP A CA 1
ATOM 3201 C C . TRP A 1 451 ? 21.666 36.506 -47.971 1.00 38.28 451 TRP A C 1
ATOM 3203 O O . TRP A 1 451 ? 21.801 37.368 -48.834 1.00 38.28 451 TRP A O 1
ATOM 3213 N N . ALA A 1 452 ? 22.149 36.643 -46.721 1.00 36.56 452 ALA A N 1
ATOM 3214 C CA . ALA A 1 452 ? 23.520 37.099 -46.407 1.00 36.56 452 ALA A CA 1
ATOM 3215 C C . ALA A 1 452 ? 23.808 37.215 -44.885 1.00 36.56 452 ALA A C 1
ATOM 3217 O O . ALA A 1 452 ? 23.023 37.820 -44.161 1.00 36.56 452 ALA A O 1
ATOM 3218 N N . PHE A 1 453 ? 25.001 36.714 -44.520 1.00 38.50 453 PHE A N 1
ATOM 3219 C CA . PHE A 1 453 ? 25.828 36.860 -43.300 1.00 38.50 453 PHE A CA 1
ATOM 3220 C C . PHE A 1 453 ? 25.421 36.194 -41.981 1.00 38.50 453 PHE A C 1
ATOM 3222 O O . PHE A 1 453 ? 24.398 36.573 -41.375 1.00 38.50 453 PHE A O 1
#

Sequence (453 aa):
MEPGRPAMLGTIDRSSGRAASEIDVLEGSMEVKARDAGACETGSTFTIPGVEGTFCKKCSADAEAPINGKCGATTAVTDAECANGVCTKCGDSSTDYFLFYGGCYKTDTSPGNKLCKTVVAGKCTDLQDNSPAFIKSEVLYLCSDTSEDAGGKENCGTCTYAAPTTGGRSGGNGGSTTSRAGEVFTCKSCLPGFGLVGETGKTCKACTIQNCKTCDTDEKTCKVCLPSFGPTYSSSLAITSCDSCPKNCTSCTNLGPGLVCTECQTDQAPIDGGCVPANETTKKVCADSSGSCTSCLNGYVPYLEGCYSTFKAAELGVCAKEKQFLVGNTTVCSECKPGFVPINGECFPVASTSVTRATQICQKEDGTALDASSTRCGKCQDVTGTPATQFFLLNGGCYNVSSEIKMASSLGSPGCFPIGEMGVDHTSRFPAGSGREPADRTPAPWLGGPWAF